Protein AF-A0A834ZXI9-F1 (afdb_monomer_lite)

Secondary structure (DSSP, 8-state):
-EEE-------HHHHHHHHHHHHHHHHHTTT--S-----EEPPPTT--GGGTT--EEEE--S-HHHHHHHHHHHIIIIII--SHHHHHHHHHHHHHHS-TTTHHHHHHHHHHHHHHHTT-STT--TT-----TT---PPPHHHHHHHHHHHHHHHHHHHHHHHHHHHT-TTHHHHHHHHHHHSTTSTTHHHHHHHHHHTGGG--SSS-HHHHHHHHHHHHHHHHHHS----SSHHHHHHHHHHHHHHHHHHHHHHHHHHHHHHHHHHHHHHEEE-SSSTT-EEESS---TT-SS----SSSHHHHHHHHHHHHHHHHHH--S-HHHHHHHHHHHHHHHHHHHHHHHHHHHHS--SS-HHHHHHHHHHHHHHHHHHHHHHHHHHHHHHHHHTT-

Sequence (393 aa):
MHRVMDKPFPPAEAMEAAEELNKKIKKRNLRNLNTSHSFSASLPDDVRGVFADSICAVKYSKDPFSDLRESIIEMINDVGVRDWDEMEELVYCFVVLNSSEIHGFIGDAFLSLWQVEETTDPINCPYHYFCDSTYPGNYPSAVDVLLLLFTIASYLVTLIFTVVEISGGREHIRFSRMRKYWLPSGPVALPFILLALAKGHRINTIFPLSRLGPALLQLVHISAIAFENEAEENVKYALFEVSTVSGILHASLYLDSIILPYYTGLDALVTSTFSGECISCVCRKEILVVGGRLVVYRGWSATTFSVVGTLCLRIVCKLSMEGKGRSVLIKSMLEIMCWILIAMDCVHLMINSPQGGSLEKGAAFGGVFVLICLHVLRKVGTQLTKRGLSIKE

Structure (mmCIF, N/CA/C/O backbone):
data_AF-A0A834ZXI9-F1
#
_entry.id   AF-A0A834ZXI9-F1
#
loop_
_atom_site.group_PDB
_atom_site.id
_atom_site.type_symbol
_atom_site.label_atom_id
_atom_site.label_alt_id
_atom_site.label_comp_id
_atom_site.label_asym_id
_atom_site.label_entity_id
_atom_site.label_seq_id
_atom_site.pdbx_PDB_ins_code
_atom_site.Cartn_x
_atom_site.Cartn_y
_atom_site.Cartn_z
_atom_site.occupancy
_atom_site.B_iso_or_equiv
_atom_site.auth_seq_id
_atom_site.auth_comp_id
_atom_site.auth_asym_id
_atom_site.auth_atom_id
_atom_site.pdbx_PDB_model_num
ATOM 1 N N . MET A 1 1 ? 51.291 -29.220 -7.012 1.00 54.09 1 MET A N 1
ATOM 2 C CA . MET A 1 1 ? 50.644 -29.302 -5.675 1.00 54.09 1 MET A CA 1
ATOM 3 C C . MET A 1 1 ? 51.526 -28.689 -4.594 1.00 54.09 1 MET A C 1
ATOM 5 O O . MET A 1 1 ? 52.748 -28.755 -4.716 1.00 54.09 1 MET A O 1
ATOM 9 N N . HIS A 1 2 ? 50.936 -28.114 -3.539 1.00 57.12 2 HIS A N 1
ATOM 10 C CA . HIS A 1 2 ? 51.682 -27.505 -2.429 1.00 57.12 2 HIS A CA 1
ATOM 11 C C . HIS A 1 2 ? 51.612 -28.313 -1.123 1.00 57.12 2 HIS A C 1
ATOM 13 O O . HIS A 1 2 ? 50.534 -28.681 -0.662 1.00 57.12 2 HIS A O 1
ATOM 19 N N . ARG A 1 3 ? 52.780 -28.534 -0.502 1.00 44.19 3 ARG A N 1
ATOM 20 C CA . ARG A 1 3 ? 52.933 -29.023 0.879 1.00 44.19 3 ARG A CA 1
ATOM 21 C C . ARG A 1 3 ? 53.211 -27.844 1.809 1.00 44.19 3 ARG A C 1
ATOM 23 O O . ARG A 1 3 ? 54.228 -27.173 1.637 1.00 44.19 3 ARG A O 1
ATOM 30 N N . VAL A 1 4 ? 52.351 -27.606 2.794 1.00 51.06 4 VAL A N 1
ATOM 31 C CA . VAL A 1 4 ? 52.465 -26.487 3.741 1.00 51.06 4 VAL A CA 1
ATOM 32 C C . VAL A 1 4 ? 53.112 -26.949 5.050 1.00 51.06 4 VAL A C 1
ATOM 34 O O . VAL A 1 4 ? 52.739 -27.980 5.603 1.00 51.06 4 VAL A O 1
ATOM 37 N N . MET A 1 5 ? 54.122 -26.215 5.529 1.00 42.38 5 MET A N 1
ATOM 38 C CA . MET A 1 5 ? 54.832 -26.482 6.793 1.00 42.38 5 MET A CA 1
ATOM 39 C C . MET A 1 5 ? 54.574 -25.358 7.802 1.00 42.38 5 MET A C 1
ATOM 41 O O . MET A 1 5 ? 54.625 -24.188 7.424 1.00 42.38 5 MET A O 1
ATOM 45 N N . ASP A 1 6 ? 54.411 -25.713 9.080 1.00 36.69 6 ASP A N 1
ATOM 46 C CA . ASP A 1 6 ? 54.198 -24.772 10.186 1.00 36.69 6 ASP A CA 1
ATOM 47 C C . ASP A 1 6 ? 55.258 -24.986 11.292 1.00 36.69 6 ASP A C 1
ATOM 49 O O . ASP A 1 6 ? 55.420 -26.112 11.769 1.00 36.69 6 ASP A O 1
ATOM 53 N N . LYS A 1 7 ? 56.038 -23.950 11.656 1.00 35.75 7 LYS A N 1
ATOM 54 C CA . LYS A 1 7 ? 56.874 -23.854 12.886 1.00 35.75 7 LYS A CA 1
ATOM 55 C C . LYS A 1 7 ? 57.439 -22.420 13.079 1.00 35.75 7 LYS A C 1
ATOM 57 O O . LYS A 1 7 ? 57.483 -21.658 12.118 1.00 35.75 7 LYS A O 1
ATOM 62 N N . PRO A 1 8 ? 57.821 -22.020 14.315 1.00 39.09 8 PRO A N 1
ATOM 63 C CA . PRO A 1 8 ? 57.532 -20.701 14.890 1.00 39.09 8 PRO A CA 1
ATOM 64 C C . PRO A 1 8 ? 58.324 -19.534 14.289 1.00 39.09 8 PRO A C 1
ATOM 66 O O . PRO A 1 8 ? 59.453 -19.688 13.829 1.00 39.09 8 PRO A O 1
ATOM 69 N N . PHE A 1 9 ? 57.703 -18.352 14.370 1.00 40.09 9 PHE A N 1
ATOM 70 C CA . PHE A 1 9 ? 58.166 -17.063 13.850 1.00 40.09 9 PHE A CA 1
ATOM 71 C C . PHE A 1 9 ? 59.665 -16.787 14.097 1.00 40.09 9 PHE A C 1
ATOM 73 O O . PHE A 1 9 ? 60.075 -16.664 15.255 1.00 40.09 9 PHE A O 1
ATOM 80 N N . PRO A 1 10 ? 60.485 -16.616 13.040 1.00 46.50 10 PRO A N 1
ATOM 81 C CA . PRO A 1 10 ? 61.837 -16.092 13.181 1.00 46.50 10 PRO A CA 1
ATOM 82 C C . PRO A 1 10 ? 61.814 -14.560 13.388 1.00 46.50 10 PRO A C 1
ATOM 84 O O . PRO A 1 10 ? 60.852 -13.897 12.990 1.00 46.50 10 PRO A O 1
ATOM 87 N N . PRO A 1 11 ? 62.856 -13.976 14.012 1.00 49.88 11 PRO A N 1
ATOM 88 C CA . PRO A 1 11 ? 62.923 -12.539 14.283 1.00 49.88 11 PRO A CA 1
ATOM 89 C C . PRO A 1 11 ? 62.916 -11.694 12.998 1.00 49.88 11 PRO A C 1
ATOM 91 O O . PRO A 1 11 ? 63.390 -12.129 11.950 1.00 49.88 11 PRO A O 1
ATOM 94 N N . ALA A 1 12 ? 62.381 -10.471 13.097 1.00 50.09 12 ALA A N 1
ATOM 95 C CA . ALA A 1 12 ? 62.028 -9.591 11.974 1.00 50.09 12 ALA A CA 1
ATOM 96 C C . ALA A 1 12 ? 63.156 -9.344 10.949 1.00 50.09 12 ALA A C 1
ATOM 98 O O . ALA A 1 12 ? 62.880 -9.241 9.756 1.00 50.09 12 ALA A O 1
ATOM 99 N N . GLU A 1 13 ? 64.419 -9.343 11.379 1.00 47.62 13 GLU A N 1
ATOM 100 C CA . GLU A 1 13 ? 65.590 -9.174 10.501 1.00 47.62 13 GLU A CA 1
ATOM 101 C C . GLU A 1 13 ? 65.795 -10.359 9.536 1.00 47.62 13 GLU A C 1
ATOM 103 O O . GLU A 1 13 ? 66.240 -10.179 8.403 1.00 47.62 13 GLU A O 1
ATOM 108 N N . ALA A 1 14 ? 65.397 -11.576 9.929 1.00 47.56 14 ALA A N 1
ATOM 109 C CA . ALA A 1 14 ? 65.413 -12.744 9.045 1.00 47.56 14 ALA A CA 1
ATOM 110 C C . ALA A 1 14 ? 64.272 -12.706 8.009 1.00 47.56 14 ALA A C 1
ATOM 112 O O . ALA A 1 14 ? 64.376 -13.318 6.944 1.00 47.56 14 ALA A O 1
ATOM 113 N N . MET A 1 15 ? 63.193 -11.971 8.304 1.00 48.62 15 MET A N 1
ATOM 114 C CA . MET A 1 15 ? 62.020 -11.840 7.439 1.00 48.62 15 MET A CA 1
ATOM 115 C C . MET A 1 15 ? 62.292 -10.882 6.267 1.00 48.62 15 MET A C 1
ATOM 117 O O . MET A 1 15 ? 61.927 -11.188 5.134 1.00 48.62 15 MET A O 1
ATOM 121 N N . GLU A 1 16 ? 63.019 -9.788 6.511 1.00 51.09 16 GLU A N 1
ATOM 122 C CA . GLU A 1 16 ? 63.416 -8.826 5.472 1.00 51.09 16 GLU A CA 1
ATOM 123 C C . GLU A 1 16 ? 64.451 -9.431 4.502 1.00 51.09 16 GLU A C 1
ATOM 125 O O . GLU A 1 16 ? 64.323 -9.304 3.281 1.00 51.09 16 GLU A O 1
ATOM 130 N N . ALA A 1 17 ? 65.401 -10.217 5.025 1.00 48.97 17 ALA A N 1
ATOM 131 C CA . ALA A 1 17 ? 66.364 -10.964 4.212 1.00 48.97 17 ALA A CA 1
ATOM 132 C C . ALA A 1 17 ? 65.696 -12.051 3.343 1.00 48.97 17 ALA A C 1
ATOM 134 O O . ALA A 1 17 ? 66.075 -12.248 2.183 1.00 48.97 17 ALA A O 1
ATOM 135 N N . ALA A 1 18 ? 64.680 -12.742 3.873 1.00 47.75 18 ALA A N 1
ATOM 136 C CA . ALA A 1 18 ? 63.925 -13.754 3.136 1.00 47.75 18 ALA A CA 1
ATOM 137 C C . ALA A 1 18 ? 63.041 -13.140 2.037 1.00 47.75 18 ALA A C 1
ATOM 139 O O . ALA A 1 18 ? 62.924 -13.711 0.953 1.00 47.75 18 ALA A O 1
ATOM 140 N N . GLU A 1 19 ? 62.462 -11.960 2.269 1.00 51.84 19 GLU A N 1
ATOM 141 C CA . GLU A 1 19 ? 61.626 -11.258 1.291 1.00 51.84 19 GLU A CA 1
ATOM 142 C C . GLU A 1 19 ? 62.456 -10.642 0.149 1.00 51.84 19 GLU A C 1
ATOM 144 O O . GLU A 1 19 ? 62.053 -10.690 -1.021 1.00 51.84 19 GLU A O 1
ATOM 149 N N . GLU A 1 20 ? 63.668 -10.161 0.444 1.00 49.69 20 GLU A N 1
ATOM 150 C CA . GLU A 1 20 ? 64.623 -9.714 -0.574 1.00 49.69 20 GLU A CA 1
ATOM 151 C C . GLU A 1 20 ? 65.172 -10.888 -1.407 1.00 49.69 20 GLU A C 1
ATOM 153 O O . GLU A 1 20 ? 65.316 -10.779 -2.633 1.00 49.69 20 GLU A O 1
ATOM 158 N N . LEU A 1 21 ? 65.403 -12.046 -0.773 1.00 50.09 21 LEU A N 1
ATOM 159 C CA . LEU A 1 21 ? 65.762 -13.287 -1.461 1.00 50.09 21 LEU A CA 1
ATOM 160 C C . LEU A 1 21 ? 64.615 -13.771 -2.361 1.00 50.09 21 LEU A C 1
ATOM 162 O O . LEU A 1 21 ? 64.861 -14.119 -3.515 1.00 50.09 21 LEU A O 1
ATOM 166 N N . ASN A 1 22 ? 63.361 -13.699 -1.903 1.00 50.28 22 ASN A N 1
ATOM 167 C CA . ASN A 1 22 ? 62.191 -14.096 -2.693 1.00 50.28 22 ASN A CA 1
ATOM 168 C C . ASN A 1 22 ? 61.943 -13.162 -3.889 1.00 50.28 22 ASN A C 1
ATOM 170 O O . ASN A 1 22 ? 61.641 -13.628 -4.990 1.00 50.28 22 ASN A O 1
ATOM 174 N N . LYS A 1 23 ? 62.161 -11.845 -3.739 1.00 53.22 23 LYS A N 1
ATOM 175 C CA . LYS A 1 23 ? 62.143 -10.898 -4.872 1.00 53.22 23 LYS A CA 1
ATOM 176 C C . LYS A 1 23 ? 63.271 -11.179 -5.872 1.00 53.22 23 LYS A C 1
ATOM 178 O O . LYS A 1 23 ? 63.043 -11.086 -7.080 1.00 53.22 23 LYS A O 1
ATOM 183 N N . LYS A 1 24 ? 64.466 -11.569 -5.405 1.00 50.41 24 LYS A N 1
ATOM 184 C CA . LYS A 1 24 ? 65.587 -11.997 -6.268 1.00 50.41 24 LYS A CA 1
ATOM 185 C C . LYS A 1 24 ? 65.305 -13.330 -6.977 1.00 50.41 24 LYS A C 1
ATOM 187 O O . LYS A 1 24 ? 65.650 -13.448 -8.152 1.00 50.41 24 LYS A O 1
ATOM 192 N N . ILE A 1 25 ? 64.635 -14.282 -6.324 1.00 48.69 25 ILE A N 1
ATOM 193 C CA . ILE A 1 25 ? 64.209 -15.571 -6.901 1.00 48.69 25 ILE A CA 1
ATOM 194 C C . ILE A 1 25 ? 63.119 -15.355 -7.962 1.00 48.69 25 ILE A C 1
ATOM 196 O O . ILE A 1 25 ? 63.266 -15.821 -9.091 1.00 48.69 25 ILE A O 1
ATOM 200 N N . LYS A 1 26 ? 62.097 -14.536 -7.678 1.00 47.66 26 LYS A N 1
ATOM 201 C CA . LYS A 1 26 ? 61.018 -14.209 -8.631 1.00 47.66 26 LYS A CA 1
ATOM 202 C C . LYS A 1 26 ? 61.540 -13.512 -9.898 1.00 47.66 26 LYS A C 1
ATOM 204 O O . LYS A 1 26 ? 61.034 -13.753 -10.988 1.00 47.66 26 LYS A O 1
ATOM 209 N N . LYS A 1 27 ? 62.607 -12.706 -9.781 1.00 47.16 27 LYS A N 1
ATOM 210 C CA . LYS A 1 27 ? 63.273 -12.036 -10.918 1.00 47.16 27 LYS A CA 1
ATOM 211 C C . LYS A 1 27 ? 64.215 -12.960 -11.715 1.00 47.16 27 LYS A C 1
ATOM 213 O O . LYS A 1 27 ? 64.509 -12.661 -12.872 1.00 47.16 27 LYS A O 1
ATOM 218 N N . ARG A 1 28 ? 64.684 -14.066 -11.118 1.00 39.09 28 ARG A N 1
ATOM 219 C CA . ARG A 1 28 ? 65.522 -15.100 -11.765 1.00 39.09 28 ARG A CA 1
ATOM 220 C C . ARG A 1 28 ? 64.698 -16.200 -12.446 1.00 39.09 28 ARG A C 1
ATOM 222 O O . ARG A 1 28 ? 65.128 -16.704 -13.480 1.00 39.09 28 ARG A O 1
ATOM 229 N N . ASN A 1 29 ? 63.499 -16.492 -11.943 1.00 44.00 29 ASN A N 1
ATOM 230 C CA . ASN A 1 29 ? 62.605 -17.525 -12.483 1.00 44.00 29 ASN A CA 1
ATOM 231 C C . ASN A 1 29 ? 61.952 -17.163 -13.829 1.00 44.00 29 ASN A C 1
ATOM 233 O O . ASN A 1 29 ? 61.372 -18.029 -14.468 1.00 44.00 29 ASN A O 1
ATOM 237 N N . LEU A 1 30 ? 62.112 -15.926 -14.316 1.00 47.16 30 LEU A N 1
ATOM 238 C CA . LEU A 1 30 ? 61.714 -15.552 -15.678 1.00 47.16 30 LEU A CA 1
ATOM 239 C C . LEU A 1 30 ? 62.757 -15.927 -16.751 1.00 47.16 30 LEU A C 1
ATOM 241 O O . LEU A 1 30 ? 62.586 -15.541 -17.904 1.00 47.16 30 LEU A O 1
ATOM 245 N N . ARG A 1 31 ? 63.875 -16.589 -16.396 1.00 42.28 31 ARG A N 1
ATOM 246 C CA . ARG A 1 31 ? 64.972 -16.810 -17.356 1.00 42.28 31 ARG A CA 1
ATOM 247 C C . ARG A 1 31 ? 65.633 -18.181 -17.439 1.00 42.28 31 ARG A C 1
ATOM 249 O O . ARG A 1 31 ? 66.366 -18.341 -18.398 1.00 42.28 31 ARG A O 1
ATOM 256 N N . ASN A 1 32 ? 65.396 -19.154 -16.561 1.00 35.84 32 ASN A N 1
ATOM 257 C CA . ASN A 1 32 ? 66.052 -20.465 -16.698 1.00 35.84 32 ASN A CA 1
ATOM 258 C C . ASN A 1 32 ? 65.124 -21.619 -16.288 1.00 35.84 32 ASN A C 1
ATOM 260 O O . ASN A 1 32 ? 65.005 -21.941 -15.108 1.00 35.84 32 ASN A O 1
ATOM 264 N N . LEU A 1 33 ? 64.515 -22.255 -17.292 1.00 49.03 33 LEU A N 1
ATOM 265 C CA . LEU A 1 33 ? 64.206 -23.684 -17.268 1.00 49.03 33 LEU A CA 1
ATOM 266 C C . LEU A 1 33 ? 65.542 -24.448 -17.186 1.00 49.03 33 LEU A C 1
ATOM 268 O O . LEU A 1 33 ? 66.468 -24.122 -17.927 1.00 49.03 33 LEU A O 1
ATOM 272 N N . ASN A 1 34 ? 65.594 -25.476 -16.340 1.00 38.88 34 ASN A N 1
ATOM 273 C CA . ASN A 1 34 ? 66.687 -26.429 -16.089 1.00 38.88 34 ASN A CA 1
ATOM 274 C C . ASN A 1 34 ? 67.603 -26.120 -14.893 1.00 38.88 34 ASN A C 1
ATOM 276 O O . ASN A 1 34 ? 68.166 -25.037 -14.752 1.00 38.88 34 ASN A O 1
ATOM 280 N N . THR A 1 35 ? 67.812 -27.174 -14.092 1.00 33.84 35 THR A N 1
ATOM 281 C CA . THR A 1 35 ? 68.646 -27.326 -12.879 1.00 33.84 35 THR A CA 1
ATOM 282 C C . THR A 1 35 ? 68.057 -26.814 -11.553 1.00 33.84 35 THR A C 1
ATOM 284 O O . THR A 1 35 ? 68.427 -25.772 -11.021 1.00 33.84 35 THR A O 1
ATOM 287 N N . SER A 1 36 ? 67.148 -27.620 -10.996 1.00 35.88 36 SER A N 1
ATOM 288 C CA . SER A 1 36 ? 66.518 -27.507 -9.677 1.00 35.88 36 SER A CA 1
ATOM 289 C C . SER A 1 36 ? 67.365 -28.136 -8.560 1.00 35.88 36 SER A C 1
ATOM 291 O O . SER A 1 36 ? 67.610 -29.339 -8.564 1.00 35.88 36 SER A O 1
ATOM 293 N N . HIS A 1 37 ? 67.722 -27.342 -7.548 1.00 35.59 37 HIS A N 1
ATOM 294 C CA . HIS A 1 37 ? 67.875 -27.832 -6.175 1.00 35.59 37 HIS A CA 1
ATOM 295 C C . HIS A 1 37 ? 66.555 -27.504 -5.457 1.00 35.59 37 HIS A C 1
ATOM 297 O O . HIS A 1 37 ? 66.330 -26.366 -5.049 1.00 35.59 37 HIS A O 1
ATOM 303 N N . SER A 1 38 ? 65.637 -28.469 -5.408 1.00 36.41 38 SER A N 1
ATOM 304 C CA . SER A 1 38 ? 64.280 -28.336 -4.868 1.00 36.41 38 SER A CA 1
ATOM 305 C C . SER A 1 38 ? 64.163 -28.987 -3.488 1.00 36.41 38 SER A C 1
ATOM 307 O O . SER A 1 38 ? 64.556 -30.135 -3.305 1.00 36.41 38 SER A O 1
ATOM 309 N N . PHE A 1 39 ? 63.536 -28.299 -2.530 1.00 37.91 39 PHE A N 1
ATOM 310 C CA . PHE A 1 39 ? 62.795 -28.979 -1.462 1.00 37.91 39 PHE A CA 1
ATOM 311 C C . PHE A 1 39 ? 61.474 -29.468 -2.075 1.00 37.91 39 PHE A C 1
ATOM 313 O O . PHE A 1 39 ? 60.436 -28.824 -1.938 1.00 37.91 39 PHE A O 1
ATOM 320 N N . SER A 1 40 ? 61.539 -30.542 -2.860 1.00 51.56 40 SER A N 1
ATOM 321 C CA . SER A 1 40 ? 60.373 -31.193 -3.461 1.00 51.56 40 SER A CA 1
ATOM 322 C C . SER A 1 40 ? 59.859 -32.281 -2.522 1.00 51.56 40 SER A C 1
ATOM 324 O O . SER A 1 40 ? 60.645 -33.090 -2.030 1.00 51.56 40 SER A O 1
ATOM 326 N N . ALA A 1 41 ? 58.551 -32.310 -2.275 1.00 58.78 41 ALA A N 1
ATOM 327 C CA . ALA A 1 41 ? 57.906 -33.512 -1.758 1.00 58.78 41 ALA A CA 1
ATOM 328 C C . ALA A 1 41 ? 57.710 -34.493 -2.926 1.00 58.78 41 ALA A C 1
ATOM 330 O O . ALA A 1 41 ? 57.532 -34.062 -4.063 1.00 58.78 41 ALA A O 1
ATOM 331 N N . SER A 1 42 ? 57.777 -35.795 -2.668 1.00 63.25 42 SER A N 1
ATOM 332 C CA . SER A 1 42 ? 57.357 -36.810 -3.637 1.00 63.25 42 SER A CA 1
ATOM 333 C C . SER A 1 42 ? 55.863 -37.071 -3.468 1.00 63.25 42 SER A C 1
ATOM 335 O O . SER A 1 42 ? 55.363 -37.069 -2.340 1.00 63.25 42 SER A O 1
ATOM 337 N N . LEU A 1 43 ? 55.156 -37.276 -4.579 1.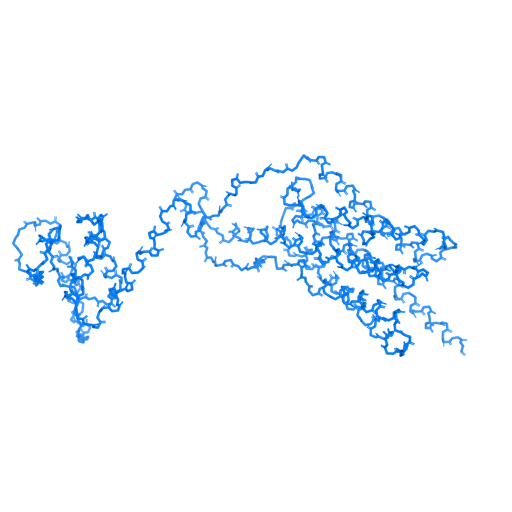00 70.00 43 LEU A N 1
ATOM 338 C CA . LEU A 1 43 ? 53.815 -37.853 -4.537 1.00 70.00 43 LEU A CA 1
ATOM 339 C C . LEU A 1 43 ? 53.878 -39.277 -3.958 1.00 70.00 43 LEU A C 1
ATOM 341 O O . LEU A 1 43 ? 54.937 -39.908 -4.029 1.00 70.00 43 LEU A O 1
ATOM 345 N N . PRO A 1 44 ? 52.782 -39.778 -3.374 1.00 72.06 44 PRO A N 1
ATOM 346 C CA . PRO A 1 44 ? 52.663 -41.187 -3.012 1.00 72.06 44 PRO A CA 1
ATOM 347 C C . PRO A 1 44 ? 52.822 -42.105 -4.240 1.00 72.06 44 PRO A C 1
ATOM 349 O O . PRO A 1 44 ? 52.342 -41.778 -5.325 1.00 72.06 44 PRO A O 1
ATOM 352 N N . ASP A 1 45 ? 53.499 -43.247 -4.073 1.00 72.00 45 ASP A N 1
ATOM 353 C CA . ASP A 1 45 ? 53.834 -44.185 -5.166 1.00 72.00 45 ASP A CA 1
ATOM 354 C C . ASP A 1 45 ? 52.597 -44.853 -5.809 1.00 72.00 45 ASP A C 1
ATOM 356 O O . ASP A 1 45 ? 52.686 -45.476 -6.869 1.00 72.00 45 ASP A O 1
ATOM 360 N N . ASP A 1 46 ? 51.445 -44.766 -5.146 1.00 74.94 46 ASP A N 1
ATOM 361 C CA . ASP A 1 46 ? 50.155 -45.313 -5.554 1.00 74.94 46 ASP A CA 1
ATOM 362 C C . ASP A 1 46 ? 49.307 -44.352 -6.400 1.00 74.94 46 ASP A C 1
ATOM 364 O O . ASP A 1 46 ? 48.341 -44.816 -7.009 1.00 74.94 46 ASP A O 1
ATOM 368 N N . VAL A 1 47 ? 49.697 -43.074 -6.517 1.00 74.56 47 VAL A N 1
ATOM 369 C CA . VAL A 1 47 ? 48.992 -42.088 -7.353 1.00 74.56 47 VAL A CA 1
ATOM 370 C C . VAL A 1 47 ? 49.146 -42.441 -8.832 1.00 74.56 47 VAL A C 1
ATOM 372 O O . VAL A 1 47 ? 50.256 -42.607 -9.347 1.00 74.56 47 VAL A O 1
ATOM 375 N N . ARG A 1 48 ? 48.024 -42.547 -9.548 1.00 67.94 48 ARG A N 1
ATOM 376 C CA . ARG A 1 48 ? 47.983 -42.883 -10.983 1.00 67.94 48 ARG A CA 1
ATOM 377 C C . ARG A 1 48 ? 47.300 -41.784 -11.795 1.00 67.94 48 ARG A C 1
ATOM 379 O O . ARG A 1 48 ? 46.647 -40.896 -11.265 1.00 67.94 48 ARG A O 1
ATOM 386 N N . GLY A 1 49 ? 47.436 -41.864 -13.118 1.00 70.50 49 GLY A N 1
ATOM 387 C CA . GLY A 1 49 ? 46.711 -40.990 -14.042 1.00 70.50 49 GLY A CA 1
ATOM 388 C C . GLY A 1 49 ? 47.343 -39.607 -14.198 1.00 70.50 49 GLY A C 1
ATOM 389 O O . GLY A 1 49 ? 48.567 -39.480 -14.231 1.00 70.50 49 GLY A O 1
ATOM 390 N N . VAL A 1 50 ? 46.504 -38.577 -14.339 1.00 70.50 50 VAL A N 1
ATOM 391 C CA . VAL A 1 50 ? 46.898 -37.212 -14.742 1.00 70.50 50 VAL A CA 1
ATOM 392 C C . VAL A 1 50 ? 47.853 -36.513 -13.763 1.00 70.50 50 VAL A C 1
ATOM 394 O O . VAL A 1 50 ? 48.560 -35.586 -14.153 1.00 70.50 50 VAL A O 1
ATOM 397 N N . PHE A 1 51 ? 47.945 -36.983 -12.515 1.00 75.38 51 PHE A N 1
ATOM 398 C CA . PHE A 1 51 ? 48.798 -36.383 -11.485 1.00 75.38 51 PHE A CA 1
ATOM 399 C C . PHE A 1 51 ? 50.192 -37.008 -11.361 1.00 75.38 51 PHE A C 1
ATOM 401 O O . PHE A 1 51 ? 51.022 -36.438 -10.660 1.00 75.38 51 PHE A O 1
ATOM 408 N N . ALA A 1 52 ? 50.483 -38.127 -12.035 1.00 71.19 52 ALA A N 1
ATOM 409 C CA . ALA A 1 52 ? 51.721 -38.895 -11.833 1.00 71.19 52 ALA A CA 1
ATOM 410 C C . ALA A 1 52 ? 53.014 -38.086 -12.079 1.00 71.19 52 ALA A C 1
ATOM 412 O O . ALA A 1 52 ? 54.014 -38.294 -11.396 1.00 71.19 52 ALA A O 1
ATOM 413 N N . ASP A 1 53 ? 52.972 -37.120 -13.002 1.00 69.50 53 ASP A N 1
ATOM 414 C CA . ASP A 1 53 ? 54.104 -36.241 -13.337 1.00 69.50 53 ASP A CA 1
ATOM 415 C C . ASP A 1 53 ? 54.048 -34.875 -12.618 1.00 69.50 53 ASP A C 1
ATOM 417 O O . ASP A 1 53 ? 54.824 -33.961 -12.916 1.00 69.50 53 ASP A O 1
ATOM 421 N N . SER A 1 54 ? 53.118 -34.693 -11.672 1.00 73.19 54 SER A N 1
ATOM 422 C CA . SER A 1 54 ? 52.930 -33.414 -10.984 1.00 73.19 54 SER A CA 1
ATOM 423 C C . SER A 1 54 ? 54.037 -33.142 -9.967 1.00 73.19 54 SER A C 1
ATOM 425 O O . SER A 1 54 ? 54.381 -33.970 -9.125 1.00 73.19 54 SER A O 1
ATOM 427 N N . ILE A 1 55 ? 54.572 -31.921 -9.994 1.00 70.75 55 ILE A N 1
ATOM 428 C CA . ILE A 1 55 ? 55.603 -31.490 -9.048 1.00 70.75 55 ILE A CA 1
ATOM 429 C C . ILE A 1 55 ? 54.941 -31.017 -7.747 1.00 70.75 55 ILE A C 1
ATOM 431 O O . ILE A 1 55 ? 54.070 -30.136 -7.744 1.00 70.75 55 ILE A O 1
ATOM 435 N N . CYS A 1 56 ? 55.399 -31.565 -6.620 1.00 71.81 56 CYS A N 1
ATOM 436 C CA . CYS A 1 56 ? 54.984 -31.127 -5.291 1.00 71.81 56 CYS A CA 1
ATOM 437 C C . CYS A 1 56 ? 56.013 -30.166 -4.693 1.00 71.81 56 CYS A C 1
ATOM 439 O O . CYS A 1 56 ? 57.107 -30.562 -4.277 1.00 71.81 56 CYS A O 1
ATOM 441 N N . ALA A 1 57 ? 55.655 -28.886 -4.634 1.00 71.50 57 ALA A N 1
ATOM 442 C CA . ALA A 1 57 ? 56.487 -27.848 -4.040 1.00 71.50 57 ALA A CA 1
ATOM 443 C C . ALA A 1 57 ? 56.119 -27.631 -2.566 1.00 71.50 57 ALA A C 1
ATOM 445 O O . ALA A 1 57 ? 54.946 -27.616 -2.196 1.00 71.50 57 ALA A O 1
ATOM 446 N N . VAL A 1 58 ? 57.120 -27.445 -1.707 1.00 68.50 58 VAL A N 1
ATOM 447 C CA . VAL A 1 58 ? 56.889 -27.068 -0.306 1.00 68.50 58 VAL A CA 1
ATOM 448 C C . VAL A 1 58 ? 56.742 -25.547 -0.217 1.00 68.50 58 VAL A C 1
ATOM 450 O O . VAL A 1 58 ? 57.641 -24.818 -0.638 1.00 68.50 58 VAL A O 1
ATOM 453 N N . LYS A 1 59 ? 55.627 -25.062 0.340 1.00 71.81 59 LYS A N 1
ATOM 454 C CA . LYS A 1 59 ? 55.329 -23.631 0.507 1.00 71.81 59 LYS A CA 1
ATOM 455 C C . LYS A 1 59 ? 55.111 -23.305 1.983 1.00 71.81 59 LYS A C 1
ATOM 457 O O . LYS A 1 59 ? 54.267 -23.899 2.639 1.00 71.81 59 LYS A O 1
ATOM 462 N N . TYR A 1 60 ? 55.847 -22.326 2.504 1.00 67.81 60 TYR A N 1
ATOM 463 C CA . TYR A 1 60 ? 55.532 -21.733 3.805 1.00 67.81 60 TYR A CA 1
ATOM 464 C C . TYR A 1 60 ? 54.401 -20.723 3.617 1.00 67.81 60 TYR A C 1
ATOM 466 O O . TYR A 1 60 ? 54.559 -19.766 2.857 1.00 67.81 60 TYR A O 1
ATOM 474 N N . SER A 1 61 ? 53.274 -20.947 4.289 1.00 67.69 61 SER A N 1
ATOM 475 C CA . SER A 1 61 ? 52.065 -20.139 4.135 1.00 67.69 61 SER A CA 1
ATOM 476 C C . SER A 1 61 ? 51.710 -19.416 5.432 1.00 67.69 61 SER A C 1
ATOM 478 O O . SER A 1 61 ? 51.814 -19.991 6.510 1.00 67.69 61 SER A O 1
ATOM 480 N N . LYS A 1 62 ? 51.283 -18.154 5.320 1.00 69.38 62 LYS A N 1
ATOM 481 C CA . LYS A 1 62 ? 50.644 -17.400 6.416 1.00 69.38 62 LYS A CA 1
ATOM 482 C C . LYS A 1 62 ? 49.115 -17.518 6.388 1.00 69.38 62 LYS A C 1
ATOM 484 O O . LYS A 1 62 ? 48.471 -17.138 7.359 1.00 69.38 62 LYS A O 1
ATOM 489 N N . ASP A 1 63 ? 48.564 -18.010 5.281 1.00 67.81 63 ASP A N 1
ATOM 490 C CA . ASP A 1 63 ? 47.134 -18.206 5.042 1.00 67.81 63 ASP A CA 1
ATOM 491 C C . ASP A 1 63 ? 46.935 -19.509 4.242 1.00 67.81 63 ASP A C 1
ATOM 493 O O . ASP A 1 63 ? 46.830 -19.486 3.008 1.00 67.81 63 ASP A O 1
ATOM 497 N N . PRO A 1 64 ? 46.948 -20.666 4.935 1.00 75.00 64 PRO A N 1
ATOM 498 C CA . PRO A 1 64 ? 46.871 -21.968 4.287 1.00 75.00 64 PRO A CA 1
ATOM 499 C C . PRO A 1 64 ? 45.617 -22.130 3.430 1.00 75.00 64 PRO A C 1
ATOM 501 O O . PRO A 1 64 ? 45.696 -22.744 2.374 1.00 75.00 64 PRO A O 1
ATOM 504 N N . PHE A 1 65 ? 44.482 -21.548 3.833 1.00 74.19 65 PHE A N 1
ATOM 505 C CA . PHE A 1 65 ? 43.229 -21.635 3.084 1.00 74.19 65 PHE A CA 1
ATOM 506 C C . PHE A 1 65 ? 43.354 -21.023 1.685 1.00 74.19 65 PHE A C 1
ATOM 508 O O . PHE A 1 65 ? 43.073 -21.698 0.694 1.00 74.19 65 PHE A O 1
ATOM 515 N N . SER A 1 66 ? 43.808 -19.767 1.586 1.00 70.50 66 SER A N 1
ATOM 516 C CA . SER A 1 66 ? 43.930 -19.086 0.290 1.00 70.50 66 SER A CA 1
ATOM 517 C C . SER A 1 66 ? 44.964 -19.765 -0.609 1.00 70.50 66 SER A C 1
ATOM 519 O O . SER A 1 66 ? 44.722 -19.947 -1.801 1.00 70.50 66 SER A O 1
ATOM 521 N N . ASP A 1 67 ? 46.097 -20.175 -0.036 1.00 74.50 67 ASP A N 1
ATOM 522 C CA . ASP A 1 67 ? 47.179 -20.820 -0.782 1.00 74.50 67 ASP A CA 1
ATOM 523 C C . ASP A 1 67 ? 46.804 -22.224 -1.280 1.00 74.50 67 ASP A C 1
ATOM 525 O O . ASP A 1 67 ? 47.224 -22.626 -2.369 1.00 74.50 67 ASP A O 1
ATOM 529 N N . LEU A 1 68 ? 46.023 -22.974 -0.495 1.00 78.88 68 LEU A N 1
ATOM 530 C CA . LEU A 1 68 ? 45.476 -24.268 -0.900 1.00 78.88 68 LEU A CA 1
ATOM 531 C C . LEU A 1 68 ? 44.415 -24.088 -1.978 1.00 78.88 68 LEU A C 1
ATOM 533 O O . LEU A 1 68 ? 44.472 -24.776 -2.990 1.00 78.88 68 LEU A O 1
ATOM 537 N N . ARG A 1 69 ? 43.492 -23.137 -1.806 1.00 79.75 69 ARG A N 1
ATOM 538 C CA . ARG A 1 69 ? 42.441 -22.851 -2.787 1.00 79.75 69 ARG A CA 1
ATOM 539 C C . ARG A 1 69 ? 43.022 -22.478 -4.151 1.00 79.75 69 ARG A C 1
ATOM 541 O O . ARG A 1 69 ? 42.577 -23.017 -5.158 1.00 79.75 69 ARG A O 1
ATOM 548 N N . GLU A 1 70 ? 44.016 -21.592 -4.188 1.00 73.75 70 GLU A N 1
ATOM 549 C CA . GLU A 1 70 ? 44.710 -21.214 -5.427 1.00 73.75 70 GLU A CA 1
ATOM 550 C C . GLU A 1 70 ? 45.399 -22.429 -6.064 1.00 73.75 70 GLU A C 1
ATOM 552 O O . GLU A 1 70 ? 45.199 -22.698 -7.246 1.00 73.75 70 GLU A O 1
ATOM 557 N N . SER A 1 71 ? 46.104 -23.241 -5.266 1.00 80.88 71 SER A N 1
ATOM 558 C CA . SER A 1 71 ? 46.768 -24.445 -5.774 1.00 80.88 71 SER A CA 1
ATOM 559 C C . SER A 1 71 ? 45.786 -25.501 -6.293 1.00 80.88 71 SER A C 1
ATOM 561 O O . SER A 1 71 ? 46.094 -26.172 -7.272 1.00 80.88 71 SER A O 1
ATOM 563 N N . ILE A 1 72 ? 44.617 -25.671 -5.670 1.00 82.56 72 ILE A N 1
ATOM 564 C CA . ILE A 1 72 ? 43.587 -26.610 -6.137 1.00 82.56 72 ILE A CA 1
ATOM 565 C C . ILE A 1 72 ? 43.008 -26.133 -7.476 1.00 82.56 72 ILE A C 1
ATOM 567 O O . ILE A 1 72 ? 42.873 -26.941 -8.390 1.00 82.56 72 ILE A O 1
ATOM 571 N N . ILE A 1 73 ? 42.730 -24.832 -7.626 1.00 76.56 73 ILE A N 1
ATOM 572 C CA . ILE A 1 73 ? 42.252 -24.245 -8.890 1.00 76.56 73 ILE A CA 1
ATOM 573 C C . ILE A 1 73 ? 43.276 -24.451 -10.012 1.00 76.56 73 ILE A C 1
ATOM 575 O O . ILE A 1 73 ? 42.900 -24.849 -11.112 1.00 76.56 73 ILE A O 1
ATOM 579 N N . GLU A 1 74 ? 44.560 -24.204 -9.740 1.00 77.31 74 GLU A N 1
ATOM 580 C CA . GLU A 1 74 ? 45.641 -24.464 -10.699 1.00 77.31 74 GLU A CA 1
ATOM 581 C C . GLU A 1 74 ? 45.666 -25.942 -11.114 1.00 77.31 74 GLU A C 1
ATOM 583 O O . GLU A 1 74 ? 45.734 -26.247 -12.299 1.00 77.31 74 GLU A O 1
ATOM 588 N N . MET A 1 75 ? 45.530 -26.879 -10.168 1.00 78.94 75 MET A N 1
ATOM 589 C CA . MET A 1 75 ? 45.500 -28.313 -10.488 1.00 78.94 75 MET A CA 1
ATOM 590 C C . MET A 1 75 ? 44.273 -28.706 -11.326 1.00 78.94 75 MET A C 1
ATOM 592 O O . MET A 1 75 ? 44.413 -29.478 -12.272 1.00 78.94 75 MET A O 1
ATOM 596 N N . ILE A 1 76 ? 43.089 -28.171 -11.018 1.00 78.94 76 ILE A N 1
ATOM 597 C CA . ILE A 1 76 ? 41.863 -28.444 -11.785 1.00 78.94 76 ILE A CA 1
ATOM 598 C C . ILE A 1 76 ? 42.002 -27.931 -13.224 1.00 78.94 76 ILE A C 1
ATOM 600 O O . ILE A 1 76 ? 41.714 -28.673 -14.163 1.00 78.94 76 ILE A O 1
ATOM 604 N N . ASN A 1 77 ? 42.495 -26.702 -13.399 1.00 73.25 77 ASN A N 1
ATOM 605 C CA . ASN A 1 77 ? 42.568 -26.045 -14.705 1.00 73.25 77 ASN A CA 1
ATOM 606 C C . ASN A 1 77 ? 43.749 -26.513 -15.567 1.00 73.25 77 ASN A C 1
ATOM 608 O O . ASN A 1 77 ? 43.570 -26.762 -16.759 1.00 73.25 77 ASN A O 1
ATOM 612 N N . ASP A 1 78 ? 44.945 -26.621 -14.984 1.00 71.75 78 ASP A N 1
ATOM 613 C CA . ASP A 1 78 ? 46.185 -26.813 -15.745 1.00 71.75 78 ASP A CA 1
ATOM 614 C C . ASP A 1 78 ? 46.541 -28.294 -15.925 1.00 71.75 78 ASP A C 1
ATOM 616 O O . ASP A 1 78 ? 47.128 -28.665 -16.943 1.00 71.75 78 ASP A O 1
ATOM 620 N N . VAL A 1 79 ? 46.183 -29.149 -14.957 1.00 71.12 79 VAL A N 1
ATOM 621 C CA . VAL A 1 79 ? 46.381 -30.611 -15.049 1.00 71.12 79 VAL A CA 1
ATOM 622 C C . VAL A 1 79 ? 45.139 -31.309 -15.617 1.00 71.12 79 VAL A C 1
ATOM 624 O O . VAL A 1 79 ? 45.268 -32.335 -16.284 1.00 71.12 79 VAL A O 1
ATOM 627 N N . GLY A 1 80 ? 43.959 -30.694 -15.472 1.00 62.56 80 GLY A N 1
ATOM 628 C CA . GLY A 1 80 ? 42.747 -31.057 -16.206 1.00 62.56 80 GLY A CA 1
ATOM 629 C C . GLY A 1 80 ? 41.920 -32.145 -15.530 1.00 62.56 80 GLY A C 1
ATOM 630 O O . GLY A 1 80 ? 41.773 -33.228 -16.091 1.00 62.56 80 GLY A O 1
ATOM 631 N N . VAL A 1 81 ? 41.353 -31.825 -14.364 1.00 74.12 81 VAL A N 1
ATOM 632 C CA . VAL A 1 81 ? 40.422 -32.699 -13.630 1.00 74.12 81 VAL A CA 1
ATOM 633 C C . VAL A 1 81 ? 39.032 -32.609 -14.247 1.00 74.12 81 VAL A C 1
ATOM 635 O O . VAL A 1 81 ? 38.459 -31.524 -14.319 1.00 74.12 81 VAL A O 1
ATOM 638 N N . ARG A 1 82 ? 38.499 -33.731 -14.734 1.00 66.81 82 ARG A N 1
ATOM 639 C CA . ARG A 1 82 ? 37.273 -33.769 -15.551 1.00 66.81 82 ARG A CA 1
ATOM 640 C C . ARG A 1 82 ? 36.194 -34.702 -15.023 1.00 66.81 82 ARG A C 1
ATOM 642 O O . ARG A 1 82 ? 35.049 -34.573 -15.455 1.00 66.81 82 ARG A O 1
ATOM 649 N N . ASP A 1 83 ? 36.530 -35.620 -14.125 1.00 71.50 83 ASP A N 1
ATOM 650 C CA . ASP A 1 83 ? 35.574 -36.542 -13.520 1.00 71.50 83 ASP A CA 1
ATOM 651 C C . ASP A 1 83 ? 35.778 -36.702 -12.005 1.00 71.50 83 ASP A C 1
ATOM 653 O O . ASP A 1 83 ? 36.666 -36.105 -11.392 1.00 71.50 83 ASP A O 1
ATOM 657 N N . TRP A 1 84 ? 34.867 -37.455 -11.387 1.00 75.25 84 TRP A N 1
ATOM 658 C CA . TRP A 1 84 ? 34.839 -37.644 -9.940 1.00 75.25 84 TRP A CA 1
ATOM 659 C C . TRP A 1 84 ? 36.009 -38.493 -9.431 1.00 75.25 84 TRP A C 1
ATOM 661 O O . TRP A 1 84 ? 36.500 -38.236 -8.334 1.00 75.25 84 TRP A O 1
ATOM 671 N N . ASP A 1 85 ? 36.484 -39.446 -10.234 1.00 74.56 85 ASP A N 1
ATOM 672 C CA . ASP A 1 85 ? 37.601 -40.318 -9.867 1.00 74.56 85 ASP A CA 1
ATOM 673 C C . ASP A 1 85 ? 38.908 -39.499 -9.814 1.00 74.56 85 ASP A C 1
ATOM 675 O O . ASP A 1 85 ? 39.679 -39.596 -8.859 1.00 74.56 85 ASP A O 1
ATOM 679 N N . GLU A 1 86 ? 39.125 -38.601 -10.784 1.00 78.81 86 GLU A N 1
ATOM 680 C CA . GLU A 1 86 ? 40.246 -37.652 -10.787 1.00 78.81 86 GLU A CA 1
ATOM 681 C C . GLU A 1 86 ? 40.137 -36.612 -9.650 1.00 78.81 86 GLU A C 1
ATOM 683 O O . GLU A 1 86 ? 41.148 -36.191 -9.081 1.00 78.81 86 GLU A O 1
ATOM 688 N N . MET A 1 87 ? 38.921 -36.194 -9.286 1.00 81.19 87 MET A N 1
ATOM 689 C CA . MET A 1 87 ? 38.683 -35.275 -8.165 1.00 81.19 87 MET A CA 1
ATOM 690 C C . MET A 1 87 ? 38.986 -35.936 -6.810 1.00 81.19 87 MET A C 1
ATOM 692 O O . MET A 1 87 ? 39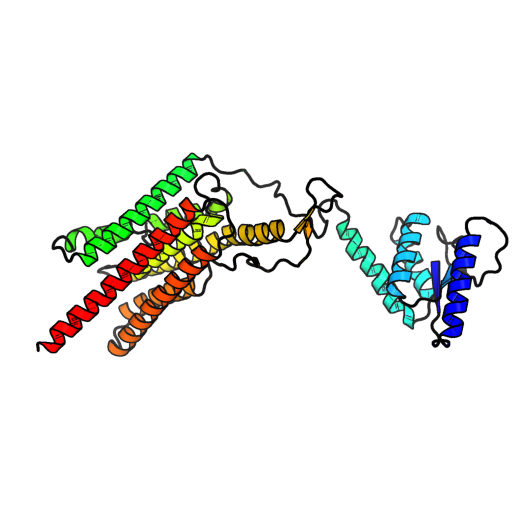.619 -35.315 -5.955 1.00 81.19 87 MET A O 1
ATOM 696 N N . GLU A 1 88 ? 38.570 -37.189 -6.610 1.00 80.25 88 GLU A N 1
ATOM 697 C CA . GLU A 1 88 ? 38.863 -37.966 -5.400 1.00 80.25 88 GLU A CA 1
ATOM 698 C C . GLU A 1 88 ? 40.375 -38.175 -5.227 1.00 80.25 88 GLU A C 1
ATOM 700 O O . GLU A 1 88 ? 40.917 -37.928 -4.145 1.00 80.25 88 GLU A O 1
ATOM 705 N N . GLU A 1 89 ? 41.076 -38.513 -6.311 1.00 81.75 89 GLU A N 1
ATOM 706 C CA . GLU A 1 89 ? 42.536 -38.653 -6.335 1.00 81.75 89 GLU A CA 1
ATOM 707 C C . GLU A 1 89 ? 43.246 -37.320 -6.014 1.00 81.75 89 GLU A C 1
ATOM 709 O O . GLU A 1 89 ? 44.234 -37.286 -5.272 1.00 81.75 89 GLU A O 1
ATOM 714 N N . LEU A 1 90 ? 42.715 -36.188 -6.500 1.00 84.69 90 LEU A N 1
ATOM 715 C CA . LEU A 1 90 ? 43.237 -34.854 -6.184 1.00 84.69 90 LEU A CA 1
ATOM 716 C C . LEU A 1 90 ? 43.108 -34.533 -4.687 1.00 84.69 90 LEU A C 1
ATOM 718 O O . LEU A 1 90 ? 44.060 -34.040 -4.072 1.00 84.69 90 LEU A O 1
ATOM 722 N N . VAL A 1 91 ? 41.953 -34.828 -4.085 1.00 85.62 91 VAL A N 1
ATOM 723 C CA . VAL A 1 91 ? 41.726 -34.654 -2.641 1.00 85.62 91 VAL A CA 1
ATOM 724 C C . VAL A 1 91 ? 42.677 -35.546 -1.844 1.00 85.62 91 VAL A C 1
ATOM 726 O O . VAL A 1 91 ? 43.335 -35.058 -0.919 1.00 85.62 91 VAL A O 1
ATOM 729 N N . TYR A 1 92 ? 42.808 -36.819 -2.229 1.00 84.25 92 TYR A N 1
ATOM 730 C CA . TYR A 1 92 ? 43.738 -37.761 -1.607 1.00 84.25 92 TYR A CA 1
ATOM 731 C C . TYR A 1 92 ? 45.172 -37.218 -1.586 1.00 84.25 92 TYR A C 1
ATOM 733 O O . TYR A 1 92 ? 45.804 -37.170 -0.526 1.00 84.25 92 TYR A O 1
ATOM 741 N N . CYS A 1 93 ? 45.659 -36.704 -2.718 1.00 83.62 93 CYS A N 1
ATOM 742 C CA . CYS A 1 93 ? 46.999 -36.134 -2.805 1.00 83.62 93 CYS A CA 1
ATOM 743 C C . CYS A 1 93 ? 47.202 -34.956 -1.837 1.00 83.62 93 CYS A C 1
ATOM 745 O O . CYS A 1 93 ? 48.206 -34.912 -1.124 1.00 83.62 93 CYS A O 1
ATOM 747 N N . PHE A 1 94 ? 46.261 -34.008 -1.756 1.00 83.75 94 PHE A N 1
ATOM 748 C CA . PHE A 1 94 ? 46.381 -32.869 -0.835 1.00 83.75 94 PHE A CA 1
ATOM 749 C C . PHE A 1 94 ? 46.373 -33.300 0.635 1.00 83.75 94 PHE A C 1
ATOM 751 O O . PHE A 1 94 ? 47.140 -32.749 1.429 1.00 83.75 94 PHE A O 1
ATOM 758 N N . VAL A 1 95 ? 45.556 -34.291 0.994 1.00 84.50 95 VAL A N 1
ATOM 759 C CA . VAL A 1 95 ? 45.486 -34.835 2.358 1.00 84.50 95 VAL A CA 1
ATOM 760 C C . VAL A 1 95 ? 46.789 -35.543 2.733 1.00 84.50 95 VAL A C 1
ATOM 762 O O . VAL A 1 95 ? 47.316 -35.301 3.816 1.00 84.50 95 VAL A O 1
ATOM 765 N N . VAL A 1 96 ? 47.362 -36.364 1.850 1.00 81.75 96 VAL A N 1
ATOM 766 C CA . VAL A 1 96 ? 48.604 -37.104 2.148 1.00 81.75 96 VAL A CA 1
ATOM 767 C C . VAL A 1 96 ? 49.834 -36.192 2.168 1.00 81.75 96 VAL A C 1
ATOM 769 O O . VAL A 1 96 ? 50.747 -36.386 2.974 1.00 81.75 96 VAL A O 1
ATOM 772 N N . LEU A 1 97 ? 49.873 -35.167 1.312 1.00 81.06 97 LEU A N 1
ATOM 773 C CA . LEU A 1 97 ? 51.006 -34.241 1.238 1.00 81.06 97 LEU A CA 1
ATOM 774 C C . LEU A 1 97 ? 51.094 -33.291 2.442 1.00 81.06 97 LEU A C 1
ATOM 776 O O . LEU A 1 97 ? 52.173 -32.750 2.702 1.00 81.06 97 LEU A O 1
ATOM 780 N N . ASN A 1 98 ? 49.997 -33.080 3.173 1.00 81.12 98 ASN A N 1
ATOM 781 C CA . ASN A 1 98 ? 49.902 -32.106 4.259 1.00 81.12 98 ASN A CA 1
ATOM 782 C C . ASN A 1 98 ? 49.627 -32.779 5.613 1.00 81.12 98 ASN A C 1
ATOM 784 O O . ASN A 1 98 ? 49.043 -33.857 5.688 1.00 81.12 98 ASN A O 1
ATOM 788 N N . SER A 1 99 ? 50.065 -32.153 6.709 1.00 79.62 99 SER A N 1
ATOM 789 C CA . SER A 1 99 ? 49.825 -32.686 8.055 1.00 79.62 99 SER A CA 1
ATOM 790 C C . SER A 1 99 ? 48.356 -32.540 8.471 1.00 79.62 99 SER A C 1
ATOM 792 O O . SER A 1 99 ? 47.617 -31.729 7.909 1.00 79.62 99 SER A O 1
ATOM 794 N N . SER A 1 100 ? 47.929 -33.312 9.476 1.00 79.81 100 SER A N 1
ATOM 795 C CA . SER A 1 100 ? 46.533 -33.359 9.937 1.00 79.81 100 SER A CA 1
ATOM 796 C C . SER A 1 100 ? 45.965 -32.007 10.366 1.00 79.81 100 SER A C 1
ATOM 798 O O . SER A 1 100 ? 44.764 -31.782 10.261 1.00 79.81 100 SER A O 1
ATOM 800 N N . GLU A 1 101 ? 46.813 -31.081 10.813 1.00 76.38 101 GLU A N 1
ATOM 801 C CA . GLU A 1 101 ? 46.408 -29.730 11.212 1.00 76.38 101 GLU A CA 1
ATOM 802 C C . GLU A 1 101 ? 45.936 -28.884 10.017 1.00 76.38 101 GLU A C 1
ATOM 804 O O . GLU A 1 101 ? 45.161 -27.946 10.190 1.00 76.38 101 GLU A O 1
ATOM 809 N N . ILE A 1 102 ? 46.373 -29.225 8.800 1.00 80.88 102 ILE A N 1
ATOM 810 C CA . ILE A 1 102 ? 46.037 -28.514 7.561 1.00 80.88 102 ILE A CA 1
ATOM 811 C C . ILE A 1 102 ? 44.787 -29.099 6.885 1.00 80.88 102 ILE A C 1
ATOM 813 O O . ILE A 1 102 ? 44.156 -28.435 6.064 1.00 80.88 102 ILE A O 1
ATOM 817 N N . HIS A 1 103 ? 44.377 -30.319 7.248 1.00 84.00 103 HIS A N 1
ATOM 818 C CA . HIS A 1 103 ? 43.266 -31.029 6.599 1.00 84.00 103 HIS A CA 1
ATOM 819 C C . HIS A 1 103 ? 41.935 -30.274 6.675 1.00 84.00 103 HIS A C 1
ATOM 821 O O . HIS A 1 103 ? 41.169 -30.318 5.717 1.00 84.00 103 HIS A O 1
ATOM 827 N N . GLY A 1 104 ? 41.689 -29.522 7.755 1.00 76.12 104 GLY A N 1
ATOM 828 C CA . GLY A 1 104 ? 40.514 -28.646 7.857 1.00 76.12 104 GLY A CA 1
ATOM 829 C C . GLY A 1 104 ? 40.483 -27.584 6.753 1.00 76.12 104 GLY A C 1
ATOM 830 O O . GLY A 1 104 ? 39.491 -27.462 6.042 1.00 76.12 104 GLY A O 1
ATOM 831 N N . PHE A 1 105 ? 41.609 -26.902 6.525 1.00 79.81 105 PHE A N 1
ATOM 832 C CA . PHE A 1 105 ? 41.736 -25.901 5.462 1.00 79.81 105 PHE A CA 1
ATOM 833 C C . PHE A 1 105 ? 41.656 -26.510 4.059 1.00 79.81 105 PHE A C 1
ATOM 835 O O . PHE A 1 105 ? 41.166 -25.854 3.145 1.00 79.81 105 PHE A O 1
ATOM 842 N N . ILE A 1 106 ? 42.113 -27.755 3.882 1.00 81.75 106 ILE A N 1
ATOM 843 C CA . ILE A 1 106 ? 41.963 -28.494 2.619 1.00 81.75 106 ILE A CA 1
ATOM 844 C C . ILE A 1 106 ? 40.480 -28.741 2.339 1.00 81.75 106 ILE A C 1
ATOM 846 O O . ILE A 1 106 ? 40.004 -28.398 1.258 1.00 81.75 106 ILE A O 1
ATOM 850 N N . GLY A 1 107 ? 39.745 -29.278 3.318 1.00 78.00 107 GLY A N 1
ATOM 851 C CA . GLY A 1 107 ? 38.305 -29.507 3.202 1.00 78.00 107 GLY A CA 1
ATOM 852 C C . GLY A 1 107 ? 37.542 -28.219 2.890 1.00 78.00 107 GLY A C 1
ATOM 853 O O . GLY A 1 107 ? 36.776 -28.179 1.929 1.00 78.00 107 GLY A O 1
ATOM 854 N N . ASP A 1 108 ? 37.817 -27.147 3.634 1.00 73.69 108 ASP A N 1
ATOM 855 C CA . ASP A 1 108 ? 37.200 -25.837 3.410 1.00 73.69 108 ASP A CA 1
ATOM 856 C C . ASP A 1 108 ? 37.524 -25.280 2.016 1.00 73.69 108 ASP A C 1
ATOM 858 O O . ASP A 1 108 ? 36.649 -24.722 1.351 1.00 73.69 108 ASP A O 1
ATOM 862 N N . ALA A 1 109 ? 38.762 -25.442 1.538 1.00 79.25 109 ALA A N 1
ATOM 863 C CA . ALA A 1 109 ? 39.164 -24.982 0.214 1.00 79.25 109 ALA A CA 1
ATOM 864 C C . ALA A 1 109 ? 38.406 -25.729 -0.896 1.00 79.25 109 ALA A C 1
ATOM 866 O O . ALA A 1 109 ? 37.822 -25.066 -1.753 1.00 79.25 109 ALA A O 1
ATOM 867 N N . PHE A 1 110 ? 38.327 -27.066 -0.851 1.00 79.31 110 PHE A N 1
ATOM 868 C CA . PHE A 1 110 ? 37.545 -27.857 -1.815 1.00 79.31 110 PHE A CA 1
ATOM 869 C C . PHE A 1 110 ? 36.047 -27.520 -1.767 1.00 79.31 110 PHE A C 1
ATOM 871 O O . PHE A 1 110 ? 35.433 -27.294 -2.810 1.00 79.31 110 PHE A O 1
ATOM 878 N N . LEU A 1 111 ? 35.464 -27.399 -0.570 1.00 74.62 111 LEU A N 1
ATOM 879 C CA . LEU A 1 111 ? 34.060 -27.004 -0.405 1.00 74.62 111 LEU A CA 1
ATOM 880 C C . LEU A 1 111 ? 33.786 -25.600 -0.962 1.00 74.62 111 LEU A C 1
ATOM 882 O O . LEU A 1 111 ? 32.741 -25.373 -1.572 1.00 74.62 111 LEU A O 1
ATOM 886 N N . SER A 1 112 ? 34.725 -24.662 -0.796 1.00 70.19 112 SER A N 1
ATOM 887 C CA . SER A 1 112 ? 34.589 -23.299 -1.323 1.00 70.19 112 SER A CA 1
ATOM 888 C C . SER A 1 112 ? 34.555 -23.245 -2.852 1.00 70.19 112 SER A C 1
ATOM 890 O O . SER A 1 112 ? 33.938 -22.342 -3.410 1.00 70.19 112 SER A O 1
ATOM 892 N N . LEU A 1 113 ? 35.201 -24.194 -3.537 1.00 66.81 113 LEU A N 1
ATOM 893 C CA . LEU A 1 113 ? 35.178 -24.275 -4.999 1.00 66.81 113 LEU A CA 1
ATOM 894 C C . LEU A 1 113 ? 33.832 -24.792 -5.492 1.00 66.81 113 LEU A C 1
ATOM 896 O O . LEU A 1 113 ? 33.258 -24.210 -6.405 1.00 66.81 113 LEU A O 1
ATOM 900 N N . TRP A 1 114 ? 33.267 -25.787 -4.810 1.00 57.75 114 TRP A N 1
ATOM 901 C CA . TRP A 1 114 ? 31.953 -26.326 -5.158 1.00 57.75 114 TRP A CA 1
ATOM 902 C C . TRP A 1 114 ? 30.813 -25.320 -4.933 1.00 57.75 114 TRP A C 1
ATOM 904 O O . TRP A 1 114 ? 29.872 -25.252 -5.718 1.00 57.75 114 TRP A O 1
ATOM 914 N N . GLN A 1 115 ? 30.928 -24.466 -3.909 1.00 48.25 115 GLN A N 1
ATOM 915 C CA . GLN A 1 115 ? 29.997 -23.347 -3.695 1.00 48.25 115 GLN A CA 1
ATOM 916 C C . GLN A 1 115 ? 30.091 -22.262 -4.781 1.00 48.25 115 GLN A C 1
ATOM 918 O O . GLN A 1 115 ? 29.147 -21.496 -4.960 1.00 48.25 115 GLN A O 1
ATOM 923 N N . VAL A 1 116 ? 31.221 -22.177 -5.490 1.00 44.38 116 VAL A N 1
ATOM 924 C CA . VAL A 1 116 ? 31.451 -21.208 -6.571 1.00 44.38 116 VAL A CA 1
ATOM 925 C C . VAL A 1 116 ? 31.091 -21.802 -7.938 1.00 44.38 116 VAL A C 1
ATOM 927 O O . VAL A 1 116 ? 30.587 -21.080 -8.795 1.00 44.38 116 VAL A O 1
ATOM 930 N N . GLU A 1 117 ? 31.261 -23.105 -8.148 1.00 39.84 117 GLU A N 1
ATOM 931 C CA . GLU A 1 117 ? 30.946 -23.772 -9.420 1.00 39.84 117 GLU A CA 1
ATOM 932 C C . GLU A 1 117 ? 29.431 -23.958 -9.643 1.00 39.84 117 GLU A C 1
ATOM 934 O O . GLU A 1 117 ? 28.957 -23.858 -10.770 1.00 39.84 117 GLU A O 1
ATOM 939 N N . GLU A 1 118 ? 28.620 -24.044 -8.579 1.00 40.09 118 GLU A N 1
ATOM 940 C CA . GLU A 1 118 ? 27.153 -23.875 -8.685 1.00 40.09 118 GLU A CA 1
ATOM 941 C C . GLU A 1 118 ? 26.723 -22.436 -9.072 1.00 40.09 118 GLU A C 1
ATOM 943 O O . GLU A 1 118 ? 25.533 -22.150 -9.251 1.00 40.09 118 GLU A O 1
ATOM 948 N N . THR A 1 119 ? 27.678 -21.509 -9.233 1.00 42.84 119 THR A N 1
ATOM 949 C CA . THR A 1 119 ? 27.422 -20.092 -9.546 1.00 42.84 119 THR A CA 1
ATOM 950 C C . THR A 1 119 ? 28.066 -19.583 -10.840 1.00 42.84 119 THR A C 1
ATOM 952 O O . THR A 1 119 ? 27.947 -18.400 -11.150 1.00 42.84 119 THR A O 1
ATOM 955 N N . THR A 1 120 ? 28.668 -20.455 -11.656 1.00 44.47 120 THR A N 1
ATOM 956 C CA . THR A 1 120 ? 29.224 -20.108 -12.983 1.00 44.47 120 THR A CA 1
ATOM 957 C C . THR A 1 120 ? 28.268 -20.380 -14.152 1.00 44.47 120 THR A C 1
ATOM 959 O O . THR A 1 120 ? 28.689 -20.487 -15.302 1.00 44.47 120 THR A O 1
ATOM 962 N N . ASP A 1 121 ? 26.958 -20.400 -13.901 1.00 42.50 121 ASP A N 1
ATOM 963 C CA . ASP A 1 121 ? 25.968 -20.086 -14.935 1.00 42.50 121 ASP A CA 1
ATOM 964 C C . ASP A 1 121 ? 25.913 -18.545 -15.065 1.00 42.50 121 ASP A C 1
ATOM 966 O O . ASP A 1 121 ? 25.809 -17.875 -14.033 1.00 42.50 121 ASP A O 1
ATOM 970 N N . PRO A 1 122 ? 25.960 -17.916 -16.260 1.00 43.41 122 PRO A N 1
ATOM 971 C CA . PRO A 1 122 ? 25.756 -16.465 -16.440 1.00 43.41 122 PRO A CA 1
ATOM 972 C C . PRO A 1 122 ? 24.469 -15.899 -15.795 1.00 43.41 122 PRO A C 1
ATOM 974 O O . PRO A 1 122 ? 24.281 -14.683 -15.732 1.00 43.41 122 PRO A O 1
ATOM 977 N N . ILE A 1 123 ? 23.591 -16.765 -15.286 1.00 43.28 123 ILE A N 1
ATOM 978 C CA . ILE A 1 123 ? 22.408 -16.442 -14.486 1.00 43.28 123 ILE A CA 1
ATOM 979 C C . ILE A 1 123 ? 22.740 -16.178 -12.998 1.00 43.28 123 ILE A C 1
ATOM 981 O O . ILE A 1 123 ? 22.049 -15.369 -12.380 1.00 43.28 123 ILE A O 1
ATOM 985 N N . ASN A 1 124 ? 23.812 -16.750 -12.436 1.00 43.38 124 ASN A N 1
ATOM 986 C CA . ASN A 1 124 ? 24.139 -16.728 -11.002 1.00 43.38 124 ASN A CA 1
ATOM 987 C C . ASN A 1 124 ? 25.361 -15.864 -10.632 1.00 43.38 124 ASN A C 1
ATOM 989 O O . ASN A 1 124 ? 26.091 -16.163 -9.689 1.00 43.38 124 ASN A O 1
ATOM 993 N N . CYS A 1 125 ? 25.551 -14.707 -11.277 1.00 41.59 125 CYS A N 1
ATOM 994 C CA . CYS A 1 125 ? 26.338 -13.662 -10.615 1.00 41.59 125 CYS A CA 1
ATOM 995 C C . CYS A 1 125 ? 25.619 -13.287 -9.293 1.00 41.59 125 CYS A C 1
ATOM 997 O O . CYS A 1 125 ? 24.439 -12.926 -9.344 1.00 41.59 125 CYS A O 1
ATOM 999 N N . PRO A 1 126 ? 26.290 -13.301 -8.116 1.00 44.03 126 PRO A N 1
ATOM 1000 C CA . PRO A 1 126 ? 25.669 -12.974 -6.817 1.00 44.03 126 PRO A CA 1
ATOM 1001 C C . PRO A 1 126 ? 25.048 -11.566 -6.768 1.00 44.03 126 PRO A C 1
ATOM 1003 O O . PRO A 1 126 ? 24.313 -11.201 -5.845 1.00 44.03 126 PRO A O 1
ATOM 1006 N N . TYR A 1 127 ? 25.366 -10.754 -7.776 1.00 42.28 127 TYR A N 1
ATOM 1007 C CA . TYR A 1 127 ? 24.943 -9.377 -7.947 1.00 42.28 127 TYR A CA 1
ATOM 1008 C C . TYR A 1 127 ? 24.111 -9.148 -9.222 1.00 42.28 127 TYR A C 1
ATOM 1010 O O . TYR A 1 127 ? 23.772 -7.999 -9.502 1.00 42.28 127 TYR A O 1
ATOM 1018 N N . HIS A 1 128 ? 23.720 -10.197 -9.961 1.00 40.28 128 HIS A N 1
ATOM 1019 C CA . HIS A 1 128 ? 22.844 -10.074 -11.127 1.00 40.28 128 HIS A CA 1
ATOM 1020 C C . HIS A 1 128 ? 21.439 -9.659 -10.680 1.00 40.28 128 HIS A C 1
ATOM 1022 O O . HIS A 1 128 ? 20.722 -10.412 -10.019 1.00 40.28 128 HIS A O 1
ATOM 1028 N N . TYR A 1 129 ? 21.041 -8.427 -11.004 1.00 48.69 129 TYR A N 1
ATOM 1029 C CA . TYR A 1 129 ? 19.665 -7.996 -10.795 1.00 48.69 129 TYR A CA 1
ATOM 1030 C C . TYR A 1 129 ? 18.797 -8.609 -11.896 1.00 48.69 129 TYR A C 1
ATOM 1032 O O . TYR A 1 129 ? 18.842 -8.191 -13.050 1.00 48.69 129 TYR A O 1
ATOM 1040 N N . PHE A 1 130 ? 18.044 -9.629 -11.500 1.00 43.53 130 PHE A N 1
ATOM 1041 C CA . PHE A 1 130 ? 17.001 -10.309 -12.255 1.00 43.53 130 PHE A CA 1
ATOM 1042 C C . PHE A 1 130 ? 16.171 -9.331 -13.111 1.00 43.53 130 PHE A C 1
ATOM 1044 O O . PHE A 1 130 ? 15.396 -8.525 -12.592 1.00 43.53 130 PHE A O 1
ATOM 1051 N N . CYS A 1 131 ? 16.330 -9.405 -14.433 1.00 44.81 131 CYS A N 1
ATOM 1052 C CA . CYS A 1 131 ? 15.322 -8.940 -15.378 1.00 44.81 131 CYS A CA 1
ATOM 1053 C C . CYS A 1 131 ? 14.360 -10.110 -15.559 1.00 44.81 131 CYS A C 1
ATOM 1055 O O . CYS A 1 131 ? 14.729 -11.117 -16.163 1.00 44.81 131 CYS A O 1
ATOM 1057 N N . ASP A 1 132 ? 13.167 -10.016 -14.979 1.00 41.28 132 ASP A N 1
ATOM 1058 C CA . ASP A 1 132 ? 12.168 -11.060 -15.146 1.00 41.28 132 ASP A CA 1
ATOM 1059 C C . ASP A 1 132 ? 11.797 -11.159 -16.632 1.00 41.28 132 ASP A C 1
ATOM 1061 O O . ASP A 1 132 ? 11.094 -10.299 -17.172 1.00 41.28 132 ASP A O 1
ATOM 1065 N N . SER A 1 133 ? 12.263 -12.214 -17.304 1.00 46.50 133 SER A N 1
ATOM 1066 C CA . SER A 1 133 ? 11.863 -12.537 -18.677 1.00 46.50 133 SER A CA 1
ATOM 1067 C C . SER A 1 133 ? 10.370 -12.874 -18.775 1.00 46.50 133 SER A C 1
ATOM 1069 O O . SER A 1 133 ? 9.845 -13.008 -19.881 1.00 46.50 133 SER A O 1
ATOM 1071 N N . THR A 1 134 ? 9.664 -12.964 -17.639 1.00 54.09 134 THR A N 1
ATOM 1072 C CA . THR A 1 134 ? 8.220 -13.190 -17.572 1.00 54.09 134 THR A CA 1
ATOM 1073 C C . THR A 1 134 ? 7.388 -11.932 -17.317 1.00 54.09 134 THR A C 1
ATOM 1075 O O . THR A 1 134 ? 6.163 -12.052 -17.262 1.00 54.09 134 THR A O 1
ATOM 1078 N N . TYR A 1 135 ? 7.973 -10.721 -17.232 1.00 68.19 135 TYR A N 1
ATOM 1079 C CA . TYR A 1 135 ? 7.165 -9.500 -17.124 1.00 68.19 135 TYR A CA 1
ATOM 1080 C C . TYR A 1 135 ? 6.339 -9.294 -18.407 1.00 68.19 135 TYR A C 1
ATOM 1082 O O . TYR A 1 135 ? 6.890 -8.946 -19.453 1.00 68.19 135 TYR A O 1
ATOM 1090 N N . PRO A 1 136 ? 5.000 -9.425 -18.361 1.00 69.75 136 PRO A N 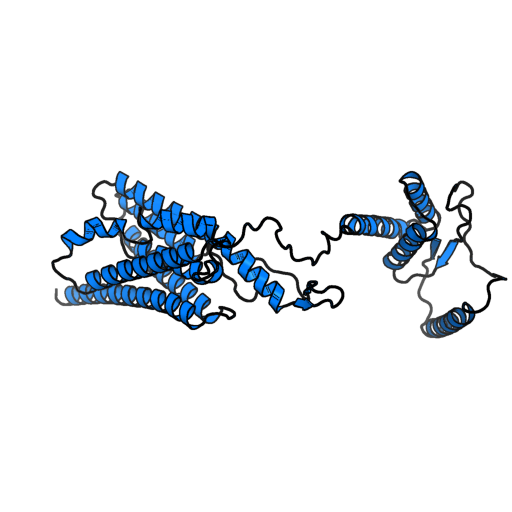1
ATOM 1091 C CA . PRO A 1 136 ? 4.157 -9.407 -19.559 1.00 69.75 136 PRO A CA 1
ATOM 1092 C C . PRO A 1 136 ? 3.919 -7.985 -20.104 1.00 69.75 136 PRO A C 1
ATOM 1094 O O . PRO A 1 136 ? 2.982 -7.760 -20.871 1.00 69.75 136 PRO A O 1
ATOM 1097 N N . GLY A 1 137 ? 4.709 -7.004 -19.660 1.00 80.25 137 GLY A N 1
ATOM 1098 C CA . GLY A 1 137 ? 4.552 -5.594 -19.988 1.00 80.25 137 GLY A CA 1
ATOM 1099 C C . GLY A 1 137 ? 3.492 -4.870 -19.152 1.00 80.25 137 GLY A C 1
ATOM 1100 O O . GLY A 1 137 ? 2.606 -5.477 -18.531 1.00 80.25 137 GLY A O 1
ATOM 1101 N N . ASN A 1 138 ? 3.581 -3.537 -19.175 1.00 87.94 138 ASN A N 1
ATOM 1102 C CA . ASN A 1 138 ? 2.584 -2.651 -18.580 1.00 87.94 138 ASN A CA 1
ATOM 1103 C C . ASN A 1 138 ? 1.217 -2.849 -19.255 1.00 87.94 138 ASN A C 1
ATOM 1105 O O . ASN A 1 138 ? 1.138 -3.179 -20.441 1.00 87.94 138 ASN A O 1
ATOM 1109 N N . TYR A 1 139 ? 0.134 -2.606 -18.519 1.00 90.75 139 TYR A N 1
ATOM 1110 C CA . TYR A 1 139 ? -1.182 -2.487 -19.144 1.00 90.75 139 TYR A CA 1
ATOM 1111 C C . TYR A 1 139 ? -1.252 -1.264 -20.076 1.00 90.75 139 TYR A C 1
ATOM 1113 O O . TYR A 1 139 ? -0.446 -0.338 -19.948 1.00 90.75 139 TYR A O 1
ATOM 1121 N N . PRO A 1 140 ? -2.224 -1.230 -21.010 1.00 92.69 140 PRO A N 1
ATOM 1122 C CA . PRO A 1 140 ? -2.503 -0.028 -21.782 1.00 92.69 140 PRO A CA 1
ATOM 1123 C C . PRO A 1 140 ? -2.772 1.164 -20.860 1.00 92.69 140 PRO A C 1
ATOM 1125 O O . PRO A 1 140 ? -3.474 1.026 -19.858 1.00 92.69 140 PRO A O 1
ATOM 1128 N N . SER A 1 141 ? -2.302 2.349 -21.251 1.00 91.94 141 SER A N 1
ATOM 1129 C CA . SER A 1 141 ? -2.443 3.596 -20.481 1.00 91.94 141 SER A CA 1
ATOM 1130 C C . SER A 1 141 ? -3.891 3.950 -20.117 1.00 91.94 141 SER A C 1
ATOM 1132 O O . SER A 1 141 ? -4.130 4.643 -19.132 1.00 91.94 141 SER A O 1
ATOM 1134 N N . ALA A 1 142 ? -4.873 3.441 -20.866 1.00 93.44 142 ALA A N 1
ATOM 1135 C CA . ALA A 1 142 ? -6.292 3.570 -20.541 1.00 93.44 142 ALA A CA 1
ATOM 1136 C C . ALA A 1 142 ? -6.652 2.985 -19.161 1.00 93.44 142 ALA A C 1
ATOM 1138 O O . ALA A 1 142 ? -7.505 3.543 -18.473 1.00 93.44 142 ALA A O 1
ATOM 1139 N N . VAL A 1 143 ? -6.000 1.894 -18.738 1.00 93.12 143 VAL A N 1
ATOM 1140 C CA . VAL A 1 143 ? -6.217 1.283 -17.416 1.00 93.12 143 VAL A CA 1
ATOM 1141 C C . VAL A 1 143 ? -5.743 2.228 -16.313 1.00 93.12 143 VAL A C 1
ATOM 1143 O O . VAL A 1 143 ? -6.466 2.455 -15.344 1.00 93.12 143 VAL A O 1
ATOM 1146 N N . ASP A 1 144 ? -4.573 2.837 -16.491 1.00 92.06 144 ASP A N 1
ATOM 1147 C CA . ASP A 1 144 ? -4.019 3.812 -15.554 1.00 92.06 144 ASP A CA 1
ATOM 1148 C C . ASP A 1 144 ? -4.897 5.066 -15.454 1.00 92.06 144 ASP A C 1
ATOM 1150 O O . ASP A 1 144 ? -5.156 5.544 -14.351 1.00 92.06 144 ASP A O 1
ATOM 1154 N N . VAL A 1 145 ? -5.409 5.571 -16.585 1.00 93.38 145 VAL A N 1
ATOM 1155 C CA . VAL A 1 145 ? -6.354 6.703 -16.604 1.00 93.38 145 VAL A CA 1
ATOM 1156 C C . VAL A 1 145 ? -7.645 6.344 -15.874 1.00 93.38 145 VAL A C 1
ATOM 1158 O O . VAL A 1 145 ? -8.134 7.139 -15.074 1.00 93.38 145 VAL A O 1
ATOM 1161 N N . LEU A 1 146 ? -8.195 5.150 -16.109 1.00 95.00 146 LEU A N 1
ATOM 1162 C CA . LEU A 1 146 ? -9.409 4.704 -15.428 1.00 95.00 146 LEU A CA 1
ATOM 1163 C C . LEU A 1 146 ? -9.196 4.624 -13.912 1.00 95.00 146 LEU A C 1
ATOM 1165 O O . LEU A 1 146 ? -10.047 5.078 -13.147 1.00 95.00 146 LEU A O 1
ATOM 1169 N N . LEU A 1 147 ? -8.050 4.095 -13.478 1.00 94.00 147 LEU A N 1
ATOM 1170 C CA . LEU A 1 147 ? -7.702 4.013 -12.064 1.00 94.00 147 LEU A CA 1
ATOM 1171 C C . LEU A 1 147 ? -7.470 5.394 -11.439 1.00 94.00 147 LEU A C 1
ATOM 1173 O O . LEU A 1 147 ? -7.920 5.627 -10.316 1.00 94.00 147 LEU A O 1
ATOM 1177 N N . LEU A 1 148 ? -6.824 6.317 -12.157 1.00 93.12 148 LEU A N 1
ATOM 1178 C CA . LEU A 1 148 ? -6.664 7.712 -11.742 1.00 93.12 148 LEU A CA 1
ATOM 1179 C C . LEU A 1 148 ? -8.026 8.406 -11.568 1.00 93.12 148 LEU A C 1
ATOM 1181 O O . LEU A 1 148 ? -8.283 9.028 -10.540 1.00 93.12 148 LEU A O 1
ATOM 1185 N N . LEU A 1 149 ? -8.935 8.270 -12.537 1.00 94.94 149 LEU A N 1
ATOM 1186 C CA . LEU A 1 149 ? -10.286 8.835 -12.439 1.00 94.94 149 LEU A CA 1
ATOM 1187 C C . LEU A 1 149 ? -11.060 8.229 -11.267 1.00 94.94 149 LEU A C 1
ATOM 1189 O O . LEU A 1 149 ? -11.702 8.951 -10.506 1.00 94.94 149 LEU A O 1
ATOM 1193 N N . PHE A 1 150 ? -10.962 6.912 -11.087 1.00 94.88 150 PHE A N 1
ATOM 1194 C CA . PHE A 1 150 ? -11.576 6.210 -9.967 1.00 94.88 150 PHE A CA 1
ATOM 1195 C C . PHE A 1 150 ? -11.024 6.676 -8.610 1.00 94.88 150 PHE A C 1
ATOM 1197 O O . PHE A 1 150 ? -11.791 6.862 -7.662 1.00 94.88 150 PHE A O 1
ATOM 1204 N N . THR A 1 151 ? -9.714 6.913 -8.499 1.00 93.31 151 THR A N 1
ATOM 1205 C CA . THR A 1 151 ? -9.099 7.411 -7.260 1.00 93.31 151 THR A CA 1
ATOM 1206 C C . THR A 1 151 ? -9.484 8.853 -6.966 1.00 93.31 151 THR A C 1
ATOM 1208 O O . THR A 1 151 ? -9.848 9.152 -5.829 1.00 93.31 151 THR A O 1
ATOM 1211 N N . ILE A 1 152 ? -9.498 9.727 -7.976 1.00 94.00 152 ILE A N 1
ATOM 1212 C CA . ILE A 1 152 ? -9.988 11.105 -7.834 1.00 94.00 152 ILE A CA 1
ATOM 1213 C C . ILE A 1 152 ? -11.458 11.104 -7.403 1.00 94.00 152 ILE A C 1
ATOM 1215 O O . ILE A 1 152 ? -11.821 11.805 -6.461 1.00 94.00 152 ILE A O 1
ATOM 1219 N N . ALA A 1 153 ? -12.304 10.286 -8.036 1.00 94.19 153 ALA A N 1
ATOM 1220 C CA . ALA A 1 153 ? -13.709 10.159 -7.663 1.00 94.19 153 ALA A CA 1
ATOM 1221 C C . ALA A 1 153 ? -13.868 9.667 -6.216 1.00 94.19 153 ALA A C 1
ATOM 1223 O O . ALA A 1 153 ? -14.621 10.258 -5.447 1.00 94.19 153 ALA A O 1
ATOM 1224 N N . SER A 1 154 ? -13.109 8.645 -5.810 1.00 93.69 154 SER A N 1
ATOM 1225 C CA . SER A 1 154 ? -13.121 8.114 -4.439 1.00 93.69 154 SER A CA 1
ATOM 1226 C C . SER A 1 154 ? -12.676 9.157 -3.406 1.00 93.69 154 SER A C 1
ATOM 1228 O O . SER A 1 154 ? -13.260 9.258 -2.323 1.00 93.69 154 SER A O 1
ATOM 1230 N N . TYR A 1 155 ? -11.672 9.971 -3.745 1.00 94.50 155 TYR A N 1
ATOM 1231 C CA . TYR A 1 155 ? -11.226 11.094 -2.924 1.00 94.50 155 TYR A CA 1
ATOM 1232 C C . TYR A 1 155 ? -12.317 12.162 -2.790 1.00 94.50 155 TYR A C 1
ATOM 1234 O O . TYR A 1 155 ? -12.655 12.550 -1.673 1.00 94.50 155 TYR A O 1
ATOM 1242 N N . LEU A 1 156 ? -12.908 12.599 -3.907 1.00 94.06 156 LEU A N 1
ATOM 1243 C CA . LEU A 1 156 ? -13.969 13.608 -3.918 1.00 94.06 156 LEU A CA 1
ATOM 1244 C C . LEU A 1 156 ? -15.206 13.142 -3.153 1.00 94.06 156 LEU A C 1
ATOM 1246 O O . LEU A 1 156 ? -15.761 13.913 -2.381 1.00 94.06 156 LEU A O 1
ATOM 1250 N N . VAL A 1 157 ? -15.611 11.881 -3.311 1.00 91.75 157 VAL A N 1
ATOM 1251 C CA . VAL A 1 157 ? -16.708 11.286 -2.538 1.00 91.75 157 VAL A CA 1
ATOM 1252 C C . VAL A 1 157 ? -16.406 11.358 -1.044 1.00 91.75 157 VAL A C 1
ATOM 1254 O O . VAL A 1 157 ? -17.243 11.819 -0.269 1.00 91.75 157 VAL A O 1
ATOM 1257 N N . THR A 1 158 ? -15.199 10.955 -0.641 1.00 91.75 158 THR A N 1
ATOM 1258 C CA . THR A 1 158 ? -14.763 11.025 0.759 1.00 91.75 158 THR A CA 1
ATOM 1259 C C . THR A 1 158 ? -14.825 12.470 1.257 1.00 91.75 158 THR A C 1
ATOM 1261 O O . THR A 1 158 ? -15.476 12.728 2.263 1.00 91.75 158 THR A O 1
ATOM 1264 N N . LEU A 1 159 ? -14.246 13.419 0.515 1.00 92.44 159 LEU A N 1
ATOM 1265 C CA . LEU A 1 159 ? -14.231 14.848 0.838 1.00 92.44 159 LEU A CA 1
ATOM 1266 C C . LEU A 1 159 ? -15.636 15.458 0.944 1.00 92.44 159 LEU A C 1
ATOM 1268 O O . LEU A 1 159 ? -15.921 16.199 1.878 1.00 92.44 159 LEU A O 1
ATOM 1272 N N . ILE A 1 160 ? -16.535 15.150 0.011 1.00 89.69 160 ILE A N 1
ATOM 1273 C CA . ILE A 1 160 ? -17.914 15.646 0.050 1.00 89.69 160 ILE A CA 1
ATOM 1274 C C . ILE A 1 160 ? -18.602 15.133 1.313 1.00 89.69 160 ILE A C 1
ATOM 1276 O O . ILE A 1 160 ? -19.219 15.917 2.031 1.00 89.69 160 ILE A O 1
ATOM 1280 N N . PHE A 1 161 ? -18.456 13.845 1.637 1.00 87.31 161 PHE A N 1
ATOM 1281 C CA . PHE A 1 161 ? -19.032 13.302 2.863 1.00 87.31 161 PHE A CA 1
ATOM 1282 C C . PHE A 1 161 ? -18.424 13.914 4.129 1.00 87.31 161 PHE A C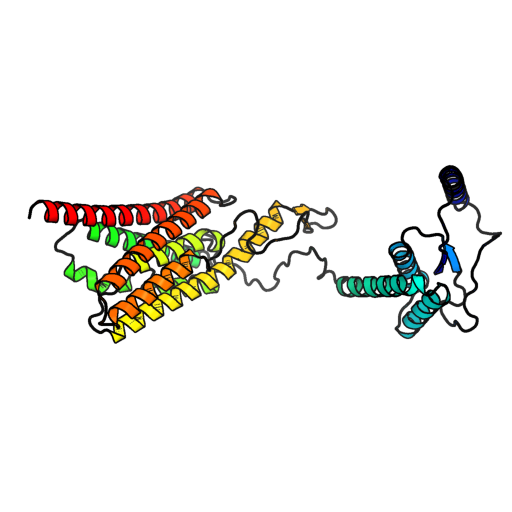 1
ATOM 1284 O O . PHE A 1 161 ? -19.176 14.191 5.064 1.00 87.31 161 PHE A O 1
ATOM 1291 N N . THR A 1 162 ? -17.111 14.177 4.170 1.00 86.94 162 THR A N 1
ATOM 1292 C CA . THR A 1 162 ? -16.496 14.844 5.330 1.00 86.94 162 THR A CA 1
ATOM 1293 C C . THR A 1 162 ? -17.029 16.262 5.515 1.00 86.94 162 THR A C 1
ATOM 1295 O O . THR A 1 162 ? -17.357 16.642 6.638 1.00 86.94 162 THR A O 1
ATOM 1298 N N . VAL A 1 163 ? -17.169 17.027 4.429 1.00 87.62 163 VAL A N 1
ATOM 1299 C CA . VAL A 1 163 ? -17.677 18.406 4.450 1.00 87.62 163 VAL A CA 1
ATOM 1300 C C . VAL A 1 163 ? -19.155 18.449 4.834 1.00 87.62 163 VAL A C 1
ATOM 1302 O O . VAL A 1 163 ? -19.527 19.221 5.716 1.00 87.62 163 VAL A O 1
ATOM 1305 N N . VAL A 1 164 ? -19.995 17.587 4.250 1.00 83.25 164 VAL A N 1
ATOM 1306 C CA . VAL A 1 164 ? -21.431 17.509 4.580 1.00 83.25 164 VAL A CA 1
ATOM 1307 C C . VAL A 1 164 ? -21.641 17.197 6.066 1.00 83.25 164 VAL A C 1
ATOM 1309 O O . VAL A 1 164 ? -22.505 17.803 6.700 1.00 83.25 164 VAL A O 1
ATOM 1312 N N . GLU A 1 165 ? -20.825 16.313 6.651 1.00 78.62 165 GLU A N 1
ATOM 1313 C CA . GLU A 1 165 ? -20.880 16.018 8.089 1.00 78.62 165 GLU A CA 1
ATOM 1314 C C . GLU A 1 165 ? -20.412 17.186 8.974 1.00 78.62 165 GLU A C 1
ATOM 1316 O O . GLU A 1 165 ? -20.841 17.283 10.123 1.00 78.62 165 GLU A O 1
ATOM 1321 N N . ILE A 1 166 ? -19.547 18.075 8.475 1.00 82.06 166 ILE A N 1
ATOM 1322 C CA . ILE A 1 166 ? -19.131 19.293 9.192 1.00 82.06 166 ILE A CA 1
ATOM 1323 C C . ILE A 1 166 ? -20.233 20.358 9.142 1.00 82.06 166 ILE A C 1
ATOM 1325 O O . ILE A 1 166 ? -20.474 21.037 10.138 1.00 82.06 166 ILE A O 1
ATOM 1329 N N . SER A 1 167 ? -20.921 20.503 8.006 1.00 78.88 167 SER A N 1
ATOM 1330 C CA . SER A 1 167 ? -21.906 21.569 7.781 1.00 78.88 167 SER A CA 1
ATOM 1331 C C . SER A 1 167 ? -23.254 21.371 8.490 1.00 78.88 167 SER A C 1
ATOM 1333 O O . SER A 1 167 ? -24.084 22.276 8.457 1.00 78.88 167 SER A O 1
ATOM 1335 N N . GLY A 1 168 ? -23.505 20.224 9.135 1.00 65.12 168 GLY A N 1
ATOM 1336 C CA . GLY A 1 168 ? -24.680 20.016 10.000 1.00 65.12 168 GLY A CA 1
ATOM 1337 C C . GLY A 1 168 ? -26.050 20.128 9.305 1.00 65.12 168 GLY A C 1
ATOM 1338 O O . GLY A 1 168 ? -27.055 20.388 9.966 1.00 65.12 168 GLY A O 1
ATOM 1339 N N . GLY A 1 169 ? -26.109 19.972 7.978 1.00 57.28 169 GLY A N 1
ATOM 1340 C CA . GLY A 1 169 ? -27.315 20.203 7.175 1.00 57.28 169 GLY A CA 1
ATOM 1341 C C . GLY A 1 169 ? -28.412 19.136 7.328 1.00 57.28 169 GLY A C 1
ATOM 1342 O O . GLY A 1 169 ? -28.143 17.953 7.527 1.00 57.28 169 GLY A O 1
ATOM 1343 N N . ARG A 1 170 ? -29.678 19.550 7.156 1.00 45.28 170 ARG A N 1
ATOM 1344 C CA . ARG A 1 170 ? -30.910 18.729 7.270 1.00 45.28 170 ARG A CA 1
ATOM 1345 C C . ARG A 1 170 ? -31.026 17.581 6.245 1.00 45.28 170 ARG A C 1
ATOM 1347 O O . ARG A 1 170 ? -31.881 16.716 6.407 1.00 45.28 170 ARG A O 1
ATOM 1354 N N . GLU A 1 171 ? -30.166 17.537 5.224 1.00 51.94 171 GLU A N 1
ATOM 1355 C CA . GLU A 1 171 ? -30.087 16.452 4.221 1.00 51.94 171 GLU A CA 1
ATOM 1356 C C . GLU A 1 171 ? -29.431 15.152 4.742 1.00 51.94 171 GLU A C 1
ATOM 1358 O O . GLU A 1 171 ? -29.348 14.150 4.026 1.00 51.94 171 GLU A O 1
ATOM 1363 N N . HIS A 1 172 ? -29.025 15.147 6.015 1.00 53.66 172 HIS A N 1
ATOM 1364 C CA . HIS A 1 172 ? -28.308 14.085 6.731 1.00 53.66 172 HIS A CA 1
ATOM 1365 C C . HIS A 1 172 ? -28.892 12.665 6.577 1.00 53.66 172 HIS A C 1
ATOM 1367 O O . HIS A 1 172 ? -28.158 11.681 6.637 1.00 53.66 172 HIS A O 1
ATOM 1373 N N . ILE A 1 173 ? -30.208 12.535 6.379 1.00 51.78 173 ILE A N 1
ATOM 1374 C CA . ILE A 1 173 ? -30.920 11.250 6.495 1.00 51.78 173 ILE A CA 1
ATOM 1375 C C . ILE A 1 173 ? -30.915 10.450 5.178 1.00 51.78 173 ILE A C 1
ATOM 1377 O O . ILE A 1 173 ? -30.832 9.224 5.201 1.00 51.78 173 ILE A O 1
ATOM 1381 N N . ARG A 1 174 ? -30.972 11.105 4.007 1.00 49.59 174 ARG A N 1
ATOM 1382 C CA . ARG A 1 174 ? -31.103 10.400 2.711 1.00 49.59 174 ARG A CA 1
ATOM 1383 C C . ARG A 1 174 ? -29.749 10.024 2.097 1.00 49.59 174 ARG A C 1
ATOM 1385 O O . ARG A 1 174 ? -29.637 8.965 1.481 1.00 49.59 174 ARG A O 1
ATOM 1392 N N . PHE A 1 175 ? -28.719 10.845 2.312 1.00 53.66 175 PHE A N 1
ATOM 1393 C CA . PHE A 1 175 ? -27.349 10.570 1.861 1.00 53.66 175 PHE A CA 1
ATOM 1394 C C . PHE A 1 175 ? -26.619 9.526 2.731 1.00 53.66 175 PHE A C 1
ATOM 1396 O O . PHE A 1 175 ? -25.766 8.805 2.209 1.00 53.66 175 PHE A O 1
ATOM 1403 N N . SER A 1 176 ? -26.988 9.374 4.015 1.00 57.75 176 SER A N 1
ATOM 1404 C CA . SER A 1 176 ? -26.359 8.414 4.951 1.00 57.75 176 SER A CA 1
ATOM 1405 C C . SER A 1 176 ? -26.404 6.969 4.428 1.00 57.75 176 SER A C 1
ATOM 1407 O O . SER A 1 176 ? -25.394 6.264 4.450 1.00 57.75 176 SER A O 1
ATOM 1409 N N . ARG A 1 177 ? -27.544 6.539 3.870 1.00 59.25 177 ARG A N 1
ATOM 1410 C CA . ARG A 1 177 ? -27.751 5.135 3.480 1.00 59.25 177 ARG A CA 1
ATOM 1411 C C . ARG A 1 177 ? -26.948 4.714 2.246 1.00 59.25 177 ARG A C 1
ATOM 1413 O O . ARG A 1 177 ? -26.548 3.557 2.137 1.00 59.25 177 ARG A O 1
ATOM 1420 N N . MET A 1 178 ? -26.720 5.636 1.308 1.00 62.88 178 MET A N 1
ATOM 1421 C CA . MET A 1 178 ? -25.945 5.382 0.085 1.00 62.88 178 MET A CA 1
ATOM 1422 C C . MET A 1 178 ? -24.440 5.557 0.313 1.00 62.88 178 MET A C 1
ATOM 1424 O O . MET A 1 178 ? -23.658 4.865 -0.332 1.00 62.88 178 MET A O 1
ATOM 1428 N N . ARG A 1 179 ? -24.032 6.414 1.263 1.00 75.19 179 ARG A N 1
ATOM 1429 C CA . ARG A 1 179 ? -22.631 6.727 1.602 1.00 75.19 179 ARG A CA 1
ATOM 1430 C C . ARG A 1 179 ? -21.718 5.510 1.641 1.00 75.19 179 ARG A C 1
ATOM 1432 O O . ARG A 1 179 ? -20.651 5.509 1.040 1.00 75.19 179 ARG A O 1
ATOM 1439 N N . LYS A 1 180 ? -22.180 4.452 2.299 1.00 73.00 180 LYS A N 1
ATOM 1440 C CA . LYS A 1 180 ? -21.437 3.208 2.500 1.00 73.00 180 LYS A CA 1
ATOM 1441 C C . LYS A 1 180 ? -20.935 2.555 1.209 1.00 73.00 180 LYS A C 1
ATOM 1443 O O . LYS A 1 180 ? -19.873 1.948 1.221 1.00 73.00 180 LYS A O 1
ATOM 1448 N N . TYR A 1 181 ? -21.695 2.632 0.120 1.00 78.56 181 TYR A N 1
ATOM 1449 C CA . TYR A 1 181 ? -21.360 1.920 -1.116 1.00 78.56 181 TYR A CA 1
ATOM 1450 C C . TYR A 1 181 ? -20.303 2.651 -1.943 1.00 78.56 181 TYR A C 1
ATOM 1452 O O . TYR A 1 181 ? -19.548 2.007 -2.662 1.00 78.56 181 TYR A O 1
ATOM 1460 N N . TRP A 1 182 ? -20.231 3.976 -1.813 1.00 83.00 182 TRP A N 1
ATOM 1461 C CA . TRP A 1 182 ? -19.367 4.830 -2.631 1.00 83.00 182 TRP A CA 1
ATOM 1462 C C . TRP A 1 182 ? -18.021 5.146 -1.976 1.00 83.00 182 TRP A C 1
ATOM 1464 O O . TRP A 1 182 ? -17.117 5.636 -2.647 1.00 83.00 182 TRP A O 1
ATOM 1474 N N . LEU A 1 183 ? -17.880 4.884 -0.675 1.00 90.62 183 LEU A N 1
ATOM 1475 C CA . LEU A 1 183 ? -16.621 5.092 0.032 1.00 90.62 183 LEU A CA 1
ATOM 1476 C C . LEU A 1 183 ? -15.558 4.068 -0.397 1.00 90.62 183 LEU A C 1
ATOM 1478 O O . LEU A 1 183 ? -15.908 2.914 -0.644 1.00 90.62 183 LEU A O 1
ATOM 1482 N N . PRO A 1 184 ? -14.266 4.445 -0.397 1.00 92.44 184 PRO A N 1
ATOM 1483 C CA . PRO A 1 184 ? -13.161 3.549 -0.744 1.00 92.44 184 PRO A CA 1
ATOM 1484 C C . PRO A 1 184 ? -13.096 2.268 0.107 1.00 92.44 184 PRO A C 1
ATOM 1486 O O . PRO A 1 184 ? -12.746 1.214 -0.409 1.00 92.44 184 PRO A O 1
ATOM 1489 N N . SER A 1 185 ? -13.464 2.329 1.391 1.00 92.94 185 SER A N 1
ATOM 1490 C CA . SER A 1 185 ? -13.586 1.169 2.296 1.00 92.94 185 SER A CA 1
ATOM 1491 C C . SER A 1 185 ? -14.885 0.364 2.131 1.00 92.94 185 SER A C 1
ATOM 1493 O O . SER A 1 185 ? -15.097 -0.643 2.814 1.00 92.94 185 SER A O 1
ATOM 1495 N N . GLY A 1 186 ? -15.772 0.826 1.250 1.00 89.94 186 GLY A N 1
ATOM 1496 C CA . GLY A 1 186 ? -17.095 0.275 1.008 1.00 89.94 186 GLY A CA 1
ATOM 1497 C C . GLY A 1 186 ? -17.082 -1.001 0.162 1.00 89.94 186 GLY A C 1
ATOM 1498 O O . GLY A 1 186 ? -16.119 -1.279 -0.551 1.00 89.94 186 GLY A O 1
ATOM 1499 N N . PRO A 1 187 ? -18.185 -1.770 0.168 1.00 88.25 187 PRO A N 1
ATOM 1500 C CA . PRO A 1 187 ? -18.263 -3.080 -0.482 1.00 88.25 187 PRO A CA 1
ATOM 1501 C C . PRO A 1 187 ? -18.193 -3.033 -2.015 1.00 88.25 187 PRO A C 1
ATOM 1503 O O . PRO A 1 187 ? -18.027 -4.078 -2.631 1.00 88.25 187 PRO A O 1
ATOM 1506 N N . VAL A 1 188 ? -18.339 -1.856 -2.635 1.00 89.38 188 VAL A N 1
ATOM 1507 C CA . VAL A 1 188 ? -18.224 -1.696 -4.093 1.00 89.38 188 VAL A CA 1
ATOM 1508 C C . VAL A 1 188 ? -16.823 -1.227 -4.466 1.00 89.38 188 VAL A C 1
ATOM 1510 O O . VAL A 1 188 ? -16.160 -1.886 -5.256 1.00 89.38 188 VAL A O 1
ATOM 1513 N N . ALA A 1 189 ? -16.347 -0.124 -3.883 1.00 92.75 189 ALA A N 1
ATOM 1514 C CA . ALA A 1 189 ? -15.050 0.453 -4.235 1.00 92.75 189 ALA A CA 1
ATOM 1515 C C . ALA A 1 189 ? -13.861 -0.410 -3.775 1.00 92.75 189 ALA A C 1
ATOM 1517 O O . ALA A 1 189 ? -12.891 -0.548 -4.520 1.00 92.75 189 ALA A O 1
ATOM 1518 N N . LEU A 1 190 ? -13.936 -1.025 -2.588 1.00 94.44 190 LEU A N 1
ATOM 1519 C CA . LEU A 1 190 ? -12.823 -1.783 -2.013 1.00 94.44 190 LEU A CA 1
ATOM 1520 C C . LEU A 1 190 ? -12.405 -2.985 -2.882 1.00 94.44 190 LEU A C 1
ATOM 1522 O O . LEU A 1 190 ? -11.209 -3.122 -3.131 1.00 94.44 190 LEU A O 1
ATOM 1526 N N . PRO A 1 191 ? -13.319 -3.816 -3.427 1.00 94.81 191 PRO A N 1
ATOM 1527 C CA . PRO A 1 191 ? -12.952 -4.851 -4.397 1.00 94.81 191 PRO A CA 1
ATOM 1528 C C . PRO A 1 191 ? -12.231 -4.331 -5.647 1.00 94.81 191 PRO A C 1
ATOM 1530 O O . PRO A 1 191 ? -11.289 -4.972 -6.109 1.00 94.81 191 PRO A O 1
ATOM 1533 N N . PHE A 1 192 ? -12.623 -3.171 -6.188 1.00 94.19 192 PHE A N 1
ATOM 1534 C CA . PHE A 1 192 ? -11.914 -2.571 -7.326 1.00 94.19 192 PHE A CA 1
ATOM 1535 C C . PHE A 1 192 ? -10.504 -2.113 -6.937 1.00 94.19 192 PHE A C 1
ATOM 1537 O O . PHE A 1 192 ? -9.562 -2.341 -7.696 1.00 94.19 192 PHE A O 1
ATOM 1544 N N . ILE A 1 193 ? -10.336 -1.539 -5.740 1.00 95.12 193 ILE A N 1
ATOM 1545 C CA . ILE A 1 193 ? -9.017 -1.184 -5.189 1.00 95.12 193 ILE A CA 1
ATOM 1546 C C . ILE A 1 193 ? -8.152 -2.436 -5.017 1.00 95.12 193 ILE A C 1
ATOM 1548 O O . ILE A 1 193 ? -6.992 -2.444 -5.421 1.00 95.12 193 ILE A O 1
ATOM 1552 N N . LEU A 1 194 ? -8.720 -3.514 -4.471 1.00 95.62 194 LEU A N 1
ATOM 1553 C CA . LEU A 1 194 ? -8.034 -4.794 -4.313 1.00 95.62 194 LEU A CA 1
ATOM 1554 C C . LEU A 1 194 ? -7.585 -5.374 -5.648 1.00 95.62 194 LEU A C 1
ATOM 1556 O O . LEU A 1 194 ? -6.446 -5.814 -5.759 1.00 95.62 194 LEU A O 1
ATOM 1560 N N . LEU A 1 195 ? -8.448 -5.346 -6.662 1.00 94.00 195 LEU A N 1
ATOM 1561 C CA . LEU A 1 195 ? -8.108 -5.817 -8.000 1.00 94.00 195 LEU A CA 1
ATOM 1562 C C . LEU A 1 195 ? -6.968 -4.991 -8.612 1.00 94.00 195 LEU A C 1
ATOM 1564 O O . LEU A 1 195 ? -6.031 -5.560 -9.177 1.00 94.00 195 LEU A O 1
ATOM 1568 N N . ALA A 1 196 ? -7.031 -3.665 -8.467 1.00 93.88 196 ALA A N 1
ATOM 1569 C CA . ALA A 1 196 ? -5.987 -2.761 -8.934 1.00 93.88 196 ALA A CA 1
ATOM 1570 C C . ALA A 1 196 ? -4.642 -3.055 -8.253 1.00 93.88 196 ALA A C 1
ATOM 1572 O O . ALA A 1 196 ? -3.628 -3.151 -8.937 1.00 93.88 196 ALA A O 1
ATOM 1573 N N . LEU A 1 197 ? -4.629 -3.273 -6.934 1.00 93.06 197 LEU A N 1
ATOM 1574 C CA . LEU A 1 197 ? -3.414 -3.617 -6.189 1.00 93.06 197 LEU A CA 1
ATOM 1575 C C . LEU A 1 197 ? -2.915 -5.036 -6.510 1.00 93.06 197 LEU A C 1
ATOM 1577 O O . LEU A 1 197 ? -1.725 -5.235 -6.730 1.00 93.06 197 LEU A O 1
ATOM 1581 N N . ALA A 1 198 ? -3.797 -6.026 -6.640 1.00 91.44 198 ALA A N 1
ATOM 1582 C CA . ALA A 1 198 ? -3.408 -7.402 -6.963 1.00 91.44 198 ALA A CA 1
ATOM 1583 C C . ALA A 1 198 ? -2.686 -7.516 -8.319 1.00 91.44 198 ALA A C 1
ATOM 1585 O O . ALA A 1 198 ? -1.840 -8.389 -8.519 1.00 91.44 198 ALA A O 1
ATOM 1586 N N . LYS A 1 199 ? -3.009 -6.633 -9.272 1.00 87.56 199 LYS A N 1
ATOM 1587 C CA . LYS A 1 199 ? -2.362 -6.555 -10.593 1.00 87.56 199 LYS A CA 1
ATOM 1588 C C . LYS A 1 199 ? -1.505 -5.298 -10.766 1.00 87.56 199 LYS A C 1
ATOM 1590 O O . LYS A 1 199 ? -1.116 -4.972 -11.888 1.00 87.56 199 LYS A O 1
ATOM 1595 N N . GLY A 1 200 ? -1.186 -4.613 -9.669 1.00 84.69 200 GLY A N 1
ATOM 1596 C CA . GLY A 1 200 ? -0.634 -3.263 -9.718 1.00 84.69 200 GLY A CA 1
ATOM 1597 C C . GLY A 1 200 ? 0.809 -3.174 -10.193 1.00 84.69 200 GLY A C 1
ATOM 1598 O O . GLY A 1 200 ? 1.211 -2.120 -10.668 1.00 84.69 200 GLY A O 1
ATOM 1599 N N . HIS A 1 201 ? 1.558 -4.282 -10.182 1.00 81.75 201 HIS A N 1
ATOM 1600 C CA . HIS A 1 201 ? 2.906 -4.347 -10.762 1.00 81.75 201 HIS A CA 1
ATOM 1601 C C . HIS A 1 201 ? 2.934 -3.993 -12.262 1.00 81.75 201 HIS A C 1
ATOM 1603 O O . HIS A 1 201 ? 3.972 -3.574 -12.760 1.00 81.75 201 HIS A O 1
ATOM 1609 N N . ARG A 1 202 ? 1.798 -4.115 -12.971 1.00 84.75 202 ARG A N 1
ATOM 1610 C CA . ARG A 1 202 ? 1.655 -3.747 -14.393 1.00 84.75 202 ARG A CA 1
ATOM 1611 C C . ARG A 1 202 ? 1.086 -2.348 -14.635 1.00 84.75 202 ARG A C 1
ATOM 1613 O O . ARG A 1 202 ? 1.024 -1.910 -15.783 1.00 84.75 202 ARG A O 1
ATOM 1620 N N . ILE A 1 203 ? 0.628 -1.670 -13.583 1.00 87.06 203 ILE A N 1
ATOM 1621 C CA . ILE A 1 203 ? 0.011 -0.339 -13.640 1.00 87.06 203 ILE A CA 1
ATOM 1622 C C . ILE A 1 203 ? 1.085 0.671 -13.230 1.00 87.06 203 ILE A C 1
ATOM 1624 O O . ILE A 1 203 ? 1.266 0.983 -12.049 1.00 87.06 203 ILE A O 1
ATOM 1628 N N . ASN A 1 204 ? 1.873 1.101 -14.214 1.00 83.75 204 ASN A N 1
ATOM 1629 C CA . ASN A 1 204 ? 3.087 1.878 -13.966 1.00 83.75 204 ASN A CA 1
ATOM 1630 C C . ASN A 1 204 ? 3.381 2.949 -15.031 1.00 83.75 204 ASN A C 1
ATOM 1632 O O . ASN A 1 204 ? 4.516 3.405 -15.142 1.00 83.75 204 ASN A O 1
ATOM 1636 N N . THR A 1 205 ? 2.389 3.343 -15.836 1.00 84.00 205 THR A N 1
ATOM 1637 C CA . THR A 1 205 ? 2.570 4.331 -16.914 1.00 84.00 205 THR A CA 1
ATOM 1638 C C . THR A 1 205 ? 2.185 5.741 -16.469 1.00 84.00 205 THR A C 1
ATOM 1640 O O . THR A 1 205 ? 3.054 6.600 -16.357 1.00 84.00 205 THR A O 1
ATOM 1643 N N . ILE A 1 206 ? 0.904 5.976 -16.176 1.00 85.62 206 ILE A N 1
ATOM 1644 C CA . ILE A 1 206 ? 0.353 7.280 -15.768 1.00 85.62 206 ILE A CA 1
ATOM 1645 C C . ILE A 1 206 ? 0.046 7.288 -14.270 1.00 85.62 206 ILE A C 1
ATOM 1647 O O . ILE A 1 206 ? 0.224 8.305 -13.609 1.00 85.62 206 ILE A O 1
ATOM 1651 N N . PHE A 1 207 ? -0.384 6.151 -13.715 1.00 87.00 207 PHE A N 1
ATOM 1652 C CA . PHE A 1 207 ? -0.735 6.025 -12.301 1.00 87.00 207 PHE A CA 1
ATOM 1653 C C . PHE A 1 207 ? 0.120 4.941 -11.632 1.00 87.00 207 PHE A C 1
ATOM 1655 O O . PHE A 1 207 ? -0.349 3.829 -11.398 1.00 87.00 207 PHE A O 1
ATOM 1662 N N . PRO A 1 208 ? 1.399 5.229 -11.342 1.00 87.94 208 PRO A N 1
ATOM 1663 C CA . PRO A 1 208 ? 2.331 4.251 -10.797 1.00 87.94 208 PRO A CA 1
ATOM 1664 C C . PRO A 1 208 ? 1.931 3.841 -9.380 1.00 87.94 208 PRO A C 1
ATOM 1666 O O . PRO A 1 208 ? 2.137 4.582 -8.411 1.00 87.94 208 PRO A O 1
ATOM 1669 N N . LEU A 1 209 ? 1.386 2.630 -9.246 1.00 89.94 209 LEU A N 1
ATOM 1670 C CA . LEU A 1 209 ? 0.908 2.115 -7.962 1.00 89.94 209 LEU A CA 1
ATOM 1671 C C . LEU A 1 209 ? 2.031 1.898 -6.942 1.00 89.94 209 LEU A C 1
ATOM 1673 O O . LEU A 1 209 ? 1.777 1.976 -5.744 1.00 89.94 209 LEU A O 1
ATOM 1677 N N . SER A 1 210 ? 3.278 1.735 -7.382 1.00 86.12 210 SER A N 1
ATOM 1678 C CA . SER A 1 210 ? 4.441 1.703 -6.486 1.00 86.12 210 SER A CA 1
ATOM 1679 C C . SER A 1 210 ? 4.655 3.011 -5.713 1.00 86.12 210 SER A C 1
ATOM 1681 O O . SER A 1 210 ? 5.211 3.014 -4.614 1.00 86.12 210 SER A O 1
ATOM 1683 N N . ARG A 1 211 ? 4.194 4.140 -6.268 1.00 86.25 211 ARG A N 1
ATOM 1684 C CA . ARG A 1 211 ? 4.319 5.475 -5.666 1.00 86.25 211 ARG A CA 1
ATOM 1685 C C . ARG A 1 211 ? 3.016 5.964 -5.044 1.00 86.25 211 ARG A C 1
ATOM 1687 O O . ARG A 1 211 ? 3.047 6.569 -3.978 1.00 86.25 211 ARG A O 1
ATOM 1694 N N . LEU A 1 212 ? 1.890 5.732 -5.718 1.00 89.94 212 LEU A N 1
ATOM 1695 C CA . LEU A 1 212 ? 0.578 6.268 -5.336 1.00 89.94 212 LEU A CA 1
ATOM 1696 C C . LEU A 1 212 ? -0.277 5.260 -4.556 1.00 89.94 212 LEU A C 1
ATOM 1698 O O . LEU A 1 212 ? -1.236 5.648 -3.890 1.00 89.94 212 LEU A O 1
ATOM 1702 N N . GLY A 1 213 ? 0.089 3.978 -4.577 1.00 91.75 213 GLY A N 1
ATOM 1703 C CA . GLY A 1 213 ? -0.584 2.924 -3.821 1.00 91.75 213 GLY A CA 1
ATOM 1704 C C . GLY A 1 213 ? -0.658 3.180 -2.308 1.00 91.75 213 GLY A C 1
ATOM 1705 O O . GLY A 1 213 ? -1.732 2.971 -1.745 1.00 91.75 213 GLY A O 1
ATOM 1706 N N . PRO A 1 214 ? 0.387 3.711 -1.636 1.00 92.88 214 PRO A N 1
ATOM 1707 C CA . PRO A 1 214 ? 0.282 4.084 -0.224 1.00 92.88 214 PRO A CA 1
ATOM 1708 C C . PRO A 1 214 ? -0.775 5.163 0.052 1.00 92.88 214 PRO A C 1
ATOM 1710 O O . PRO A 1 214 ? -1.508 5.058 1.033 1.00 92.88 214 PRO A O 1
ATOM 1713 N N . ALA A 1 215 ? -0.919 6.162 -0.826 1.00 93.12 215 ALA A N 1
ATOM 1714 C CA . ALA A 1 215 ? -1.962 7.184 -0.695 1.00 93.12 215 ALA A CA 1
ATOM 1715 C C . ALA A 1 215 ? -3.367 6.583 -0.890 1.00 93.12 215 ALA A C 1
ATOM 1717 O O . ALA A 1 215 ? -4.302 6.929 -0.167 1.00 93.12 215 ALA A O 1
ATOM 1718 N N . LEU A 1 216 ? -3.508 5.633 -1.822 1.00 94.75 216 LEU A N 1
ATOM 1719 C CA . LEU A 1 216 ? -4.748 4.880 -2.020 1.00 94.75 216 LEU A CA 1
ATOM 1720 C C . LEU A 1 216 ? -5.112 4.043 -0.784 1.00 94.75 216 LEU A C 1
ATOM 1722 O O . LEU A 1 216 ? -6.259 4.073 -0.340 1.00 94.75 216 LEU A O 1
ATOM 1726 N N . LEU A 1 217 ? -4.141 3.353 -0.181 1.00 96.00 217 LEU A N 1
ATOM 1727 C CA . LEU A 1 217 ? -4.349 2.603 1.060 1.00 96.00 217 LEU A CA 1
ATOM 1728 C C . LEU A 1 217 ? -4.719 3.531 2.231 1.00 96.00 217 LEU A C 1
ATOM 1730 O O . LEU A 1 217 ? -5.656 3.242 2.974 1.00 96.00 217 LEU A O 1
ATOM 1734 N N . GLN A 1 218 ? -4.055 4.684 2.365 1.00 95.38 218 GLN A N 1
ATOM 1735 C CA . GLN A 1 218 ? -4.410 5.692 3.370 1.00 95.38 218 GLN A CA 1
ATOM 1736 C C . GLN A 1 218 ? -5.833 6.226 3.176 1.00 95.38 218 GLN A C 1
ATOM 1738 O O . GLN A 1 218 ? -6.554 6.394 4.157 1.00 95.38 218 GLN A O 1
ATOM 1743 N N . LEU A 1 219 ? -6.284 6.427 1.936 1.00 95.31 219 LEU A N 1
ATOM 1744 C CA . LEU A 1 219 ? -7.663 6.822 1.644 1.00 95.31 219 LEU A CA 1
ATOM 1745 C C . LEU A 1 219 ? -8.681 5.753 2.099 1.00 95.31 219 LEU A C 1
ATOM 1747 O O . LEU A 1 219 ? -9.733 6.087 2.656 1.00 95.31 219 LEU A O 1
ATOM 1751 N N . VAL A 1 220 ? -8.360 4.464 1.935 1.00 96.19 220 VAL A N 1
ATOM 1752 C CA . VAL A 1 220 ? -9.165 3.356 2.483 1.00 96.19 220 VAL A CA 1
ATOM 1753 C C . VAL A 1 220 ? -9.178 3.393 4.015 1.00 96.19 220 VAL A C 1
ATOM 1755 O O . VAL A 1 220 ? -10.251 3.317 4.612 1.00 96.19 220 VAL A O 1
ATOM 1758 N N . HIS A 1 221 ? -8.027 3.578 4.667 1.00 95.88 221 HIS A N 1
ATOM 1759 C CA . HIS A 1 221 ? -7.954 3.686 6.130 1.00 95.88 221 HIS A CA 1
ATOM 1760 C C . HIS A 1 221 ? -8.787 4.855 6.672 1.00 95.88 221 HIS A C 1
ATOM 1762 O O . HIS A 1 221 ? -9.575 4.676 7.602 1.00 95.88 221 HIS A O 1
ATOM 1768 N N . ILE A 1 222 ? -8.651 6.037 6.064 1.00 94.06 222 ILE A N 1
ATOM 1769 C CA . ILE A 1 222 ? -9.404 7.243 6.428 1.00 94.06 222 ILE A CA 1
ATOM 1770 C C . ILE A 1 222 ? -10.897 6.976 6.300 1.00 94.06 222 ILE A C 1
ATOM 1772 O O . ILE A 1 222 ? -11.628 7.188 7.261 1.00 94.06 222 ILE A O 1
ATOM 1776 N N . SER A 1 223 ? -11.352 6.459 5.156 1.00 92.75 223 SER A N 1
ATOM 1777 C CA . SER A 1 223 ? -12.777 6.185 4.943 1.00 92.75 223 SER A CA 1
ATOM 1778 C C . SER A 1 223 ? -13.337 5.108 5.882 1.00 92.75 223 SER A C 1
ATOM 1780 O O . SER A 1 223 ? -14.483 5.224 6.310 1.00 92.75 223 SER A O 1
ATOM 1782 N N . ALA A 1 224 ? -12.552 4.095 6.265 1.00 92.81 224 ALA A N 1
ATOM 1783 C CA . ALA A 1 224 ? -12.968 3.069 7.227 1.00 92.81 224 ALA A CA 1
ATOM 1784 C C . ALA A 1 224 ? -13.109 3.609 8.664 1.00 92.81 224 ALA A C 1
ATOM 1786 O O . ALA A 1 224 ? -14.059 3.279 9.376 1.00 92.81 224 ALA A O 1
ATOM 1787 N N . ILE A 1 225 ? -12.182 4.462 9.110 1.00 91.19 225 ILE A N 1
ATOM 1788 C CA . ILE A 1 225 ? -12.236 5.036 10.462 1.00 91.19 225 ILE A CA 1
ATOM 1789 C C . ILE A 1 225 ? -13.259 6.172 10.552 1.00 91.19 225 ILE A C 1
ATOM 1791 O O . ILE A 1 225 ? -13.972 6.267 11.550 1.00 91.19 225 ILE A O 1
ATOM 1795 N N . ALA A 1 226 ? -13.353 7.010 9.522 1.00 86.81 226 ALA A N 1
ATOM 1796 C CA . ALA A 1 226 ? -14.217 8.183 9.482 1.00 86.81 226 ALA A CA 1
ATOM 1797 C C . ALA A 1 226 ? -15.715 7.870 9.520 1.00 86.81 226 ALA A C 1
ATOM 1799 O O . ALA A 1 226 ? -16.474 8.594 10.167 1.00 86.81 226 ALA A O 1
ATOM 1800 N N . PHE A 1 227 ? -16.143 6.825 8.810 1.00 82.62 227 PHE A N 1
ATOM 1801 C CA . PHE A 1 227 ? -17.555 6.568 8.554 1.00 82.62 227 PHE A CA 1
ATOM 1802 C C . PHE A 1 227 ? -17.964 5.205 9.105 1.00 82.62 227 PHE A C 1
ATOM 1804 O O . PHE A 1 227 ? -17.613 4.163 8.559 1.00 82.62 227 PHE A O 1
ATOM 1811 N N . GLU A 1 228 ? -18.741 5.209 10.188 1.00 76.25 228 GLU A N 1
ATOM 1812 C CA . GLU A 1 228 ? -19.295 3.979 10.757 1.00 76.25 228 GLU A CA 1
ATOM 1813 C C . GLU A 1 228 ? -20.464 3.442 9.915 1.00 76.25 228 GLU A C 1
ATOM 1815 O O . GLU A 1 228 ? -21.281 4.196 9.373 1.00 76.25 228 GLU A O 1
ATOM 1820 N N . ASN A 1 229 ? -20.560 2.113 9.823 1.00 71.94 229 ASN A N 1
ATOM 1821 C CA . ASN A 1 229 ? -21.655 1.436 9.139 1.00 71.94 229 ASN A CA 1
ATOM 1822 C C . ASN A 1 229 ? -22.956 1.463 9.978 1.00 71.94 229 ASN A C 1
ATOM 1824 O O . ASN A 1 229 ? -23.087 0.754 10.975 1.00 71.94 229 ASN A O 1
ATOM 1828 N N . GLU A 1 230 ? -23.976 2.196 9.530 1.00 63.28 230 GLU A N 1
ATOM 1829 C CA . GLU A 1 230 ? -25.313 2.249 10.159 1.00 63.28 230 GLU A CA 1
ATOM 1830 C C . GLU A 1 230 ? -26.211 1.075 9.715 1.00 63.28 230 GLU A C 1
ATOM 1832 O O . GLU A 1 230 ? -27.309 1.261 9.200 1.00 63.28 230 GLU A O 1
ATOM 1837 N N . ALA A 1 231 ? -25.740 -0.169 9.842 1.00 63.19 231 ALA A N 1
ATOM 1838 C CA . ALA A 1 231 ? -26.603 -1.324 9.583 1.00 63.19 231 ALA A CA 1
ATOM 1839 C C . ALA A 1 231 ? -27.536 -1.581 10.782 1.00 63.19 231 ALA A C 1
ATOM 1841 O O . ALA A 1 231 ? -27.051 -1.760 11.907 1.00 63.19 231 ALA A O 1
ATOM 1842 N N . GLU A 1 232 ? -28.847 -1.604 10.501 1.00 61.91 232 GLU A N 1
ATOM 1843 C CA . GLU A 1 232 ? -29.941 -1.869 11.454 1.00 61.91 232 GLU A CA 1
ATOM 1844 C C . GLU A 1 232 ? -29.843 -3.276 12.065 1.00 61.91 232 GLU A C 1
ATOM 1846 O O . GLU A 1 232 ? -30.086 -3.458 13.254 1.00 61.91 232 GLU A O 1
ATOM 1851 N N . GLU A 1 233 ? -29.410 -4.269 11.280 1.00 75.00 233 GLU A N 1
ATOM 1852 C CA . GLU A 1 233 ? -29.183 -5.636 11.756 1.00 75.00 233 GLU A CA 1
ATOM 1853 C C . GLU A 1 233 ? -27.725 -5.863 12.179 1.00 75.00 233 GLU A C 1
ATOM 1855 O O . GLU A 1 233 ? -26.787 -5.671 11.395 1.00 75.00 233 GLU A O 1
ATOM 1860 N N . ASN A 1 234 ? -27.538 -6.368 13.403 1.00 78.38 234 ASN A N 1
ATOM 1861 C CA . ASN A 1 234 ? -26.222 -6.654 13.986 1.00 78.38 234 ASN A CA 1
ATOM 1862 C C . ASN A 1 234 ? -25.388 -7.643 13.150 1.00 78.38 234 ASN A C 1
ATOM 1864 O O . ASN A 1 234 ? -24.175 -7.472 13.036 1.00 78.38 234 ASN A O 1
ATOM 1868 N N . VAL A 1 235 ? -26.024 -8.635 12.515 1.00 81.75 235 VAL A N 1
ATOM 1869 C CA . VAL A 1 235 ? -25.329 -9.645 11.693 1.00 81.75 235 VAL A CA 1
ATOM 1870 C C . VAL A 1 235 ? -24.830 -9.047 10.379 1.00 81.75 235 VAL A C 1
ATOM 1872 O O . VAL A 1 235 ? -23.660 -9.207 10.035 1.00 81.75 235 VAL A O 1
ATOM 1875 N N . LYS A 1 236 ? -25.684 -8.296 9.666 1.00 83.00 236 LYS A N 1
ATOM 1876 C CA . LYS A 1 236 ? -25.286 -7.595 8.435 1.00 83.00 236 LYS A CA 1
ATOM 1877 C C . LYS A 1 236 ? -24.148 -6.622 8.726 1.00 83.00 236 LYS A C 1
ATOM 1879 O O . LYS A 1 236 ? -23.167 -6.606 7.993 1.00 83.00 236 LYS A O 1
ATOM 1884 N N . TYR A 1 237 ? -24.247 -5.852 9.813 1.00 85.25 237 TYR A N 1
ATOM 1885 C CA . TYR A 1 237 ? -23.173 -4.961 10.257 1.00 85.25 237 TYR A CA 1
ATOM 1886 C C . TYR A 1 237 ? -21.836 -5.695 10.403 1.00 85.25 237 TYR A C 1
ATOM 1888 O O . TYR A 1 237 ? -20.854 -5.286 9.787 1.00 85.25 237 TYR A O 1
ATOM 1896 N N . ALA A 1 238 ? -21.821 -6.779 11.185 1.00 86.38 238 ALA A N 1
ATOM 1897 C CA . ALA A 1 238 ? -20.609 -7.540 11.454 1.00 86.38 238 ALA A CA 1
ATOM 1898 C C . ALA A 1 238 ? -20.007 -8.112 10.164 1.00 86.38 238 ALA A C 1
ATOM 1900 O O . ALA A 1 238 ? -18.810 -7.970 9.946 1.00 86.38 238 ALA A O 1
ATOM 1901 N N . LEU A 1 239 ? -20.830 -8.674 9.272 1.00 88.94 239 LEU A N 1
ATOM 1902 C CA . LEU A 1 239 ? -20.366 -9.210 7.989 1.00 88.94 239 LEU A CA 1
ATOM 1903 C C . LEU A 1 239 ? -19.659 -8.143 7.141 1.00 88.94 239 LEU A C 1
ATOM 1905 O O . LEU A 1 239 ? -18.592 -8.392 6.583 1.00 88.94 239 LEU A O 1
ATOM 1909 N N . PHE A 1 240 ? -20.241 -6.944 7.058 1.00 86.56 240 PHE A N 1
ATOM 1910 C CA . PHE A 1 240 ? -19.654 -5.854 6.285 1.00 86.56 240 PHE A CA 1
ATOM 1911 C C . PHE A 1 240 ? -18.349 -5.343 6.895 1.00 86.56 240 PHE A C 1
ATOM 1913 O O . PHE A 1 240 ? -17.383 -5.166 6.163 1.00 86.56 240 PHE A O 1
ATOM 1920 N N . GLU A 1 241 ? -18.297 -5.149 8.213 1.00 88.62 241 GLU A N 1
ATOM 1921 C CA . GLU A 1 241 ? -17.068 -4.726 8.895 1.00 88.62 241 GLU A CA 1
ATOM 1922 C C . GLU A 1 241 ? -15.954 -5.771 8.764 1.00 88.62 241 GLU A C 1
ATOM 1924 O O . GLU A 1 241 ? -14.821 -5.419 8.449 1.00 88.62 241 GLU A O 1
ATOM 1929 N N . VAL A 1 242 ? -16.267 -7.065 8.911 1.00 92.25 242 VAL A N 1
ATOM 1930 C CA . VAL A 1 242 ? -15.294 -8.151 8.694 1.00 92.25 242 VAL A CA 1
ATOM 1931 C C . VAL A 1 242 ? -14.796 -8.159 7.247 1.00 92.25 242 VAL A C 1
ATOM 1933 O O . VAL A 1 242 ? -13.602 -8.341 7.008 1.00 92.25 242 VAL A O 1
ATOM 1936 N N . SER A 1 243 ? -15.676 -7.914 6.273 1.00 92.50 243 SER A N 1
ATOM 1937 C CA . SER A 1 243 ? -15.277 -7.787 4.868 1.00 92.50 243 SER A CA 1
ATOM 1938 C C . SER A 1 243 ? -14.349 -6.591 4.644 1.00 92.50 243 SER A C 1
ATOM 1940 O O . SER A 1 243 ? -13.373 -6.722 3.907 1.00 92.50 243 SER A O 1
ATOM 1942 N N . THR A 1 244 ? -14.616 -5.444 5.274 1.00 93.56 244 THR A N 1
ATOM 1943 C CA . THR A 1 244 ? -13.737 -4.267 5.207 1.00 93.56 244 THR A CA 1
ATOM 1944 C C . THR A 1 244 ? -12.388 -4.550 5.870 1.00 93.56 244 THR A C 1
ATOM 1946 O O . THR A 1 244 ? -11.358 -4.229 5.287 1.00 93.56 244 THR A O 1
ATOM 1949 N N . VAL A 1 245 ? -12.366 -5.219 7.028 1.00 95.38 245 VAL A N 1
ATOM 1950 C CA . VAL A 1 245 ? -11.132 -5.663 7.702 1.00 95.38 245 VAL A CA 1
ATOM 1951 C C . VAL A 1 245 ? -10.302 -6.567 6.793 1.00 95.38 245 VAL A C 1
ATOM 1953 O O . VAL A 1 245 ? -9.119 -6.308 6.576 1.00 95.38 245 VAL A O 1
ATOM 1956 N N . SER A 1 246 ? -10.925 -7.601 6.225 1.00 95.25 246 SER A N 1
ATOM 1957 C CA . SER A 1 246 ? -10.252 -8.526 5.312 1.00 95.25 246 SER A CA 1
ATOM 1958 C C . SER A 1 246 ? -9.723 -7.804 4.073 1.00 95.25 246 SER A C 1
ATOM 1960 O O . SER A 1 246 ? -8.582 -8.024 3.667 1.00 95.25 246 SER A O 1
ATOM 1962 N N . GLY A 1 247 ? -10.512 -6.890 3.502 1.00 95.56 247 GLY A N 1
ATOM 1963 C CA . GLY A 1 247 ? -10.093 -6.104 2.349 1.00 95.56 247 GLY A CA 1
ATOM 1964 C C . GLY A 1 247 ? -8.945 -5.141 2.659 1.00 95.56 247 GLY A C 1
ATOM 1965 O O . GLY A 1 247 ? -8.029 -5.033 1.856 1.00 95.56 247 GLY A O 1
ATOM 1966 N N . ILE A 1 248 ? -8.912 -4.505 3.832 1.00 96.81 248 ILE A N 1
ATOM 1967 C CA . ILE A 1 248 ? -7.764 -3.681 4.248 1.00 96.81 248 ILE A CA 1
ATOM 1968 C C . ILE A 1 248 ? -6.501 -4.543 4.361 1.00 96.81 248 ILE A C 1
ATOM 1970 O O . ILE A 1 248 ? -5.466 -4.183 3.810 1.00 96.81 248 ILE A O 1
ATOM 1974 N N . LEU A 1 249 ? -6.587 -5.715 4.998 1.00 95.88 249 LEU A N 1
ATOM 1975 C CA . LEU A 1 249 ? -5.441 -6.619 5.143 1.00 95.88 249 LEU A CA 1
ATOM 1976 C C . LEU A 1 249 ? -4.900 -7.107 3.791 1.00 95.88 249 LEU A C 1
ATOM 1978 O O . LEU A 1 249 ? -3.684 -7.111 3.591 1.00 95.88 249 LEU A O 1
ATOM 1982 N N . HIS A 1 250 ? -5.785 -7.474 2.857 1.00 95.25 250 HIS A N 1
ATOM 1983 C CA . HIS A 1 250 ? -5.395 -7.871 1.501 1.00 95.25 250 HIS A CA 1
ATOM 1984 C C . HIS A 1 250 ? -4.817 -6.700 0.704 1.00 95.25 250 HIS A C 1
ATOM 1986 O O . HIS A 1 250 ? -3.806 -6.873 0.030 1.00 95.25 250 HIS A O 1
ATOM 1992 N N . ALA A 1 251 ? -5.413 -5.507 0.800 1.00 96.12 251 ALA A N 1
ATOM 1993 C CA . ALA A 1 251 ? -4.898 -4.312 0.139 1.00 96.12 251 ALA A CA 1
ATOM 1994 C C . ALA A 1 251 ? -3.470 -4.015 0.605 1.00 96.12 251 ALA A C 1
ATOM 1996 O O . ALA A 1 251 ? -2.595 -3.763 -0.219 1.00 96.12 251 ALA A O 1
ATOM 1997 N N . SER A 1 252 ? -3.217 -4.126 1.908 1.00 95.19 252 SER A N 1
ATOM 1998 C CA . SER A 1 252 ? -1.894 -3.937 2.491 1.00 95.19 252 SER A CA 1
ATOM 1999 C C . SER A 1 252 ? -0.882 -4.992 2.029 1.00 95.19 252 SER A C 1
ATOM 2001 O O . SER A 1 252 ? 0.239 -4.625 1.686 1.00 95.19 252 SER A O 1
ATOM 2003 N N . LEU A 1 253 ? -1.274 -6.271 1.942 1.00 92.94 253 LEU A N 1
ATOM 2004 C CA . LEU A 1 253 ? -0.420 -7.340 1.397 1.00 92.94 253 LEU A CA 1
ATOM 2005 C C . LEU A 1 253 ? -0.079 -7.120 -0.081 1.00 92.94 253 LEU A C 1
ATOM 2007 O O . LEU A 1 253 ? 1.079 -7.228 -0.483 1.00 92.94 253 LEU A O 1
ATOM 2011 N N . TYR A 1 254 ? -1.083 -6.809 -0.903 1.00 93.31 254 TYR A N 1
ATOM 2012 C CA . TYR A 1 254 ? -0.863 -6.548 -2.322 1.00 93.31 254 TYR A CA 1
ATOM 2013 C C . TYR A 1 254 ? -0.008 -5.305 -2.525 1.00 93.31 254 TYR A C 1
ATOM 2015 O O . TYR A 1 254 ? 0.893 -5.315 -3.361 1.00 93.31 254 TYR A O 1
ATOM 2023 N N . LEU A 1 255 ? -0.226 -4.261 -1.727 1.00 93.50 255 LEU A N 1
ATOM 2024 C CA . LEU A 1 255 ? 0.613 -3.078 -1.773 1.00 93.50 255 LEU A CA 1
ATOM 2025 C C . LEU A 1 255 ? 2.064 -3.410 -1.416 1.00 93.50 255 LEU A C 1
ATOM 2027 O O . LEU A 1 255 ? 2.955 -2.987 -2.145 1.00 93.50 255 LEU A O 1
ATOM 2031 N N . ASP A 1 256 ? 2.307 -4.206 -0.373 1.00 90.19 256 ASP A N 1
ATOM 2032 C CA . ASP A 1 256 ? 3.655 -4.670 -0.031 1.00 90.19 256 ASP A CA 1
ATOM 2033 C C . ASP A 1 256 ? 4.324 -5.383 -1.209 1.00 90.19 256 ASP A C 1
ATOM 2035 O O . ASP A 1 256 ? 5.460 -5.064 -1.558 1.00 90.19 256 ASP A O 1
ATOM 2039 N N . SER A 1 257 ? 3.600 -6.268 -1.899 1.00 86.25 257 SER A N 1
ATOM 2040 C CA . SER A 1 257 ? 4.132 -6.959 -3.081 1.00 86.25 257 SER A CA 1
ATOM 2041 C C . SER A 1 257 ? 4.503 -6.019 -4.240 1.00 86.25 257 SER A C 1
ATOM 2043 O O . SER A 1 257 ? 5.383 -6.347 -5.030 1.00 86.25 257 SER A O 1
ATOM 2045 N N . ILE A 1 258 ? 3.874 -4.841 -4.331 1.00 87.00 258 ILE A N 1
ATOM 2046 C CA . ILE A 1 258 ? 4.180 -3.825 -5.349 1.00 87.00 258 ILE A CA 1
ATOM 2047 C C . ILE A 1 258 ? 5.352 -2.939 -4.909 1.00 87.00 258 ILE A C 1
ATOM 2049 O O . ILE A 1 258 ? 6.246 -2.645 -5.703 1.00 87.00 258 ILE A O 1
ATOM 2053 N N . ILE A 1 259 ? 5.328 -2.451 -3.666 1.00 87.06 259 ILE A N 1
ATOM 2054 C CA . ILE A 1 259 ? 6.228 -1.383 -3.216 1.00 87.06 259 ILE A CA 1
ATOM 2055 C C . ILE A 1 259 ? 7.568 -1.914 -2.710 1.00 87.06 259 ILE A C 1
ATOM 2057 O O . ILE A 1 259 ? 8.565 -1.221 -2.890 1.00 87.06 259 ILE A O 1
ATOM 2061 N N . LEU A 1 260 ? 7.622 -3.111 -2.101 1.00 81.88 260 LEU A N 1
ATOM 2062 C CA . LEU A 1 260 ? 8.874 -3.644 -1.554 1.00 81.88 260 LEU A CA 1
ATOM 2063 C C . LEU A 1 260 ? 9.923 -3.786 -2.658 1.00 81.88 260 LEU A C 1
ATOM 2065 O O . LEU A 1 260 ? 10.973 -3.167 -2.503 1.00 81.88 260 LEU A O 1
ATOM 2069 N N . PRO A 1 261 ? 9.650 -4.486 -3.782 1.00 76.94 261 PRO A N 1
ATOM 2070 C CA . PRO A 1 261 ? 10.615 -4.597 -4.873 1.00 76.94 261 PRO A CA 1
ATOM 2071 C C . PRO A 1 261 ? 11.016 -3.235 -5.439 1.00 76.94 261 PRO A C 1
ATOM 2073 O O . PRO A 1 261 ? 12.178 -3.028 -5.776 1.00 76.94 261 PRO A O 1
ATOM 2076 N N . TYR A 1 262 ? 10.073 -2.289 -5.502 1.00 79.44 262 TYR A N 1
ATOM 2077 C CA . TYR A 1 262 ? 10.324 -0.939 -5.999 1.00 79.44 262 TYR A CA 1
ATOM 2078 C C . TYR A 1 262 ? 11.256 -0.140 -5.073 1.00 79.44 262 TYR A C 1
ATOM 2080 O O . TYR A 1 262 ? 12.234 0.432 -5.548 1.00 79.44 262 TYR A O 1
ATOM 2088 N N . TYR A 1 263 ? 11.011 -0.116 -3.759 1.00 77.94 263 TYR A N 1
ATOM 2089 C CA . TYR A 1 263 ? 11.863 0.603 -2.804 1.00 77.94 263 TYR A CA 1
ATOM 2090 C C . TYR A 1 263 ? 13.218 -0.077 -2.620 1.00 77.94 263 TYR A C 1
ATOM 2092 O O . TYR A 1 263 ? 14.239 0.608 -2.638 1.00 77.94 263 TYR A O 1
ATOM 2100 N N . THR A 1 264 ? 13.260 -1.409 -2.522 1.00 76.50 264 THR A N 1
ATOM 2101 C CA . THR A 1 264 ? 14.530 -2.147 -2.442 1.00 76.50 264 THR A CA 1
ATOM 2102 C C . THR A 1 264 ? 15.321 -2.055 -3.741 1.00 76.50 264 THR A C 1
ATOM 2104 O O . THR A 1 264 ? 16.541 -1.957 -3.708 1.00 76.50 264 THR A O 1
ATOM 2107 N N . GLY A 1 265 ? 14.644 -2.086 -4.893 1.00 73.25 265 GLY A N 1
ATOM 2108 C CA . GLY A 1 265 ? 15.269 -1.968 -6.208 1.00 73.25 265 GLY A CA 1
ATOM 2109 C C . GLY A 1 265 ? 15.827 -0.571 -6.448 1.00 73.25 265 GLY A C 1
ATOM 2110 O O . GLY A 1 265 ? 16.945 -0.435 -6.930 1.00 73.25 265 GLY A O 1
ATOM 2111 N N . LEU A 1 266 ? 15.105 0.474 -6.042 1.00 73.25 266 LEU A N 1
ATOM 2112 C CA . LEU A 1 266 ? 15.621 1.837 -6.111 1.00 73.25 266 LEU A CA 1
ATOM 2113 C C . LEU A 1 266 ? 16.834 2.035 -5.194 1.00 73.25 266 LEU A C 1
ATOM 2115 O O . LEU A 1 266 ? 17.812 2.647 -5.611 1.00 73.25 266 LEU A O 1
ATOM 2119 N N . ASP A 1 267 ? 16.796 1.486 -3.979 1.00 73.62 267 ASP A N 1
ATOM 2120 C CA . ASP A 1 267 ? 17.946 1.472 -3.070 1.00 73.62 267 ASP A CA 1
ATOM 2121 C C . ASP A 1 267 ? 19.140 0.754 -3.712 1.00 73.62 267 ASP A C 1
ATOM 2123 O O . ASP A 1 267 ? 20.248 1.286 -3.728 1.00 73.62 267 ASP A O 1
ATOM 2127 N N . ALA A 1 268 ? 18.902 -0.393 -4.360 1.00 69.62 268 ALA A N 1
ATOM 2128 C CA . ALA A 1 268 ? 19.922 -1.104 -5.123 1.00 69.62 268 ALA A CA 1
ATOM 2129 C C . ALA A 1 268 ? 20.503 -0.248 -6.254 1.00 69.62 268 ALA A C 1
ATOM 2131 O O . ALA A 1 268 ? 21.717 -0.214 -6.407 1.00 69.62 268 ALA A O 1
ATOM 2132 N N . LEU A 1 269 ? 19.675 0.462 -7.023 1.00 71.25 269 LEU A N 1
ATOM 2133 C CA . LEU A 1 269 ? 20.121 1.309 -8.134 1.00 71.25 269 LEU A CA 1
ATOM 2134 C C . LEU A 1 269 ? 20.921 2.529 -7.668 1.00 71.25 269 LEU A C 1
ATOM 2136 O O . LEU A 1 269 ? 21.915 2.883 -8.290 1.00 71.25 269 LEU A O 1
ATOM 2140 N N . VAL A 1 270 ? 20.502 3.178 -6.582 1.00 74.56 270 VAL A N 1
ATOM 2141 C CA . VAL A 1 270 ? 21.140 4.412 -6.094 1.00 74.56 270 VAL A CA 1
ATOM 2142 C C . VAL A 1 270 ? 22.442 4.125 -5.341 1.00 74.56 270 VAL A C 1
ATOM 2144 O O . VAL A 1 270 ? 23.373 4.925 -5.398 1.00 74.56 270 VAL A O 1
ATOM 2147 N N . THR A 1 271 ? 22.533 2.994 -4.636 1.00 69.94 271 THR A N 1
ATOM 2148 C CA . THR A 1 271 ? 23.701 2.648 -3.797 1.00 69.94 271 THR A CA 1
ATOM 2149 C C . THR A 1 271 ? 24.774 1.835 -4.524 1.00 69.94 271 THR A C 1
ATOM 2151 O O . THR A 1 271 ? 25.810 1.492 -3.945 1.00 69.94 271 THR A O 1
ATOM 2154 N N . SER A 1 272 ? 24.555 1.523 -5.795 1.00 69.31 272 SER A N 1
ATOM 2155 C CA . SER A 1 272 ? 25.442 0.683 -6.585 1.00 69.31 272 SER A CA 1
ATOM 2156 C C . SER A 1 272 ? 26.255 1.464 -7.614 1.00 69.31 272 SER A C 1
ATOM 2158 O O . SER A 1 272 ? 26.021 2.639 -7.889 1.00 69.31 272 SER A O 1
ATOM 2160 N N . THR A 1 273 ? 27.274 0.807 -8.158 1.00 64.94 273 THR A N 1
ATOM 2161 C CA . THR A 1 273 ? 28.150 1.336 -9.206 1.00 64.94 273 THR A CA 1
ATOM 2162 C C . THR A 1 273 ? 28.206 0.359 -10.365 1.00 64.94 273 THR A C 1
ATOM 2164 O O . THR A 1 273 ? 28.288 -0.846 -10.143 1.00 64.94 273 THR A O 1
ATOM 2167 N N . PHE A 1 274 ? 28.203 0.854 -11.601 1.00 62.59 274 PHE A N 1
ATOM 2168 C CA . PHE A 1 274 ? 28.421 0.003 -12.771 1.00 62.59 274 PHE A CA 1
ATOM 2169 C C . PHE A 1 274 ? 29.783 -0.690 -12.673 1.00 62.59 274 PHE A C 1
ATOM 2171 O O . PHE A 1 274 ? 30.779 -0.036 -12.366 1.00 62.59 274 PHE A O 1
ATOM 2178 N N . SER A 1 275 ? 29.820 -2.004 -12.911 1.00 61.09 275 SER A N 1
ATOM 2179 C CA 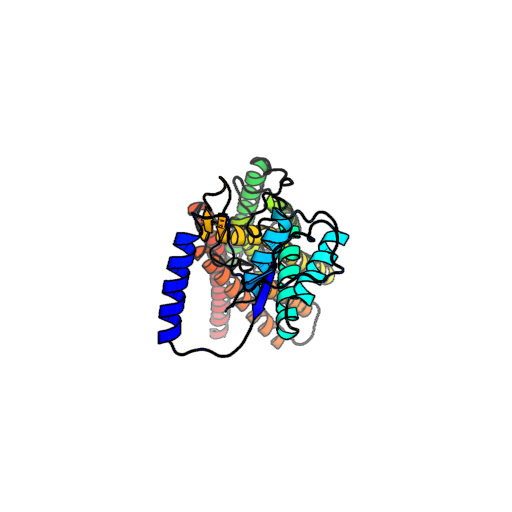. SER A 1 275 ? 31.063 -2.781 -12.800 1.00 61.09 275 SER A CA 1
ATOM 2180 C C . SER A 1 275 ? 32.061 -2.442 -13.908 1.00 61.09 275 SER A C 1
ATOM 2182 O O . SER A 1 275 ? 33.258 -2.635 -13.740 1.00 61.09 275 SER A O 1
ATOM 2184 N N . GLY A 1 276 ? 31.568 -1.942 -15.047 1.00 56.53 276 GLY A N 1
ATOM 2185 C CA . GLY A 1 276 ? 32.369 -1.714 -16.250 1.00 56.53 276 GLY A CA 1
ATOM 2186 C C . GLY A 1 276 ? 32.712 -2.995 -17.022 1.00 56.53 276 GLY A C 1
ATOM 2187 O O . GLY A 1 276 ? 33.205 -2.896 -18.140 1.00 56.53 276 GLY A O 1
ATOM 2188 N N . GLU A 1 277 ? 32.409 -4.178 -16.476 1.00 51.09 277 GLU A N 1
ATOM 2189 C CA . GLU A 1 277 ? 32.651 -5.477 -17.122 1.00 51.09 277 GLU A CA 1
ATOM 2190 C C . GLU A 1 277 ? 31.534 -5.860 -18.102 1.00 51.09 277 GLU A C 1
ATOM 2192 O O . GLU A 1 277 ? 31.782 -6.526 -19.104 1.00 51.09 277 GLU A O 1
ATOM 2197 N N . CYS A 1 278 ? 30.300 -5.405 -17.854 1.00 49.72 278 CYS A N 1
ATOM 2198 C CA . CYS A 1 278 ? 29.196 -5.543 -18.799 1.00 49.72 278 CYS A CA 1
ATOM 2199 C C . CYS A 1 278 ? 28.274 -4.315 -18.783 1.00 49.72 278 CYS A C 1
ATOM 2201 O O . CYS A 1 278 ? 28.181 -3.602 -17.783 1.00 49.72 278 CYS A O 1
ATOM 2203 N N . ILE A 1 279 ? 27.573 -4.075 -19.899 1.00 51.91 279 ILE A N 1
ATOM 2204 C CA . ILE A 1 279 ? 26.769 -2.859 -20.152 1.00 51.91 279 ILE A CA 1
ATOM 2205 C C . ILE A 1 279 ? 25.649 -2.663 -19.112 1.00 51.91 279 ILE A C 1
ATOM 2207 O O . ILE A 1 279 ? 25.242 -1.534 -18.849 1.00 51.91 279 ILE A O 1
ATOM 2211 N N . SER A 1 280 ? 25.165 -3.744 -18.500 1.00 53.62 280 SER A N 1
ATOM 2212 C CA . SER A 1 280 ? 24.084 -3.733 -17.507 1.00 53.62 280 SER A CA 1
ATOM 2213 C C . SER A 1 280 ? 24.513 -4.196 -16.112 1.00 53.62 280 SER A C 1
ATOM 2215 O O . SER A 1 280 ? 23.670 -4.287 -15.222 1.00 53.62 280 SER A O 1
ATOM 2217 N N . CYS A 1 281 ? 25.794 -4.517 -15.905 1.00 55.09 281 CYS A N 1
ATOM 2218 C CA . CYS A 1 281 ? 26.267 -5.102 -14.655 1.00 55.09 281 CYS A CA 1
ATOM 2219 C C . CYS A 1 281 ? 26.471 -4.017 -13.606 1.00 55.09 281 CYS A C 1
ATOM 2221 O O . CYS A 1 281 ? 27.187 -3.033 -13.812 1.00 55.09 281 CYS A O 1
ATOM 2223 N N . VAL A 1 282 ? 25.852 -4.228 -12.451 1.00 59.84 282 VAL A N 1
ATOM 2224 C CA . VAL A 1 282 ? 25.831 -3.270 -11.357 1.00 59.84 282 VAL A CA 1
ATOM 2225 C C . VAL A 1 282 ? 26.417 -3.933 -10.109 1.00 59.84 282 VAL A C 1
ATOM 2227 O O . VAL A 1 282 ? 25.822 -4.837 -9.527 1.00 59.84 282 VAL A O 1
ATOM 2230 N N . CYS A 1 283 ? 27.601 -3.478 -9.698 1.00 61.69 283 CYS A N 1
ATOM 2231 C CA . CYS A 1 283 ? 28.275 -3.908 -8.477 1.00 61.69 283 CYS A CA 1
ATOM 2232 C C . CYS A 1 283 ? 27.756 -3.114 -7.278 1.00 61.69 283 CYS A C 1
ATOM 2234 O O . CYS A 1 283 ? 27.776 -1.879 -7.262 1.00 61.69 283 CYS A O 1
ATOM 2236 N N . ARG A 1 284 ? 27.299 -3.824 -6.247 1.00 63.69 284 ARG A N 1
ATOM 2237 C CA . ARG A 1 284 ? 26.798 -3.213 -5.013 1.00 63.69 284 ARG A CA 1
ATOM 2238 C C . ARG A 1 284 ? 27.933 -2.930 -4.033 1.00 63.69 284 ARG A C 1
ATOM 2240 O O . ARG A 1 284 ? 28.871 -3.709 -3.918 1.00 63.69 284 ARG A O 1
ATOM 2247 N N . LYS A 1 285 ? 27.802 -1.824 -3.298 1.00 62.06 285 LYS A N 1
ATOM 2248 C CA . LYS A 1 285 ? 28.705 -1.461 -2.194 1.00 62.06 285 LYS A CA 1
ATOM 2249 C C . LYS A 1 285 ? 28.235 -2.001 -0.845 1.00 62.06 285 LYS A C 1
ATOM 2251 O O . LYS A 1 285 ? 29.041 -2.153 0.064 1.00 62.06 285 LYS A O 1
ATOM 2256 N N . GLU A 1 286 ? 26.936 -2.272 -0.713 1.00 64.62 286 GLU A N 1
ATOM 2257 C CA . GLU A 1 286 ? 26.298 -2.626 0.554 1.00 64.62 286 GLU A CA 1
ATOM 2258 C C . GLU A 1 286 ? 25.213 -3.700 0.375 1.00 64.62 286 GLU A C 1
ATOM 2260 O O . GLU A 1 286 ? 24.644 -3.873 -0.708 1.00 64.62 286 GLU A O 1
ATOM 2265 N N . ILE A 1 287 ? 24.911 -4.418 1.463 1.00 67.06 287 ILE A N 1
ATOM 2266 C CA . ILE A 1 287 ? 23.819 -5.398 1.514 1.00 67.06 287 ILE A CA 1
ATOM 2267 C C . ILE A 1 287 ? 22.448 -4.706 1.463 1.00 67.06 287 ILE A C 1
ATOM 2269 O O . ILE A 1 287 ? 22.227 -3.685 2.122 1.00 67.06 287 ILE A O 1
ATOM 2273 N N . LEU A 1 288 ? 21.506 -5.294 0.715 1.00 65.75 288 LEU A N 1
ATOM 2274 C CA . LEU A 1 288 ? 20.119 -4.826 0.682 1.00 65.75 288 LEU A CA 1
ATOM 2275 C C . LEU A 1 288 ? 19.396 -5.227 1.964 1.00 65.75 288 LEU A C 1
ATOM 2277 O O . LEU A 1 288 ? 19.479 -6.368 2.415 1.00 65.75 288 LEU A O 1
ATOM 2281 N N . VAL A 1 289 ? 18.641 -4.284 2.518 1.00 69.88 289 VAL A N 1
ATOM 2282 C CA . VAL A 1 289 ? 17.767 -4.519 3.668 1.00 69.88 289 VAL A CA 1
ATOM 2283 C C . VAL A 1 289 ? 16.331 -4.591 3.165 1.00 69.88 289 VAL A C 1
ATOM 2285 O O . VAL A 1 289 ? 15.938 -3.832 2.279 1.00 69.88 289 VAL A O 1
ATOM 2288 N N . VAL A 1 290 ? 15.526 -5.504 3.714 1.00 67.50 290 VAL A N 1
ATOM 2289 C CA . VAL A 1 290 ? 14.116 -5.629 3.322 1.00 67.50 290 VAL A CA 1
ATOM 2290 C C . VAL A 1 290 ? 13.381 -4.314 3.603 1.00 67.50 290 VAL A C 1
ATOM 2292 O O . VAL A 1 290 ? 13.341 -3.860 4.743 1.00 67.50 290 VAL A O 1
ATOM 2295 N N . GLY A 1 291 ? 12.760 -3.739 2.570 1.00 65.69 291 GLY A N 1
ATOM 2296 C CA . GLY A 1 291 ? 12.118 -2.420 2.619 1.00 65.69 291 GLY A CA 1
ATOM 2297 C C . GLY A 1 291 ? 13.002 -1.272 2.119 1.00 65.69 291 GLY A C 1
ATOM 2298 O O . GLY A 1 291 ? 12.477 -0.200 1.870 1.00 65.69 291 GLY A O 1
ATOM 2299 N N . GLY A 1 292 ? 14.299 -1.503 1.895 1.00 73.75 292 GLY A N 1
ATOM 2300 C CA . GLY A 1 292 ? 15.256 -0.486 1.452 1.00 73.75 292 GLY A CA 1
ATOM 2301 C C . GLY A 1 292 ? 15.637 0.496 2.565 1.00 73.75 292 GLY A C 1
ATOM 2302 O O . GLY A 1 292 ? 14.937 0.630 3.566 1.00 73.75 292 GLY A O 1
ATOM 2303 N N . ARG A 1 293 ? 16.768 1.188 2.410 1.00 75.12 293 ARG A N 1
ATOM 2304 C CA . ARG A 1 293 ? 17.223 2.224 3.357 1.00 75.12 293 ARG A CA 1
ATOM 2305 C C . ARG A 1 293 ? 16.670 3.608 3.041 1.00 75.12 293 ARG A C 1
ATOM 2307 O O . ARG A 1 293 ? 16.446 4.395 3.955 1.00 75.12 293 ARG A O 1
ATOM 2314 N N . LEU A 1 294 ? 16.432 3.894 1.761 1.00 76.06 294 LEU A N 1
ATOM 2315 C CA . LEU A 1 294 ? 15.917 5.188 1.303 1.00 76.06 294 LEU A CA 1
ATOM 2316 C C . LEU A 1 294 ? 14.461 5.431 1.725 1.00 76.06 294 LEU A C 1
ATOM 2318 O O . LEU A 1 294 ? 14.115 6.541 2.116 1.00 76.06 294 LEU A O 1
ATOM 2322 N N . VAL A 1 295 ? 13.604 4.406 1.649 1.00 78.62 295 VAL A N 1
ATOM 2323 C CA . VAL A 1 295 ? 12.178 4.508 2.003 1.00 78.62 295 VAL A CA 1
ATOM 2324 C C . VAL A 1 295 ? 11.739 3.283 2.777 1.00 78.62 295 VAL A C 1
ATOM 2326 O O . VAL A 1 295 ? 11.294 2.300 2.200 1.00 78.62 295 VAL A O 1
ATOM 2329 N N . VAL A 1 296 ? 11.782 3.366 4.102 1.00 83.00 296 VAL A N 1
ATOM 2330 C CA . VAL A 1 296 ? 11.250 2.302 4.955 1.00 83.00 296 VAL A CA 1
ATOM 2331 C C . VAL A 1 296 ? 9.736 2.477 5.068 1.00 83.00 296 VAL A C 1
ATOM 2333 O O . VAL A 1 296 ? 9.254 3.264 5.883 1.00 83.00 296 VAL A O 1
ATOM 2336 N N . TYR A 1 297 ? 8.974 1.779 4.227 1.00 84.62 297 TYR A N 1
ATOM 2337 C CA . TYR A 1 297 ? 7.514 1.722 4.327 1.00 84.62 297 TYR A CA 1
ATOM 2338 C C . TYR A 1 297 ? 6.980 0.329 3.981 1.00 84.62 297 TYR A C 1
ATOM 2340 O O . TYR A 1 297 ? 7.509 -0.354 3.104 1.00 84.62 297 TYR A O 1
ATOM 2348 N N . ARG A 1 298 ? 5.915 -0.074 4.683 1.00 88.12 298 ARG A N 1
ATOM 2349 C CA . ARG A 1 298 ? 5.167 -1.313 4.455 1.00 88.12 298 ARG A CA 1
ATOM 2350 C C . ARG A 1 298 ? 3.669 -1.041 4.526 1.00 88.12 298 ARG A C 1
ATOM 2352 O O . ARG A 1 298 ? 3.224 -0.290 5.388 1.00 88.12 298 ARG A O 1
ATOM 2359 N N . GLY A 1 299 ? 2.893 -1.685 3.665 1.00 84.56 299 GLY A N 1
ATOM 2360 C CA . GLY A 1 299 ? 1.443 -1.785 3.774 1.00 84.56 299 GLY A CA 1
ATOM 2361 C C . GLY A 1 299 ? 1.029 -2.511 5.056 1.00 84.56 299 GLY A C 1
ATOM 2362 O O . GLY A 1 299 ? 0.125 -2.051 5.755 1.00 84.56 299 GLY A O 1
ATOM 2363 N N . TRP A 1 300 ? 1.704 -3.603 5.435 1.00 88.12 300 TRP A N 1
ATOM 2364 C CA . TRP A 1 300 ? 1.604 -4.190 6.780 1.00 88.12 300 TRP A CA 1
ATOM 2365 C C . TRP A 1 300 ? 2.361 -3.342 7.810 1.00 88.12 300 TRP A C 1
ATOM 2367 O O . TRP A 1 300 ? 3.413 -3.718 8.327 1.00 88.12 300 TRP A O 1
ATOM 2377 N N . SER A 1 301 ? 1.816 -2.163 8.103 1.00 91.25 301 SER A N 1
ATOM 2378 C CA . SER A 1 301 ? 2.327 -1.247 9.119 1.00 91.25 301 SER A CA 1
ATOM 2379 C C . SER A 1 301 ? 1.534 -1.329 10.422 1.00 91.25 301 SER A C 1
ATOM 2381 O O . SER A 1 301 ? 0.408 -1.835 10.476 1.00 91.25 301 SER A O 1
ATOM 2383 N N . ALA A 1 302 ? 2.104 -0.747 11.480 1.00 92.69 302 ALA A N 1
ATOM 2384 C CA . ALA A 1 302 ? 1.401 -0.518 12.741 1.00 92.69 302 ALA A CA 1
ATOM 2385 C C . ALA A 1 302 ? 0.070 0.234 12.535 1.00 92.69 302 ALA A C 1
ATOM 2387 O O . ALA A 1 302 ? -0.909 -0.039 13.227 1.00 92.69 302 ALA A O 1
ATOM 2388 N N . THR A 1 303 ? 0.007 1.128 11.545 1.00 94.31 303 THR A N 1
ATOM 2389 C CA . THR A 1 303 ? -1.197 1.872 11.157 1.00 94.31 303 THR A CA 1
ATOM 2390 C C . THR A 1 303 ? -2.306 0.938 10.685 1.00 94.31 303 THR A C 1
ATOM 2392 O O . THR A 1 303 ? -3.424 1.023 11.189 1.00 94.31 303 THR A O 1
ATOM 2395 N N . THR A 1 304 ? -1.995 -0.003 9.791 1.00 95.31 304 THR A N 1
ATOM 2396 C CA . THR A 1 304 ? -2.954 -1.003 9.293 1.00 95.31 304 THR A CA 1
ATOM 2397 C C . THR A 1 304 ? -3.499 -1.863 10.434 1.00 95.31 304 THR A C 1
ATOM 2399 O O . THR A 1 304 ? -4.714 -2.014 10.567 1.00 95.31 304 THR A O 1
ATOM 2402 N N . PHE A 1 305 ? -2.627 -2.375 11.310 1.00 95.31 305 PHE A N 1
ATOM 2403 C CA . PHE A 1 305 ? -3.057 -3.181 12.459 1.00 95.31 305 PHE A CA 1
ATOM 2404 C C . PHE A 1 305 ? -3.888 -2.381 13.468 1.00 95.31 305 PHE A C 1
ATOM 2406 O O . PHE A 1 305 ? -4.862 -2.905 14.005 1.00 95.31 305 PHE A O 1
ATOM 2413 N N . SER A 1 306 ? -3.555 -1.109 13.695 1.00 95.06 306 SER A N 1
ATOM 2414 C CA . SER A 1 306 ? -4.330 -0.209 14.555 1.00 95.06 306 SER A CA 1
ATOM 2415 C C . SER A 1 306 ? -5.734 0.054 13.992 1.00 95.06 306 SER A C 1
ATOM 2417 O O . SER A 1 306 ? -6.730 -0.035 14.719 1.00 95.06 306 SER A O 1
ATOM 2419 N N . VAL A 1 307 ? -5.836 0.298 12.679 1.00 95.50 307 VAL A N 1
ATOM 2420 C CA . VAL A 1 307 ? -7.115 0.485 11.977 1.00 95.50 307 VAL A CA 1
ATOM 2421 C C . VAL A 1 307 ? -7.963 -0.781 12.071 1.00 95.50 307 VAL A C 1
ATOM 2423 O O . VAL A 1 307 ? -9.100 -0.720 12.536 1.00 95.50 307 VAL A O 1
ATOM 2426 N N . VAL A 1 308 ? -7.400 -1.938 11.715 1.00 95.75 308 VAL A N 1
ATOM 2427 C CA . VAL A 1 308 ? -8.084 -3.237 11.806 1.00 95.75 308 VAL A CA 1
ATOM 2428 C C . VAL A 1 308 ? -8.519 -3.537 13.240 1.00 95.75 308 VAL A C 1
ATOM 2430 O O . VAL A 1 308 ? -9.671 -3.899 13.462 1.00 95.75 308 VAL A O 1
ATOM 2433 N N . GLY A 1 309 ? -7.644 -3.326 14.226 1.00 94.12 309 GLY A N 1
ATOM 2434 C CA . GLY A 1 309 ? -7.965 -3.509 15.641 1.00 94.12 309 GLY A CA 1
ATOM 2435 C C . GLY A 1 309 ? -9.125 -2.623 16.097 1.00 94.12 309 GLY A C 1
ATOM 2436 O O . GLY A 1 309 ? -10.007 -3.082 16.822 1.00 94.12 309 GLY A O 1
ATOM 2437 N N . THR A 1 310 ? -9.184 -1.381 15.609 1.00 93.06 310 THR A N 1
ATOM 2438 C CA . THR A 1 310 ? -10.295 -0.460 15.882 1.00 93.06 310 THR A CA 1
ATOM 2439 C C . THR A 1 310 ? -11.606 -0.952 15.268 1.00 93.06 310 THR A C 1
ATOM 2441 O O . THR A 1 310 ? -12.635 -0.927 15.943 1.00 93.06 310 THR A O 1
ATOM 2444 N N . LEU A 1 311 ? -11.593 -1.445 14.025 1.00 92.50 311 LEU A N 1
ATOM 2445 C CA . LEU A 1 311 ? -12.782 -2.023 13.382 1.00 92.50 311 LEU A CA 1
ATOM 2446 C C . LEU A 1 311 ? -13.254 -3.294 14.105 1.00 92.50 311 LEU A C 1
ATOM 2448 O O . LEU A 1 311 ? -14.435 -3.423 14.426 1.00 92.50 311 LEU A O 1
ATOM 2452 N N . CYS A 1 312 ? -12.335 -4.193 14.463 1.00 92.31 312 CYS A N 1
ATOM 2453 C CA . CYS A 1 312 ? -12.644 -5.382 15.257 1.00 92.31 312 CYS A CA 1
ATOM 2454 C C . CYS A 1 312 ? -13.259 -5.014 16.612 1.00 92.31 312 CYS A C 1
ATOM 2456 O O . CYS A 1 312 ? -14.265 -5.600 17.017 1.00 92.31 312 CYS A O 1
ATOM 2458 N N . LEU A 1 313 ? -12.717 -3.998 17.292 1.00 89.88 313 LEU A N 1
ATOM 2459 C CA . LEU A 1 313 ? -13.291 -3.513 18.541 1.00 89.88 313 LEU A CA 1
ATOM 2460 C C . LEU A 1 313 ? -14.701 -2.944 18.331 1.00 89.88 313 LEU A C 1
ATOM 2462 O O . LEU A 1 313 ? -15.572 -3.199 19.158 1.00 89.88 313 LEU A O 1
ATOM 2466 N N . ARG A 1 314 ? -14.970 -2.227 17.229 1.00 87.19 314 ARG A N 1
ATOM 2467 C CA . ARG A 1 314 ? -16.327 -1.743 16.904 1.00 87.19 314 ARG A CA 1
ATOM 2468 C C . ARG A 1 314 ? -17.326 -2.893 16.787 1.00 87.19 314 ARG A C 1
ATOM 2470 O O . ARG A 1 314 ? -18.422 -2.789 17.337 1.00 87.19 314 ARG A O 1
ATOM 2477 N N . ILE A 1 315 ? -16.939 -3.996 16.144 1.00 88.75 315 ILE A N 1
ATOM 2478 C CA . ILE A 1 315 ? -17.768 -5.205 16.047 1.00 88.75 315 ILE A CA 1
ATOM 2479 C C . ILE A 1 315 ? -18.044 -5.769 17.444 1.00 88.75 315 ILE A C 1
ATOM 2481 O O . ILE A 1 315 ? -19.204 -5.946 17.815 1.00 88.75 315 ILE A O 1
ATOM 2485 N N . VAL A 1 316 ? -16.996 -5.994 18.243 1.00 87.06 316 VAL A N 1
ATOM 2486 C CA . VAL A 1 316 ? -17.127 -6.569 19.591 1.00 87.06 316 VAL A CA 1
ATOM 2487 C C . VAL A 1 316 ? -17.976 -5.677 20.495 1.00 87.06 316 VAL A C 1
ATOM 2489 O O . VAL A 1 316 ? -18.867 -6.175 21.174 1.00 87.06 316 VAL A O 1
ATOM 2492 N N . CYS A 1 317 ? -17.764 -4.360 20.482 1.00 83.19 317 CYS A N 1
ATOM 2493 C CA . CYS A 1 317 ? -18.546 -3.414 21.279 1.00 83.19 317 CYS A CA 1
ATOM 2494 C C . CYS A 1 317 ? -20.013 -3.328 20.849 1.00 83.19 317 CYS A C 1
ATOM 2496 O O . CYS A 1 317 ? -20.855 -3.014 21.683 1.00 83.19 317 CYS A O 1
ATOM 2498 N N . LYS A 1 318 ? -20.332 -3.566 19.571 1.00 81.69 318 LYS A N 1
ATOM 2499 C CA . LYS A 1 318 ? -21.724 -3.577 19.104 1.00 81.69 318 LYS A CA 1
ATOM 2500 C C . LYS A 1 318 ? -22.437 -4.885 19.457 1.00 81.69 318 LYS A C 1
ATOM 2502 O O . LYS A 1 318 ? -23.635 -4.863 19.720 1.00 81.69 318 LYS A O 1
ATOM 2507 N N . LEU A 1 319 ? -21.716 -6.008 19.467 1.00 82.25 319 LEU A N 1
ATOM 2508 C CA . LEU A 1 319 ? -22.261 -7.323 19.824 1.00 82.25 319 LEU A CA 1
ATOM 2509 C C . LEU A 1 319 ? -22.323 -7.553 21.343 1.00 82.25 319 LEU A C 1
ATOM 2511 O O . LEU A 1 319 ? -23.223 -8.241 21.818 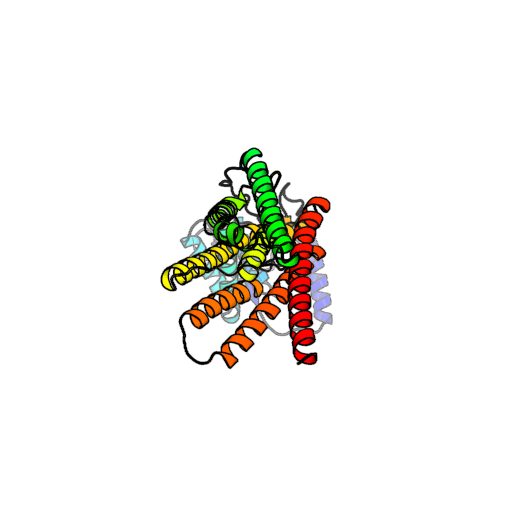1.00 82.25 319 LEU A O 1
ATOM 2515 N N . SER A 1 320 ? -21.389 -6.980 22.105 1.00 76.75 320 SER A N 1
ATOM 2516 C CA . SER A 1 320 ? -21.334 -7.095 23.563 1.00 76.75 320 SER A CA 1
ATOM 2517 C C . SER A 1 320 ? -22.199 -6.024 24.228 1.00 76.75 320 SER A C 1
ATOM 2519 O O . SER A 1 320 ? -21.958 -4.827 24.077 1.00 76.75 320 SER A O 1
ATOM 2521 N N . MET A 1 321 ? -23.214 -6.443 24.987 1.00 64.25 321 MET A N 1
ATOM 2522 C CA . MET A 1 321 ? -24.138 -5.532 25.678 1.00 64.25 321 MET A CA 1
ATOM 2523 C C . MET A 1 321 ? -23.606 -5.016 27.030 1.00 64.25 321 MET A C 1
ATOM 2525 O O . MET A 1 321 ? -24.261 -4.189 27.669 1.00 64.25 321 MET A O 1
ATOM 2529 N N . GLU A 1 322 ? -22.426 -5.461 27.472 1.00 57.22 322 GLU A N 1
ATOM 2530 C CA . GLU A 1 322 ? -21.922 -5.260 28.835 1.00 57.22 322 GLU A CA 1
ATOM 2531 C C . GLU A 1 322 ? -20.754 -4.254 28.905 1.00 57.22 322 GLU A C 1
ATOM 2533 O O . GLU A 1 322 ? -19.791 -4.322 28.144 1.00 57.22 322 GLU A O 1
ATOM 2538 N N . GLY A 1 323 ? -20.827 -3.298 29.843 1.00 59.22 323 GLY A N 1
ATOM 2539 C CA . GLY A 1 323 ? -19.702 -2.407 30.178 1.00 59.22 323 GLY A CA 1
ATOM 2540 C C . GLY A 1 323 ? -19.530 -1.141 29.320 1.00 59.22 323 GLY A C 1
ATOM 2541 O O . GLY A 1 323 ? -18.403 -0.784 28.973 1.00 59.22 323 GLY A O 1
ATOM 2542 N N . LYS A 1 324 ? -20.622 -0.412 29.030 1.00 63.06 324 LYS A N 1
ATOM 2543 C CA . LYS A 1 324 ? -20.655 0.786 28.153 1.00 63.06 324 LYS A CA 1
ATOM 2544 C C . LYS A 1 324 ? -19.600 1.872 28.446 1.00 63.06 324 LYS A C 1
ATOM 2546 O O . LYS A 1 324 ? -19.207 2.578 27.529 1.00 63.06 324 LYS A O 1
ATOM 2551 N N . GLY A 1 325 ? -19.137 2.041 29.688 1.00 67.94 325 GLY A N 1
ATOM 2552 C CA . GLY A 1 325 ? -18.197 3.118 30.043 1.00 67.94 325 GLY A CA 1
ATOM 2553 C C . GLY A 1 325 ? -16.748 2.867 29.602 1.00 67.94 325 GLY A C 1
ATOM 2554 O O . GLY A 1 325 ? -16.143 3.702 28.930 1.00 67.94 325 GLY A O 1
ATOM 2555 N N . ARG A 1 326 ? -16.183 1.703 29.956 1.00 72.50 326 ARG A N 1
ATOM 2556 C CA . ARG A 1 326 ? -14.784 1.358 29.631 1.00 72.50 326 ARG A CA 1
ATOM 2557 C C . ARG A 1 326 ? -14.592 1.096 28.136 1.00 72.50 326 ARG A C 1
ATOM 2559 O O . ARG A 1 326 ? -13.576 1.506 27.583 1.00 72.50 326 ARG A O 1
ATOM 2566 N N . SER A 1 327 ? -15.571 0.477 27.474 1.00 73.88 327 SER A N 1
ATOM 2567 C CA . SER A 1 327 ? -15.499 0.188 26.036 1.00 73.88 327 SER A CA 1
ATOM 2568 C C . SER A 1 327 ? -15.498 1.460 25.178 1.00 73.88 327 SER A C 1
ATOM 2570 O O . SER A 1 327 ? -14.724 1.560 24.227 1.00 73.88 327 SER A O 1
ATOM 2572 N N . VAL A 1 328 ? -16.285 2.474 25.555 1.00 77.75 328 VAL A N 1
ATOM 2573 C CA . VAL A 1 328 ? -16.336 3.773 24.862 1.00 77.75 328 VAL A CA 1
ATOM 2574 C C . VAL A 1 328 ? -15.020 4.542 24.998 1.00 77.75 328 VAL A C 1
ATOM 2576 O O . VAL A 1 328 ? -14.555 5.130 24.019 1.00 77.75 328 VAL A O 1
ATOM 2579 N N . LEU A 1 329 ? -14.386 4.504 26.176 1.00 80.19 329 LEU A N 1
ATOM 2580 C CA . LEU A 1 329 ? -13.083 5.137 26.389 1.00 80.19 329 LEU A CA 1
ATOM 2581 C C . LEU A 1 329 ? -11.993 4.486 25.525 1.00 80.19 329 LEU A C 1
ATOM 2583 O O . LEU A 1 329 ? -11.288 5.190 24.803 1.00 80.19 329 LEU A O 1
ATOM 2587 N N . ILE A 1 330 ? -11.896 3.151 25.549 1.00 82.94 330 ILE A N 1
ATOM 2588 C CA . ILE A 1 330 ? -10.904 2.397 24.763 1.00 82.94 330 ILE A CA 1
ATOM 2589 C C . ILE A 1 330 ? -11.103 2.645 23.262 1.00 82.94 330 ILE A C 1
ATOM 2591 O O . ILE A 1 330 ? -10.139 2.949 22.560 1.00 82.94 330 ILE A O 1
ATOM 2595 N N . LYS A 1 331 ? -12.354 2.605 22.778 1.00 83.81 331 LYS A N 1
ATOM 2596 C CA . LYS A 1 331 ? -12.697 2.934 21.386 1.00 83.81 331 LYS A CA 1
ATOM 2597 C C . LYS A 1 331 ? -12.196 4.328 21.001 1.00 83.81 331 LYS A C 1
ATOM 2599 O O . LYS A 1 331 ? -11.535 4.484 19.978 1.00 83.81 331 LYS A O 1
ATOM 2604 N N . SER A 1 332 ? -12.469 5.338 21.830 1.00 83.69 332 SER A N 1
ATOM 2605 C CA . SER A 1 332 ? -12.041 6.713 21.555 1.00 83.69 332 SER A CA 1
ATOM 2606 C C . SER A 1 332 ? -10.517 6.854 21.504 1.00 83.69 332 SER A C 1
ATOM 2608 O O . SER A 1 332 ? -10.010 7.590 20.657 1.00 83.69 332 SER A O 1
ATOM 2610 N N . MET A 1 333 ? -9.785 6.177 22.395 1.00 87.12 333 MET A N 1
ATOM 2611 C CA . MET A 1 333 ? -8.319 6.216 22.413 1.00 87.12 333 MET A CA 1
ATOM 2612 C C . MET A 1 333 ? -7.716 5.569 21.163 1.00 87.12 333 MET A C 1
ATOM 2614 O O . MET A 1 333 ? -6.844 6.169 20.535 1.00 87.12 333 MET A O 1
ATOM 2618 N N . LEU A 1 334 ? -8.213 4.396 20.763 1.00 89.06 334 LEU A N 1
ATOM 2619 C CA . LEU A 1 334 ? -7.742 3.701 19.562 1.00 89.06 334 LEU A CA 1
ATOM 2620 C C . LEU A 1 334 ? -8.012 4.497 18.285 1.00 89.06 334 LEU A C 1
ATOM 2622 O O . LEU A 1 334 ? -7.138 4.594 17.428 1.00 89.06 334 LEU A O 1
ATOM 2626 N N . GLU A 1 335 ? -9.173 5.145 18.176 1.00 89.25 335 GLU A N 1
ATOM 2627 C CA . GLU A 1 335 ? -9.452 6.021 17.038 1.00 89.25 335 GLU A CA 1
ATOM 2628 C C . GLU A 1 335 ? -8.488 7.210 16.969 1.00 89.25 335 GLU A C 1
ATOM 2630 O O . GLU A 1 335 ? -8.035 7.563 15.885 1.00 89.25 335 GLU A O 1
ATOM 2635 N N . ILE A 1 336 ? -8.172 7.847 18.104 1.00 89.25 336 ILE A N 1
ATOM 2636 C CA . ILE A 1 336 ? -7.191 8.946 18.142 1.00 89.25 336 ILE A CA 1
ATOM 2637 C C . ILE A 1 336 ? -5.815 8.434 17.706 1.00 89.25 336 ILE A C 1
ATOM 2639 O O . ILE A 1 336 ? -5.169 9.059 16.868 1.00 89.25 336 ILE A O 1
ATOM 2643 N N . MET A 1 337 ? -5.399 7.275 18.220 1.00 91.12 337 MET A N 1
ATOM 2644 C CA . MET A 1 337 ? -4.142 6.633 17.843 1.00 91.12 337 MET A CA 1
ATOM 2645 C C . MET A 1 337 ? -4.089 6.321 16.341 1.00 91.12 337 MET A C 1
ATOM 2647 O O . MET A 1 337 ? -3.068 6.577 15.709 1.00 91.12 337 MET A O 1
ATOM 2651 N N . CYS A 1 338 ? -5.188 5.845 15.744 1.00 93.31 338 CYS A N 1
ATOM 2652 C CA . CYS A 1 338 ? -5.284 5.631 14.297 1.00 93.31 338 CYS A CA 1
ATOM 2653 C C . CYS A 1 338 ? -5.020 6.917 13.513 1.00 93.31 338 CYS A C 1
ATOM 2655 O O . CYS A 1 338 ? -4.194 6.910 12.608 1.00 93.31 338 CYS A O 1
ATOM 2657 N N . TRP A 1 339 ? -5.683 8.024 13.861 1.00 92.50 339 TRP A N 1
ATOM 2658 C CA . TRP A 1 339 ? -5.490 9.296 13.154 1.00 92.50 339 TRP A CA 1
ATOM 2659 C C . TRP A 1 339 ? -4.057 9.819 13.265 1.00 92.50 339 TRP A C 1
ATOM 2661 O O . TRP A 1 339 ? -3.530 10.334 12.281 1.00 92.50 339 TRP A O 1
ATOM 2671 N N . ILE A 1 340 ? -3.416 9.651 14.426 1.00 91.88 340 ILE A N 1
ATOM 2672 C CA . ILE A 1 340 ? -2.007 10.017 14.622 1.00 91.88 340 ILE A CA 1
ATOM 2673 C C . ILE A 1 340 ? -1.105 9.167 13.723 1.00 91.88 340 ILE A C 1
ATOM 2675 O O . ILE A 1 340 ? -0.283 9.721 13.001 1.00 91.88 340 ILE A O 1
ATOM 2679 N N . LEU A 1 341 ? -1.281 7.843 13.717 1.00 94.44 341 LEU A N 1
ATOM 2680 C CA . LEU A 1 341 ? -0.474 6.939 12.891 1.00 94.44 341 LEU A CA 1
ATOM 2681 C C . LEU A 1 341 ? -0.675 7.192 11.390 1.00 94.44 341 LEU A C 1
ATOM 2683 O O . LEU A 1 341 ? 0.299 7.264 10.648 1.00 94.44 341 LEU A O 1
ATOM 2687 N N . ILE A 1 342 ? -1.918 7.415 10.945 1.00 94.31 342 ILE A N 1
ATOM 2688 C CA . ILE A 1 342 ? -2.221 7.764 9.548 1.00 94.31 342 ILE A CA 1
ATOM 2689 C C . ILE A 1 342 ? -1.540 9.089 9.165 1.00 94.31 342 ILE A C 1
ATOM 2691 O O . ILE A 1 342 ? -0.957 9.189 8.086 1.00 94.31 342 ILE A O 1
ATOM 2695 N N . ALA A 1 343 ? -1.575 10.098 10.044 1.00 92.81 343 ALA A N 1
ATOM 2696 C CA . ALA A 1 343 ? -0.887 11.368 9.821 1.00 92.81 343 ALA A CA 1
ATOM 2697 C C . ALA A 1 343 ? 0.636 11.192 9.747 1.00 92.81 343 ALA A C 1
ATOM 2699 O O . ALA A 1 343 ? 1.266 11.740 8.844 1.00 92.81 343 ALA A O 1
ATOM 2700 N N . MET A 1 344 ? 1.221 10.410 10.659 1.00 91.69 344 MET A N 1
ATOM 2701 C CA . MET A 1 344 ? 2.656 10.121 10.670 1.00 91.69 344 MET A CA 1
ATOM 2702 C C . MET A 1 344 ? 3.097 9.412 9.389 1.00 91.69 344 MET A C 1
ATOM 2704 O O . MET A 1 344 ? 4.047 9.867 8.759 1.00 91.69 344 MET A O 1
ATOM 2708 N N . ASP A 1 345 ? 2.381 8.371 8.957 1.00 91.25 345 ASP A N 1
ATOM 2709 C CA . ASP A 1 345 ? 2.674 7.674 7.700 1.00 91.25 345 ASP A CA 1
ATOM 2710 C C . ASP A 1 345 ? 2.564 8.619 6.495 1.00 91.25 345 ASP A C 1
ATOM 2712 O O . ASP A 1 345 ? 3.396 8.576 5.591 1.00 91.25 345 ASP A O 1
ATOM 2716 N N . CYS A 1 346 ? 1.549 9.491 6.468 1.00 91.44 346 CYS A N 1
ATOM 2717 C CA . CYS A 1 346 ? 1.356 10.468 5.394 1.00 91.44 346 CYS A CA 1
ATOM 2718 C C . CYS A 1 346 ? 2.517 11.469 5.323 1.00 91.44 346 CYS A C 1
ATOM 2720 O O . CYS A 1 346 ? 3.023 11.748 4.237 1.00 91.44 346 CYS A O 1
ATOM 2722 N N . VAL A 1 347 ? 2.963 11.993 6.467 1.00 90.50 347 VAL A N 1
ATOM 2723 C CA . VAL A 1 347 ? 4.096 12.927 6.543 1.00 90.50 347 VAL A CA 1
ATOM 2724 C C . VAL A 1 347 ? 5.407 12.224 6.184 1.00 90.50 347 VAL A C 1
ATOM 2726 O O . VAL A 1 347 ? 6.184 12.752 5.392 1.00 90.50 347 VAL A O 1
ATOM 2729 N N . HIS A 1 348 ? 5.634 11.012 6.697 1.00 89.50 348 HIS A N 1
ATOM 2730 C CA . HIS A 1 348 ? 6.817 10.202 6.387 1.00 89.50 348 HIS A CA 1
ATOM 2731 C C . HIS A 1 348 ? 6.955 9.945 4.886 1.00 89.50 348 HIS A C 1
ATOM 2733 O O . HIS A 1 348 ? 8.015 10.185 4.310 1.00 89.50 348 HIS A O 1
ATOM 2739 N N . LEU A 1 349 ? 5.870 9.513 4.237 1.00 87.19 349 LEU A N 1
ATOM 2740 C CA . LEU A 1 349 ? 5.845 9.252 2.797 1.00 87.19 349 LEU A CA 1
ATOM 2741 C C . LEU A 1 349 ? 5.977 10.525 1.956 1.00 87.19 349 LEU A C 1
ATOM 2743 O O . LEU A 1 349 ? 6.539 10.476 0.862 1.00 87.19 349 LEU A O 1
ATOM 2747 N N . MET A 1 350 ? 5.493 11.661 2.459 1.00 84.94 350 MET A N 1
ATOM 2748 C CA . MET A 1 350 ? 5.656 12.957 1.805 1.00 84.94 350 MET A CA 1
ATOM 2749 C C . MET A 1 350 ? 7.116 13.437 1.841 1.00 84.94 350 MET A C 1
ATOM 2751 O O . MET A 1 350 ? 7.603 13.945 0.834 1.00 84.94 350 MET A O 1
ATOM 2755 N N . ILE A 1 351 ? 7.816 13.256 2.968 1.00 84.19 351 ILE A N 1
ATOM 2756 C CA . ILE A 1 351 ? 9.198 13.727 3.167 1.00 84.19 351 ILE A CA 1
ATOM 2757 C C . ILE A 1 351 ? 10.214 12.807 2.484 1.00 84.19 351 ILE A C 1
ATOM 2759 O O . ILE A 1 351 ? 11.106 13.282 1.787 1.00 84.19 351 ILE A O 1
ATOM 2763 N N . ASN A 1 352 ? 10.089 11.492 2.673 1.00 78.19 352 ASN A N 1
ATOM 2764 C CA . ASN A 1 352 ? 11.150 10.547 2.318 1.00 78.19 352 ASN A CA 1
ATOM 2765 C C . ASN A 1 352 ? 11.044 9.994 0.888 1.00 78.19 352 ASN A C 1
ATOM 2767 O O . ASN A 1 352 ? 11.807 9.108 0.524 1.00 78.19 352 ASN A O 1
ATOM 2771 N N . SER A 1 353 ? 10.128 10.483 0.042 1.00 66.88 353 SER A N 1
ATOM 2772 C CA . SER A 1 353 ? 9.960 9.932 -1.311 1.00 66.88 353 SER A CA 1
ATOM 2773 C C . SER A 1 353 ? 11.112 10.335 -2.268 1.00 66.88 353 SER A C 1
ATOM 2775 O O . SER A 1 353 ? 11.256 11.512 -2.603 1.00 66.88 353 SER A O 1
ATOM 2777 N N . PRO A 1 354 ? 11.881 9.378 -2.817 1.00 57.81 354 PRO A N 1
ATOM 2778 C CA . PRO A 1 354 ? 13.215 9.571 -3.400 1.00 57.81 354 PRO A CA 1
ATOM 2779 C C . PRO A 1 354 ? 13.206 9.985 -4.887 1.00 57.81 354 PRO A C 1
ATOM 2781 O O . PRO A 1 354 ? 13.992 9.474 -5.666 1.00 57.81 354 PRO A O 1
ATOM 2784 N N . GLN A 1 355 ? 12.380 10.965 -5.283 1.00 53.81 355 GLN A N 1
ATOM 2785 C CA . GLN A 1 355 ? 12.351 11.610 -6.625 1.00 53.81 355 GLN A CA 1
ATOM 2786 C C . GLN A 1 355 ? 11.426 10.989 -7.707 1.00 53.81 355 GLN A C 1
ATOM 2788 O O . GLN A 1 355 ? 10.889 9.889 -7.568 1.00 53.81 355 GLN A O 1
ATOM 2793 N N . GLY A 1 356 ? 11.142 11.801 -8.744 1.00 48.81 356 GLY A N 1
ATOM 2794 C CA . GLY A 1 356 ? 10.279 11.531 -9.910 1.00 48.81 356 GLY A CA 1
ATOM 2795 C C . GLY A 1 356 ? 8.785 11.808 -9.674 1.00 48.81 356 GLY A C 1
ATOM 2796 O O . GLY A 1 356 ? 8.109 10.997 -9.042 1.00 48.81 356 GLY A O 1
ATOM 2797 N N . GLY A 1 357 ? 8.261 12.942 -10.167 1.00 55.06 357 GLY A N 1
ATOM 2798 C CA . GLY A 1 357 ? 6.836 13.333 -10.095 1.00 55.06 357 GLY A CA 1
ATOM 2799 C C . GLY A 1 357 ? 6.419 14.097 -8.827 1.00 55.06 357 GLY A C 1
ATOM 2800 O O . GLY A 1 357 ? 5.476 13.689 -8.150 1.00 55.06 357 GLY A O 1
ATOM 2801 N N . SER A 1 358 ? 7.127 15.178 -8.472 1.00 59.41 358 SER A N 1
ATOM 2802 C CA . SER A 1 358 ? 6.877 15.962 -7.244 1.00 59.41 358 SER A CA 1
ATOM 2803 C C . SER A 1 358 ? 5.446 16.502 -7.136 1.00 59.41 358 SER A C 1
ATOM 2805 O O . SER A 1 358 ? 4.890 16.527 -6.039 1.00 59.41 358 SER A O 1
ATOM 2807 N N . LEU A 1 359 ? 4.829 16.880 -8.260 1.00 67.56 359 LEU A N 1
ATOM 2808 C CA . LEU A 1 359 ? 3.493 17.475 -8.276 1.00 67.56 359 LEU A CA 1
ATOM 2809 C C . LEU A 1 359 ? 2.384 16.456 -7.979 1.00 67.56 359 LEU A C 1
ATOM 2811 O O . LEU A 1 359 ? 1.534 16.710 -7.135 1.00 67.56 359 LEU A O 1
ATOM 2815 N N . GLU A 1 360 ? 2.409 15.290 -8.627 1.00 74.25 360 GLU A N 1
ATOM 2816 C CA . GLU A 1 360 ? 1.382 14.250 -8.457 1.00 74.25 360 GLU A CA 1
ATOM 2817 C C . GLU A 1 360 ? 1.418 13.646 -7.050 1.00 74.25 360 GLU A C 1
ATOM 2819 O O . GLU A 1 360 ? 0.382 13.485 -6.409 1.00 74.25 360 GLU A O 1
ATOM 2824 N N . LYS A 1 361 ? 2.623 13.376 -6.530 1.00 74.38 361 LYS A N 1
ATOM 2825 C CA . LYS A 1 361 ? 2.816 12.891 -5.156 1.00 74.38 361 LYS A CA 1
ATOM 2826 C C . LYS A 1 361 ? 2.396 13.937 -4.129 1.00 74.38 361 LYS A C 1
ATOM 2828 O O . LYS A 1 361 ? 1.675 13.612 -3.188 1.00 74.38 361 LYS A O 1
ATOM 2833 N N . GLY A 1 362 ? 2.841 15.183 -4.317 1.00 78.31 362 GLY A N 1
ATOM 2834 C CA . GLY A 1 362 ? 2.483 16.299 -3.447 1.00 78.31 362 GLY A CA 1
ATOM 2835 C C . GLY A 1 362 ? 0.972 16.521 -3.412 1.00 78.31 362 GLY A C 1
ATOM 2836 O O . GLY A 1 362 ? 0.408 16.690 -2.336 1.00 78.31 362 GLY A O 1
ATOM 2837 N N . ALA A 1 363 ? 0.301 16.422 -4.563 1.00 83.81 363 ALA A N 1
ATOM 2838 C CA . ALA A 1 363 ? -1.152 16.498 -4.651 1.00 83.81 363 ALA A CA 1
ATOM 2839 C C . ALA A 1 363 ? -1.845 15.310 -3.962 1.00 83.81 363 ALA A C 1
ATOM 2841 O O . ALA A 1 363 ? -2.800 15.520 -3.216 1.00 83.81 363 ALA A O 1
ATOM 2842 N N . ALA A 1 364 ? -1.360 14.078 -4.156 1.00 87.81 364 ALA A N 1
ATOM 2843 C CA . ALA A 1 364 ? -1.954 12.882 -3.560 1.00 87.81 364 ALA A CA 1
ATOM 2844 C C . ALA A 1 364 ? -1.855 12.885 -2.026 1.00 87.81 364 ALA A C 1
ATOM 2846 O O . ALA A 1 364 ? -2.877 12.842 -1.340 1.00 87.81 364 ALA A O 1
ATOM 2847 N N . PHE A 1 365 ? -0.642 12.990 -1.474 1.00 88.88 365 PHE A N 1
ATOM 2848 C CA . PHE A 1 365 ? -0.448 13.013 -0.021 1.00 88.88 365 PHE A CA 1
ATOM 2849 C C . PHE A 1 365 ? -0.942 14.320 0.606 1.00 88.88 365 PHE A C 1
ATOM 2851 O O . PHE A 1 365 ? -1.464 14.300 1.715 1.00 88.88 365 PHE A O 1
ATOM 2858 N N . GLY A 1 366 ? -0.860 15.448 -0.105 1.00 88.50 366 GLY A N 1
ATOM 2859 C CA . GLY A 1 366 ? -1.459 16.710 0.329 1.00 88.50 366 GLY A CA 1
ATOM 2860 C C . GLY A 1 366 ? -2.982 16.617 0.445 1.00 88.50 366 GLY A C 1
ATOM 2861 O O . GLY A 1 366 ? -3.543 17.036 1.454 1.00 88.50 366 GLY A O 1
ATOM 2862 N N . GLY A 1 367 ? -3.656 15.998 -0.529 1.00 90.06 367 GLY A N 1
ATOM 2863 C CA . GLY A 1 367 ? -5.096 15.737 -0.467 1.00 90.06 367 GLY A CA 1
ATOM 2864 C C . GLY A 1 367 ? -5.473 14.827 0.705 1.00 90.06 367 GLY A C 1
ATOM 2865 O O . GLY A 1 367 ? -6.380 15.141 1.476 1.00 90.06 367 GLY A O 1
ATOM 2866 N N . VAL A 1 368 ? -4.738 13.727 0.899 1.00 92.50 368 VAL A N 1
ATOM 2867 C CA . VAL A 1 368 ? -4.915 12.840 2.062 1.00 92.50 368 VAL A CA 1
ATOM 2868 C C . VAL A 1 368 ? -4.735 13.612 3.374 1.00 92.50 368 VAL A C 1
ATOM 2870 O O . VAL A 1 368 ? -5.572 13.504 4.270 1.00 92.50 368 VAL A O 1
ATOM 2873 N N . PHE A 1 369 ? -3.704 14.452 3.474 1.00 92.44 369 PHE A N 1
ATOM 2874 C CA . PHE A 1 369 ? -3.457 15.288 4.647 1.00 92.44 369 PHE A CA 1
ATOM 2875 C C . PHE A 1 369 ? -4.607 16.269 4.919 1.00 92.44 369 PHE A C 1
ATOM 2877 O O . PHE A 1 369 ? -5.045 16.399 6.061 1.00 92.44 369 PHE A O 1
ATOM 2884 N N . VAL A 1 370 ? -5.171 16.891 3.878 1.00 93.75 370 VAL A N 1
ATOM 2885 C CA . VAL A 1 370 ? -6.362 17.749 4.000 1.00 93.75 370 VAL A CA 1
ATOM 2886 C C . VAL A 1 370 ? -7.545 16.979 4.593 1.00 93.75 370 VAL A C 1
ATOM 2888 O O . VAL A 1 370 ? -8.197 17.489 5.505 1.00 93.75 370 VAL A O 1
ATOM 2891 N N . LEU A 1 371 ? -7.806 15.743 4.149 1.00 93.06 371 LEU A N 1
ATOM 2892 C CA . LEU A 1 371 ? -8.867 14.908 4.730 1.00 93.06 371 LEU A CA 1
ATOM 2893 C C . LEU A 1 371 ? -8.630 14.620 6.216 1.00 93.06 371 LEU A C 1
ATOM 2895 O O . LEU A 1 371 ? -9.569 14.702 7.011 1.00 93.06 371 LEU A O 1
ATOM 2899 N N . ILE A 1 372 ? -7.385 14.325 6.603 1.00 91.69 372 ILE A N 1
ATOM 2900 C CA . ILE A 1 372 ? -7.009 14.115 8.007 1.00 91.69 372 ILE A CA 1
ATOM 2901 C C . ILE A 1 372 ? -7.294 15.384 8.819 1.00 91.69 372 ILE A C 1
ATOM 2903 O O . ILE A 1 372 ? -7.968 15.317 9.849 1.00 91.69 372 ILE A O 1
ATOM 2907 N N . CYS A 1 373 ? -6.851 16.551 8.342 1.00 90.50 373 CYS A N 1
ATOM 2908 C CA . CYS A 1 373 ? -7.088 17.829 9.010 1.00 90.50 373 CYS A CA 1
ATOM 2909 C C . CYS A 1 373 ? -8.582 18.127 9.175 1.00 90.50 373 CYS A C 1
ATOM 2911 O O . CYS A 1 373 ? -9.013 18.467 10.276 1.00 90.50 373 CYS A O 1
ATOM 2913 N N . LEU A 1 374 ? -9.387 17.956 8.122 1.00 90.00 374 LEU A N 1
ATOM 2914 C CA . LEU A 1 374 ? -10.836 18.173 8.177 1.00 90.00 374 LEU A CA 1
ATOM 2915 C C . LEU A 1 374 ? -11.513 17.261 9.209 1.00 90.00 374 LEU A C 1
ATOM 2917 O O . LEU A 1 374 ? -12.355 17.720 9.985 1.00 90.00 374 LEU A O 1
ATOM 2921 N N . HIS A 1 375 ? -11.115 15.989 9.284 1.00 85.50 375 HIS A N 1
ATOM 2922 C CA . HIS A 1 375 ? -11.648 15.063 10.283 1.00 85.50 375 HIS A CA 1
ATOM 2923 C C . HIS A 1 375 ? -11.252 15.420 11.714 1.00 85.50 375 HIS A C 1
ATOM 2925 O O . HIS A 1 375 ? -12.096 15.367 12.614 1.00 85.50 375 HIS A O 1
ATOM 2931 N N . VAL A 1 376 ? -9.995 15.806 11.938 1.00 84.31 376 VAL A N 1
ATOM 2932 C CA . VAL A 1 376 ? -9.524 16.249 13.256 1.00 84.31 376 VAL A CA 1
ATOM 2933 C C . VAL A 1 376 ? -10.267 17.515 13.687 1.00 84.31 376 VAL A C 1
ATOM 2935 O O . VAL A 1 376 ? -10.788 17.560 14.803 1.00 84.31 376 VAL A O 1
ATOM 2938 N N . LEU A 1 377 ? -10.406 18.500 12.792 1.00 85.06 377 LEU A N 1
ATOM 2939 C CA . LEU A 1 377 ? -11.160 19.733 13.043 1.00 85.06 377 LEU A CA 1
ATOM 2940 C C . LEU A 1 377 ? -12.615 19.440 13.409 1.00 85.06 377 LEU A C 1
ATOM 2942 O O . LEU A 1 377 ? -13.113 19.962 14.407 1.00 85.06 377 LEU A O 1
ATOM 2946 N N . ARG A 1 378 ? -13.281 18.547 12.669 1.00 83.44 378 ARG A N 1
ATOM 2947 C CA . ARG A 1 378 ? -14.636 18.097 13.006 1.00 83.44 378 ARG A CA 1
ATOM 2948 C C . ARG A 1 378 ? -14.694 17.477 14.401 1.00 83.44 378 ARG A C 1
ATOM 2950 O O . ARG A 1 378 ? -15.566 17.830 15.196 1.00 83.44 378 ARG A O 1
ATOM 2957 N N . LYS A 1 379 ? -13.782 16.551 14.718 1.00 78.94 379 LYS A N 1
ATOM 2958 C CA . LYS A 1 379 ? -13.776 15.846 16.009 1.00 78.94 379 LYS A CA 1
ATOM 2959 C C . LYS A 1 379 ? -13.593 16.832 17.165 1.00 78.94 379 LYS A C 1
ATOM 2961 O O . LYS A 1 379 ? -14.350 16.768 18.131 1.00 78.94 379 LYS A O 1
ATOM 2966 N N . VAL A 1 380 ? -12.676 17.791 17.035 1.00 79.44 380 VAL A N 1
ATOM 2967 C CA . VAL A 1 380 ? -12.467 18.864 18.023 1.00 79.44 380 VAL A CA 1
ATOM 2968 C C . VAL A 1 380 ? -13.701 19.763 18.136 1.00 79.44 380 VAL A C 1
ATOM 2970 O O . VAL A 1 380 ? -14.169 20.006 19.248 1.00 79.44 380 VAL A O 1
ATOM 2973 N N . GLY A 1 381 ? -14.281 20.189 17.010 1.00 77.44 381 GLY A N 1
ATOM 2974 C CA . GLY A 1 381 ? -15.486 21.022 16.980 1.00 77.44 381 GLY A CA 1
ATOM 2975 C C . GLY A 1 381 ? -16.660 20.385 17.724 1.00 77.44 381 GLY A C 1
ATOM 2976 O O . GLY A 1 381 ? -17.231 21.003 18.619 1.00 77.44 381 GLY A O 1
ATOM 2977 N N . THR A 1 382 ? -16.957 19.109 17.452 1.00 75.50 382 THR A N 1
ATOM 2978 C CA . THR A 1 382 ? -18.045 18.396 18.149 1.00 75.50 382 THR A CA 1
ATOM 2979 C C . THR A 1 382 ? -17.809 18.247 19.657 1.00 75.50 382 THR A C 1
ATOM 2981 O O . THR A 1 382 ? -18.764 18.301 20.433 1.00 75.50 382 THR A O 1
ATOM 2984 N N . GLN A 1 383 ? -16.556 18.086 20.097 1.00 72.25 383 GLN A N 1
ATOM 2985 C CA . GLN A 1 383 ? -16.209 18.011 21.520 1.00 72.25 383 GLN A CA 1
ATOM 2986 C C . GLN A 1 383 ? -16.359 19.368 22.220 1.00 72.25 383 GLN A C 1
ATOM 2988 O O . GLN A 1 383 ? -16.851 19.425 23.348 1.00 72.25 383 GLN A O 1
ATOM 2993 N N . LEU A 1 384 ? -15.986 20.462 21.549 1.00 73.62 384 LEU A N 1
ATOM 2994 C CA . LEU A 1 384 ? -16.176 21.820 22.063 1.00 73.62 384 LEU A CA 1
ATOM 2995 C C . LEU A 1 384 ? -17.661 22.169 22.198 1.00 73.62 384 LEU A C 1
ATOM 2997 O O . LEU A 1 384 ? -18.056 22.695 23.234 1.00 73.62 384 LEU A O 1
ATOM 3001 N N . THR A 1 385 ? -18.502 21.816 21.219 1.00 73.69 385 THR A N 1
ATOM 3002 C CA . THR A 1 385 ? -19.957 22.029 21.313 1.00 73.69 385 THR A CA 1
ATOM 3003 C C . THR A 1 385 ? -20.570 21.245 22.475 1.00 73.69 385 THR A C 1
ATOM 3005 O O . THR A 1 385 ? -21.362 21.799 23.233 1.00 73.69 385 THR A O 1
ATOM 3008 N N . LYS A 1 386 ? -20.166 19.980 22.677 1.00 70.62 386 LYS A N 1
ATOM 3009 C CA . LYS A 1 386 ? -20.630 19.159 23.811 1.00 70.62 386 LYS A CA 1
ATOM 3010 C C . LYS A 1 386 ? -20.222 19.746 25.165 1.00 70.62 386 LYS A C 1
ATOM 3012 O O . LYS A 1 386 ? -21.049 19.816 26.067 1.00 70.62 386 LYS A O 1
ATOM 3017 N N . ARG A 1 387 ? -18.972 20.202 25.306 1.00 67.38 387 ARG A N 1
ATOM 3018 C CA . ARG A 1 387 ? -18.493 20.859 26.536 1.00 67.38 387 ARG A CA 1
ATOM 3019 C C . ARG A 1 387 ? -19.162 22.214 26.772 1.00 67.38 387 ARG A C 1
ATOM 3021 O O . ARG A 1 387 ? -19.505 22.514 27.905 1.00 67.38 387 ARG A O 1
ATOM 3028 N N . GLY A 1 388 ? -19.390 23.004 25.723 1.00 64.25 388 GLY A N 1
ATOM 3029 C CA . GLY A 1 388 ? -20.071 24.299 25.818 1.00 64.25 388 GLY A CA 1
ATOM 3030 C C . GLY A 1 388 ? -21.547 24.193 26.218 1.00 64.25 388 GLY A C 1
ATOM 3031 O O . GLY A 1 388 ? -22.046 25.074 26.911 1.00 64.25 388 GLY A O 1
ATOM 3032 N N . LEU A 1 389 ? -22.231 23.109 25.830 1.00 57.81 389 LEU A N 1
ATOM 3033 C CA . LEU A 1 389 ? -23.590 22.799 26.292 1.00 57.81 389 LEU A CA 1
ATOM 3034 C C . LEU A 1 389 ? -23.604 22.329 27.756 1.00 57.81 389 LEU A C 1
ATOM 3036 O O . LEU A 1 389 ? -24.447 22.781 28.515 1.00 57.81 389 LEU A O 1
ATOM 3040 N N . SER A 1 390 ? -22.622 21.525 28.178 1.00 53.53 390 SER A N 1
ATOM 3041 C CA . SER A 1 390 ? -22.493 21.036 29.564 1.00 53.53 390 SER A CA 1
ATOM 3042 C C . SER A 1 390 ? -22.074 22.100 30.595 1.00 53.53 390 SER A C 1
ATOM 3044 O O . SER A 1 390 ? -22.111 21.810 31.782 1.00 53.53 390 SER A O 1
ATOM 3046 N N . ILE A 1 391 ? -21.616 23.285 30.168 1.00 57.62 391 ILE A N 1
ATOM 3047 C CA . ILE A 1 391 ? -21.271 24.421 31.055 1.00 57.62 391 ILE A CA 1
ATOM 3048 C C . ILE A 1 391 ? -22.471 25.379 31.226 1.00 57.62 391 ILE A C 1
ATOM 3050 O O . ILE A 1 391 ? -22.444 26.266 32.075 1.00 57.62 391 ILE A O 1
ATOM 3054 N N . LYS A 1 392 ? -23.516 25.234 30.397 1.00 52.50 392 LYS A N 1
ATOM 3055 C CA . LYS A 1 392 ? -24.735 26.059 30.430 1.00 52.50 392 LYS A CA 1
ATOM 3056 C C . LYS A 1 392 ? -25.902 25.423 31.198 1.00 52.50 392 LYS A C 1
ATOM 3058 O O . LYS A 1 392 ? -26.881 26.128 31.437 1.00 52.50 392 LYS A O 1
ATOM 3063 N N . GLU A 1 393 ? -25.798 24.141 31.536 1.00 41.72 393 GLU A N 1
ATOM 3064 C CA . GLU A 1 393 ? -26.633 23.434 32.523 1.00 41.72 393 GLU A CA 1
ATOM 3065 C C . GLU A 1 393 ? -25.916 23.428 33.874 1.00 41.72 393 GLU A C 1
ATOM 3067 O O . GLU A 1 393 ? -26.619 23.559 34.902 1.00 41.72 393 GLU A O 1
#

Foldseek 3Di:
DEEEDDDDDDDPVVVVVVVVVVVVVVVPVVDDDDDDPAPWDQFPPPQDDLCNPPTYHYDHDPCLLVVLLVVLVCCCPVSPDDDDVSVVSSLVRRPVSYDPVSNVSSVVSVVVVVVCVVQPPPVRPVQDDDPPPPPPAADPCVVLVVVVVLLVQLLVLLVVVLVVLLVPDPVVPPCLQVSQCSHCLHPPNLVVLLVCLLPQLRNPDNHNCLQLLLLSLLSLLLRLLLRQDPDPDLVVRLVSLVVSLVSLVSSQVSSQVNHQCVQQVVLQVVQWDAPVPDPPGTHHPDDGDGCHPLANDGSPDPLSVLSSVLSVLVSVVVVDPPDVPVSVVVSVVSSVVNLVVSLVSLVSSLPRPDDDDNPVSCVSSVSSNVSSVSSVVSVVVVVVVVVVVVVVD

InterPro domains:
  IPR006458 Ovate protein family, C-terminal [PF04844] (61-115)
  IPR006458 Ovate protein family, C-terminal [PS51754] (57-116)
  IPR006458 Ovate protein family, C-terminal [TIGR01568] (57-114)

Organism: Tetracentron sinense (NCBI:txid13715)

pLDDT: mean 74.59, std 17.14, range [33.84, 96.81]

Radius of gyration: 34.97 Å; chains: 1; bounding box: 100×71×54 Å